Protein AF-F2TVG7-F1 (afdb_monomer)

InterPro domains:
  IPR002035 von Willebrand factor, type A [PF13519] (185-300)
  IPR002035 von Willebrand factor, type A [PS50234] (184-377)
  IPR002035 von Willebrand factor, type A [SM00327] (182-372)
  IPR036465 von Willebrand factor A-like domain superfamily [G3DSA:3.40.50.410] (183-374)
  IPR036465 von Willebrand factor A-like domain superfamily [SSF53300] (182-360)
  IPR051173 Voltage-dependent calcium channel subunit alpha-2/delta [PTHR10166] (85-436)

Radius of gyration: 28.87 Å; Cα contacts (8 Å, |Δi|>4): 983; chains: 1; bounding box: 93×68×91 Å

Foldseek 3Di:
DVVVVVVVVVVVVVVVVVVVVLQVQLLVQLVVLVVLQQVLQVLLLVVLVVLVLCLLQVVFDDDPCLPEQAQDDPQWDFAPLLQGDPDPVDTFTFFLQFKYKAFQDPDDDPVLVSLSRSCRVCSVSSQVSCVHRDHDPPHLWDKWWWAFPRQMIIIPRYTHDPDRNPDRPCLALQFLLQQFFEEEEEEQAEQAQVCQPPVLNVLSLVLVLSVLSNAFQLYWYWYWYDALAIAIQADPVRDGQETDGSDPVVSVSSNVSSVVGHRYHHAEVLRRLVRVLSHLLRHPPRGLLAAAAYEARELADHDDDDDDVRSVVSNVVSQVVSCVRSVHGYQYEYENTEPPRHCPVRLVSNQVRLHFYFYHYPPDDSVLSCQLVSVVSSLLQADPCRGFAKGQWDQDPSGSGTKIKTKHWHWAPQFQSIHTGTMIIIIGHVVNSVVRHPDSVSVVVVRSVRRSDHRPDDHDLLSSLVSQQDDSADDVGGDPDHSVNRGDPVSPNVPPDGGDQQFDDDPPDTHRRDPDPPPPDDPDDDDDDDDDDDDDPPPPPPDPPPDPDDDDDDDDDDDDDDDDDDDDDDD

Mean predicted aligned error: 12.6 Å

Solvent-accessible surface area (backbone atoms only — not comparable to full-atom values): 32189 Å² total; per-residue (Å²): 108,74,70,58,56,53,50,52,52,52,49,53,52,50,51,52,52,49,50,54,52,51,50,56,48,25,53,53,52,37,54,51,53,52,51,52,52,49,54,52,43,50,52,51,45,52,51,50,51,53,40,51,51,36,45,62,50,62,72,61,81,72,75,92,80,63,68,61,61,37,67,70,60,96,78,41,39,79,31,64,87,60,73,29,62,85,39,102,89,68,44,54,43,33,20,42,82,45,54,26,36,36,24,47,62,79,78,77,51,72,67,51,52,49,50,57,46,49,57,56,65,47,44,62,54,56,25,56,75,51,70,38,66,50,89,55,90,89,51,66,72,57,50,38,35,42,26,33,68,90,18,39,29,40,36,29,54,17,60,55,39,92,65,49,50,88,44,48,43,64,71,32,44,50,36,32,43,30,32,48,45,34,29,30,39,35,41,35,39,53,29,16,47,72,32,68,44,91,56,28,41,58,54,51,49,54,42,52,49,54,52,56,60,42,45,38,64,49,18,17,37,40,41,33,44,20,14,71,54,45,47,70,73,52,59,95,86,44,64,75,60,28,39,42,61,33,36,73,70,51,43,53,49,51,53,64,58,55,72,75,66,70,55,38,63,42,26,17,59,50,45,36,49,56,51,51,51,48,21,66,65,52,22,74,86,51,54,45,84,42,52,39,34,34,42,39,38,35,49,47,65,74,71,39,78,58,62,72,66,65,36,53,54,50,52,52,55,48,36,55,53,33,27,75,68,72,76,48,59,58,31,25,33,20,36,30,37,36,90,89,32,41,51,70,63,45,39,49,48,4,53,80,32,81,38,39,47,35,72,40,65,81,96,57,66,54,71,44,48,45,37,46,63,55,50,51,34,28,42,46,45,50,51,102,73,46,62,60,25,47,44,69,75,42,77,41,93,89,63,58,41,51,24,30,33,41,11,30,43,40,61,38,76,54,31,48,53,33,41,68,57,26,28,36,37,37,29,34,44,46,67,69,41,59,79,32,43,89,47,71,64,63,47,50,54,55,38,40,68,58,30,67,64,65,68,95,59,78,78,52,61,50,33,48,33,54,42,32,37,60,81,53,59,49,98,93,52,73,63,96,66,54,49,75,75,44,44,47,95,86,36,71,56,82,87,57,69,54,62,56,88,72,62,35,74,58,102,87,46,79,41,74,44,68,85,66,80,70,92,66,92,67,98,65,87,84,81,90,76,98,73,86,86,71,94,66,85,86,64,76,89,61,81,86,78,79,84,82,86,78,90,83,83,90,84,90,84,91,81,90,81,91,84,91,84,88,88,84,90,87,132

Structure (mmCIF, N/CA/C/O backbone):
data_AF-F2TVG7-F1
#
_entry.id   AF-F2TVG7-F1
#
loop_
_atom_site.group_PDB
_atom_site.id
_atom_site.type_symbol
_atom_site.label_atom_id
_atom_site.label_alt_id
_atom_site.label_comp_id
_atom_site.label_asym_id
_atom_site.label_entity_id
_atom_site.label_seq_id
_atom_site.pdbx_PDB_ins_code
_atom_site.Cartn_x
_atom_site.Cartn_y
_atom_site.Cartn_z
_atom_site.occupancy
_atom_site.B_iso_or_equiv
_atom_site.auth_seq_id
_atom_site.auth_comp_id
_atom_site.auth_asym_id
_atom_site.auth_atom_id
_atom_site.pdbx_PDB_model_num
ATOM 1 N N . MET A 1 1 ? -62.524 -16.869 -16.592 1.00 49.00 1 MET A N 1
ATOM 2 C CA . MET A 1 1 ? -61.334 -16.288 -17.260 1.00 49.00 1 MET A CA 1
ATOM 3 C C . MET A 1 1 ? -60.992 -14.892 -16.734 1.00 49.00 1 MET A C 1
ATOM 5 O O . MET A 1 1 ? -60.010 -14.813 -16.015 1.00 49.00 1 MET A O 1
ATOM 9 N N . ARG A 1 2 ? -61.778 -13.822 -16.972 1.00 46.03 2 ARG A N 1
ATOM 10 C CA . ARG A 1 2 ? -61.409 -12.443 -16.540 1.00 46.03 2 ARG A CA 1
ATOM 11 C C . ARG A 1 2 ? -61.017 -12.286 -15.054 1.00 46.03 2 ARG A C 1
ATOM 13 O O . ARG A 1 2 ? -60.021 -11.633 -14.778 1.00 46.03 2 ARG A O 1
ATOM 20 N N . ALA A 1 3 ? -61.727 -12.926 -14.121 1.00 43.94 3 ALA A N 1
ATOM 21 C CA . ALA A 1 3 ? -61.392 -12.861 -12.689 1.00 43.94 3 ALA A CA 1
ATOM 22 C C . ALA A 1 3 ? -60.045 -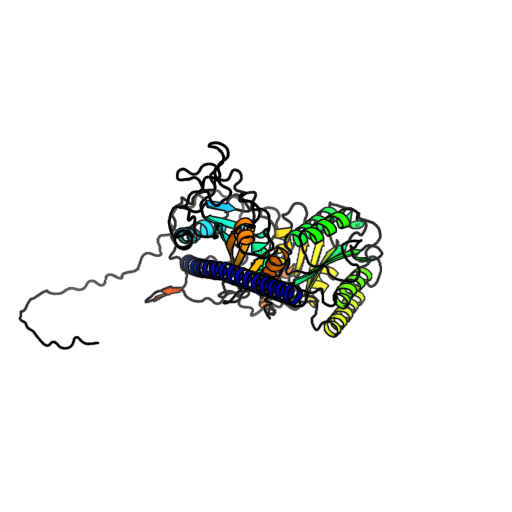13.527 -12.324 1.00 43.94 3 ALA A C 1
ATOM 24 O O . ALA A 1 3 ? -59.357 -13.063 -11.423 1.00 43.94 3 ALA A O 1
ATOM 25 N N . VAL A 1 4 ? -59.642 -14.579 -13.049 1.00 48.47 4 VAL A N 1
ATOM 26 C CA . VAL A 1 4 ? -58.379 -15.302 -12.802 1.00 48.47 4 VAL A CA 1
ATOM 27 C C . VAL A 1 4 ? -57.182 -14.475 -13.278 1.00 48.47 4 VAL A C 1
ATOM 29 O O . VAL A 1 4 ? -56.172 -14.406 -12.589 1.00 48.47 4 VAL A O 1
ATOM 32 N N . ALA A 1 5 ? -57.321 -13.779 -14.412 1.00 42.09 5 ALA A N 1
ATOM 33 C CA . ALA A 1 5 ? -56.292 -12.870 -14.916 1.00 42.09 5 ALA A CA 1
ATOM 34 C C . ALA A 1 5 ? -56.067 -11.665 -13.981 1.00 42.09 5 ALA A C 1
ATOM 36 O O . ALA A 1 5 ? -54.925 -11.292 -13.735 1.00 42.09 5 ALA A O 1
ATOM 37 N N . ALA A 1 6 ? -57.138 -11.095 -13.416 1.00 43.88 6 ALA A N 1
ATOM 38 C CA . ALA A 1 6 ? -57.032 -9.996 -12.454 1.00 43.88 6 ALA A CA 1
ATOM 39 C C . ALA A 1 6 ? -56.354 -10.426 -11.138 1.00 43.88 6 ALA A C 1
ATOM 41 O O . ALA A 1 6 ? -55.508 -9.698 -10.626 1.00 43.88 6 ALA A O 1
ATOM 42 N N . ALA A 1 7 ? -56.671 -11.622 -10.626 1.00 46.16 7 ALA A N 1
ATOM 43 C CA . ALA A 1 7 ? -56.015 -12.175 -9.441 1.00 46.16 7 ALA A CA 1
ATOM 44 C C . ALA A 1 7 ? -54.522 -12.470 -9.684 1.00 46.16 7 ALA A C 1
ATOM 46 O O . ALA A 1 7 ? -53.693 -12.135 -8.845 1.00 46.16 7 ALA A O 1
ATOM 47 N N . GLY A 1 8 ? -54.171 -13.034 -10.847 1.00 40.59 8 GLY A N 1
ATOM 48 C CA . GLY A 1 8 ? -52.775 -13.279 -11.224 1.00 40.59 8 GLY A CA 1
ATOM 49 C C . GLY A 1 8 ? -51.953 -11.993 -11.344 1.00 40.59 8 GLY A C 1
ATOM 50 O O . GLY A 1 8 ? -50.838 -11.935 -10.834 1.00 40.59 8 GLY A O 1
ATOM 51 N N . LEU A 1 9 ? -52.521 -10.941 -11.947 1.00 45.31 9 LEU A N 1
ATOM 52 C CA . LEU A 1 9 ? -51.851 -9.644 -12.061 1.00 45.31 9 LEU A CA 1
ATOM 53 C C . LEU A 1 9 ? -51.649 -8.987 -10.685 1.00 45.31 9 LEU A C 1
ATOM 55 O O . LEU A 1 9 ? -50.560 -8.497 -10.408 1.00 45.31 9 LEU A O 1
ATOM 59 N N . ALA A 1 10 ? -52.663 -9.043 -9.812 1.00 46.22 10 ALA A N 1
ATOM 60 C CA . ALA A 1 10 ? -52.599 -8.494 -8.457 1.00 46.22 10 ALA A CA 1
ATOM 61 C C . ALA A 1 10 ? -51.570 -9.215 -7.568 1.00 46.22 10 ALA A C 1
ATOM 63 O O . ALA A 1 10 ? -50.816 -8.544 -6.861 1.00 46.22 10 ALA A O 1
ATOM 64 N N . LEU A 1 11 ? -51.492 -10.555 -7.633 1.00 49.47 11 LEU A N 1
ATOM 65 C CA . LEU A 1 11 ? -50.424 -11.306 -6.963 1.00 49.47 11 LEU A CA 1
ATOM 66 C C . LEU A 1 11 ? -49.054 -10.885 -7.497 1.00 49.47 11 LEU A C 1
ATOM 68 O O . LEU A 1 11 ? -48.189 -10.549 -6.702 1.00 49.47 11 LEU A O 1
ATOM 72 N N . CYS A 1 12 ? -48.876 -10.829 -8.820 1.00 44.47 12 CYS A N 1
ATOM 73 C CA . CYS A 1 12 ? -47.592 -10.468 -9.419 1.00 44.47 12 CYS A CA 1
ATOM 74 C C . CYS A 1 12 ? -47.127 -9.066 -8.984 1.00 44.47 12 CYS A C 1
ATOM 76 O O . CYS A 1 12 ? -45.973 -8.898 -8.598 1.00 44.47 12 CYS A O 1
ATOM 78 N N . THR A 1 13 ? -48.024 -8.071 -8.961 1.00 54.31 13 THR A N 1
ATOM 79 C CA . THR A 1 13 ? -47.694 -6.726 -8.461 1.00 54.31 13 THR A CA 1
ATOM 80 C C . THR A 1 13 ? -47.402 -6.703 -6.963 1.00 54.31 13 THR A C 1
ATOM 82 O O . THR A 1 13 ? -46.493 -5.998 -6.544 1.00 54.31 13 THR A O 1
ATOM 85 N N . ALA A 1 14 ? -48.130 -7.478 -6.151 1.00 48.56 14 ALA A N 1
ATOM 86 C CA . ALA A 1 14 ? -47.883 -7.548 -4.712 1.00 48.56 14 ALA A CA 1
ATOM 87 C C . ALA A 1 14 ? -46.539 -8.224 -4.399 1.00 48.56 14 ALA A C 1
ATOM 89 O O . ALA A 1 14 ? -45.825 -7.761 -3.516 1.00 48.56 14 ALA A O 1
ATOM 90 N N . THR A 1 15 ? -46.163 -9.268 -5.145 1.00 53.84 15 THR A N 1
ATOM 91 C CA . THR A 1 15 ? -44.861 -9.933 -5.012 1.00 53.84 15 THR A CA 1
ATOM 92 C C . THR A 1 15 ? -43.716 -8.999 -5.404 1.00 53.84 15 THR A C 1
ATOM 94 O O . THR A 1 15 ? -42.762 -8.890 -4.646 1.00 53.84 15 THR A O 1
ATOM 97 N N . VAL A 1 16 ? -43.835 -8.263 -6.518 1.00 51.59 16 VAL A N 1
ATOM 98 C CA . VAL A 1 16 ? -42.817 -7.280 -6.940 1.00 51.59 16 VAL A CA 1
ATOM 99 C C . VAL A 1 16 ? -42.686 -6.131 -5.933 1.00 51.59 16 VAL A C 1
ATOM 101 O O . VAL A 1 16 ? -41.573 -5.774 -5.569 1.00 51.59 16 VAL A O 1
ATOM 104 N N . VAL A 1 17 ? -43.797 -5.581 -5.428 1.00 51.69 17 VAL A N 1
ATOM 105 C CA . VAL A 1 17 ? -43.756 -4.522 -4.400 1.00 51.69 17 VAL A CA 1
ATOM 106 C C . VAL A 1 17 ? -43.158 -5.033 -3.086 1.00 51.69 17 VAL A C 1
ATOM 108 O O . VAL A 1 17 ? -42.411 -4.300 -2.447 1.00 51.69 17 VAL A O 1
ATOM 111 N N . LEU A 1 18 ? -43.444 -6.278 -2.689 1.00 43.94 18 LEU A N 1
ATOM 112 C CA . LEU A 1 18 ? -42.850 -6.875 -1.492 1.00 43.94 18 LEU A CA 1
ATOM 113 C C . LEU A 1 18 ? -41.344 -7.117 -1.670 1.00 43.94 18 LEU A C 1
ATOM 115 O O . LEU A 1 18 ? -40.590 -6.814 -0.757 1.00 43.94 18 LEU A O 1
ATOM 119 N N . MET A 1 19 ? -40.909 -7.600 -2.839 1.00 52.84 19 MET A N 1
ATOM 120 C CA . MET A 1 19 ? -39.488 -7.764 -3.171 1.00 52.84 19 MET A CA 1
ATOM 121 C C . MET A 1 19 ? -38.748 -6.424 -3.097 1.00 52.84 19 MET A C 1
ATOM 123 O O . MET A 1 19 ? -37.802 -6.313 -2.330 1.00 52.84 19 MET A O 1
ATOM 127 N N . VAL A 1 20 ? -39.243 -5.383 -3.778 1.00 55.62 20 VAL A N 1
ATOM 128 C CA . VAL A 1 20 ? -38.647 -4.032 -3.736 1.00 55.62 20 VAL A CA 1
ATOM 129 C C . VAL A 1 20 ? -38.645 -3.443 -2.316 1.00 55.62 20 VAL A C 1
ATOM 131 O O . VAL A 1 20 ? -37.707 -2.751 -1.939 1.00 55.62 20 VAL A O 1
ATOM 134 N N . ALA A 1 21 ? -39.668 -3.713 -1.499 1.00 49.50 21 ALA A N 1
ATOM 135 C CA . ALA A 1 21 ? -39.710 -3.231 -0.117 1.00 49.50 21 ALA A CA 1
ATOM 136 C C . ALA A 1 21 ? -38.733 -3.969 0.819 1.00 49.50 21 ALA A C 1
ATOM 138 O O . ALA A 1 21 ? -38.195 -3.347 1.732 1.00 49.50 21 ALA A O 1
ATOM 139 N N . VAL A 1 22 ? -38.507 -5.271 0.605 1.00 57.84 22 VAL A N 1
ATOM 140 C CA . VAL A 1 22 ? -37.502 -6.060 1.339 1.00 57.84 22 VAL A CA 1
ATOM 141 C C . VAL A 1 22 ? -36.092 -5.613 0.957 1.00 57.84 22 VAL A C 1
ATOM 143 O O . VAL A 1 22 ? -35.283 -5.366 1.843 1.00 57.84 22 VAL A O 1
ATOM 146 N N . ASP A 1 23 ? -35.844 -5.427 -0.337 1.00 58.12 23 ASP A N 1
ATOM 147 C CA . ASP A 1 23 ? -34.580 -4.963 -0.917 1.00 58.12 23 ASP A CA 1
ATOM 148 C C . ASP A 1 23 ? -34.167 -3.583 -0.356 1.00 58.12 23 ASP A C 1
ATOM 150 O O . ASP A 1 23 ? -33.141 -3.440 0.313 1.00 58.12 23 ASP A O 1
ATOM 154 N N . VAL A 1 24 ? -35.067 -2.591 -0.441 1.00 59.88 24 VAL A N 1
ATOM 155 C CA . VAL A 1 24 ? -34.862 -1.251 0.148 1.00 59.88 24 VAL A CA 1
ATOM 156 C C . VAL A 1 24 ? -34.652 -1.303 1.669 1.00 59.88 24 VAL A C 1
ATOM 158 O O . VAL A 1 24 ? -33.886 -0.501 2.213 1.00 59.88 24 VAL A O 1
ATOM 161 N N . HIS A 1 25 ? -35.306 -2.225 2.386 1.00 60.25 25 HIS A N 1
ATOM 162 C CA . HIS A 1 25 ? -35.122 -2.360 3.834 1.00 60.25 25 HIS A CA 1
ATOM 163 C C . HIS A 1 25 ? -33.770 -2.997 4.201 1.00 60.25 25 HIS A C 1
ATOM 165 O O . HIS A 1 25 ? -33.118 -2.508 5.128 1.00 60.25 25 HIS A O 1
ATOM 171 N N . GLY A 1 26 ? -33.325 -4.016 3.457 1.00 60.53 26 GLY A N 1
ATOM 172 C CA . GLY A 1 26 ? -32.008 -4.642 3.610 1.00 60.53 26 GLY A CA 1
ATOM 173 C C . GLY A 1 26 ? -30.886 -3.636 3.368 1.00 60.53 26 GLY A C 1
ATOM 174 O O . GLY A 1 26 ? -30.106 -3.356 4.277 1.00 60.53 26 GLY A O 1
ATOM 175 N N . GLN A 1 27 ? -30.902 -2.963 2.211 1.00 64.62 27 GLN A N 1
ATOM 176 C CA . GLN A 1 27 ? -29.931 -1.913 1.878 1.00 64.62 27 GLN A CA 1
ATOM 177 C C . GLN A 1 27 ? -29.888 -0.790 2.929 1.00 64.62 27 GLN A C 1
ATOM 179 O O . GLN A 1 27 ? -28.810 -0.386 3.363 1.00 64.62 27 GLN A O 1
ATOM 184 N N . THR A 1 28 ? -31.045 -0.312 3.409 1.00 72.38 28 THR A N 1
ATOM 185 C CA . THR A 1 28 ? -31.091 0.712 4.473 1.00 72.38 28 THR A CA 1
ATOM 186 C C . THR A 1 28 ? -30.450 0.213 5.773 1.00 72.38 28 THR A C 1
ATOM 188 O O . THR A 1 28 ? -29.759 0.967 6.457 1.00 72.38 28 THR A O 1
ATOM 191 N N . THR A 1 29 ? -30.662 -1.056 6.128 1.00 80.00 29 THR A N 1
ATOM 192 C CA . THR A 1 29 ? -30.110 -1.648 7.355 1.00 80.00 29 THR A CA 1
ATOM 193 C C . THR A 1 29 ? -28.598 -1.863 7.235 1.00 80.00 29 THR A C 1
ATOM 195 O O . THR A 1 29 ? -27.873 -1.521 8.168 1.00 80.00 29 THR A O 1
ATOM 198 N N . LEU A 1 30 ? -28.109 -2.309 6.071 1.00 82.19 30 LEU A N 1
ATOM 199 C CA . LEU A 1 30 ? -26.679 -2.456 5.779 1.00 82.19 30 LEU A CA 1
ATOM 200 C C . LEU A 1 30 ? -25.957 -1.105 5.850 1.00 82.19 30 LEU A C 1
ATOM 202 O O . LEU A 1 30 ? -24.956 -0.974 6.550 1.00 82.19 30 LEU A O 1
ATOM 206 N N . LEU A 1 31 ? -26.491 -0.073 5.193 1.00 83.19 31 LEU A N 1
ATOM 207 C CA . LEU A 1 31 ? -25.888 1.263 5.191 1.00 83.19 31 LEU A CA 1
ATOM 208 C C . LEU A 1 31 ? -25.812 1.873 6.599 1.00 83.19 31 LEU A C 1
ATOM 210 O O . LEU A 1 31 ? -24.790 2.464 6.946 1.00 83.19 31 LEU A O 1
ATOM 214 N N . ASN A 1 32 ? -26.849 1.687 7.424 1.00 86.06 32 ASN A N 1
ATOM 215 C CA . ASN A 1 32 ? -26.839 2.112 8.828 1.00 86.06 32 ASN A CA 1
ATOM 216 C C . ASN A 1 32 ? -25.802 1.338 9.662 1.00 86.06 32 ASN A C 1
ATOM 218 O O . ASN A 1 32 ? -25.144 1.928 10.517 1.00 86.06 32 ASN A O 1
ATOM 222 N N . LEU A 1 33 ? -25.645 0.033 9.416 1.00 86.56 33 LEU A N 1
ATOM 223 C CA . LEU A 1 33 ? -24.666 -0.815 10.098 1.00 86.56 33 LEU A CA 1
ATOM 224 C C . LEU A 1 33 ? -23.223 -0.394 9.774 1.00 86.56 33 LEU A C 1
ATOM 226 O O . LEU A 1 33 ? -22.418 -0.224 10.692 1.00 86.56 33 LEU A O 1
ATOM 230 N N . LEU A 1 34 ? -22.913 -0.172 8.493 1.00 89.25 34 LEU A N 1
ATOM 231 C CA . LEU A 1 34 ? -21.608 0.334 8.054 1.00 89.25 34 LEU A CA 1
ATOM 232 C C . LEU A 1 34 ? -21.344 1.731 8.644 1.00 89.25 34 LEU A C 1
ATOM 234 O O . LEU A 1 34 ? -20.298 1.961 9.247 1.00 89.25 34 LEU A O 1
ATOM 238 N N . GLN A 1 35 ? -22.327 2.636 8.585 1.00 90.31 35 GLN A N 1
ATOM 239 C CA . GLN A 1 35 ? -22.196 3.986 9.144 1.00 90.31 35 GLN A CA 1
ATOM 240 C C . GLN A 1 35 ? -21.984 3.994 10.671 1.00 90.31 35 GLN A C 1
ATOM 242 O O . GLN A 1 35 ? -21.268 4.852 11.189 1.00 90.31 35 GLN A O 1
ATOM 247 N N . ALA A 1 36 ? -22.567 3.043 11.408 1.00 89.44 36 ALA A N 1
ATOM 248 C CA . ALA A 1 36 ? -22.319 2.898 12.842 1.00 89.44 36 ALA A CA 1
ATOM 249 C C . ALA A 1 36 ? -20.860 2.497 13.134 1.00 89.44 36 ALA A C 1
ATOM 251 O O . ALA A 1 36 ? -20.236 3.080 14.020 1.00 89.44 36 ALA A O 1
ATOM 252 N N . ARG A 1 37 ? -20.281 1.570 12.356 1.00 91.25 37 ARG A N 1
ATOM 253 C CA . ARG A 1 37 ? -18.857 1.210 12.487 1.00 91.25 37 ARG A CA 1
ATOM 254 C C . ARG A 1 37 ? -17.927 2.354 12.093 1.00 91.25 37 ARG A C 1
ATOM 256 O O . ARG A 1 37 ? -16.950 2.594 12.794 1.00 91.25 37 ARG A O 1
ATOM 263 N N . GLU A 1 38 ? -18.251 3.105 11.041 1.00 93.50 38 GLU A N 1
ATOM 264 C CA . GLU A 1 38 ? -17.506 4.313 10.654 1.00 93.50 38 GLU A CA 1
ATOM 265 C C . GLU A 1 38 ? -17.428 5.315 11.825 1.00 93.50 38 GLU A C 1
ATOM 267 O O . GLU A 1 38 ? -16.353 5.823 12.135 1.00 93.50 38 GLU A O 1
ATOM 272 N N . GLN A 1 39 ? -18.532 5.534 12.553 1.00 93.00 39 GLN A N 1
ATOM 273 C CA . GLN A 1 39 ? -18.554 6.405 13.739 1.00 93.00 39 GLN A CA 1
ATOM 274 C C . GLN A 1 39 ? -17.729 5.869 14.922 1.00 93.00 39 GLN A C 1
ATOM 276 O O . GLN A 1 39 ? -17.184 6.662 15.691 1.00 93.00 39 GLN A O 1
ATOM 281 N N . GLU A 1 40 ? -17.638 4.552 15.100 1.00 94.62 40 GLU A N 1
ATOM 282 C CA . GLU A 1 40 ? -16.800 3.928 16.134 1.00 94.62 40 GLU A CA 1
ATOM 283 C C . GLU A 1 40 ? -15.303 4.030 15.782 1.00 94.62 40 GLU A C 1
ATOM 285 O O . GLU A 1 40 ? -14.484 4.353 16.646 1.00 94.62 40 GLU A O 1
ATOM 290 N N . VAL A 1 41 ? -14.943 3.864 14.502 1.00 95.38 41 VAL A N 1
ATOM 291 C CA . VAL A 1 41 ? -13.574 4.088 13.999 1.00 95.38 41 VAL A CA 1
ATOM 292 C C . VAL A 1 41 ? -13.151 5.548 14.184 1.00 95.38 41 VAL A C 1
ATOM 294 O O . VAL A 1 41 ? -12.030 5.805 14.622 1.00 95.38 41 VAL A O 1
ATOM 297 N N . GLU A 1 42 ? -14.039 6.513 13.928 1.00 94.75 42 GLU A N 1
ATOM 298 C CA . GLU A 1 42 ? -13.768 7.939 14.172 1.00 94.75 42 GLU A CA 1
ATOM 299 C C . GLU A 1 42 ? -13.540 8.258 15.664 1.00 94.75 42 GLU A C 1
ATOM 301 O O . GLU A 1 42 ? -12.651 9.042 16.014 1.00 94.75 42 GLU A O 1
ATOM 306 N N . GLN A 1 43 ? -14.289 7.613 16.568 1.00 94.75 43 GLN A N 1
ATOM 307 C CA . GLN A 1 43 ? -14.081 7.742 18.018 1.00 94.75 43 GLN A CA 1
ATOM 308 C C . GLN A 1 43 ? -12.710 7.202 18.448 1.00 94.75 43 GLN A C 1
ATOM 310 O O . GLN A 1 43 ? -11.989 7.874 19.190 1.00 94.75 43 GLN A O 1
ATOM 315 N N . LEU A 1 44 ? -12.314 6.027 17.949 1.00 95.50 44 LEU A N 1
ATOM 316 C CA . LEU A 1 44 ? -10.990 5.453 18.204 1.00 95.50 44 LEU A CA 1
ATOM 317 C C . LEU A 1 44 ? -9.857 6.287 17.595 1.00 95.50 44 LEU A C 1
ATOM 319 O O . LEU A 1 44 ? -8.843 6.489 18.258 1.00 95.50 44 LEU A O 1
ATOM 323 N N . ALA A 1 45 ? -10.022 6.811 16.379 1.00 94.88 45 ALA A N 1
ATOM 324 C CA . ALA A 1 45 ? -9.035 7.681 15.739 1.00 94.88 45 ALA A CA 1
ATOM 325 C C . ALA A 1 45 ? -8.819 8.979 16.538 1.00 94.88 45 ALA A C 1
ATOM 327 O O . ALA A 1 45 ? -7.679 9.398 16.753 1.00 94.88 45 ALA A O 1
ATOM 328 N N . THR A 1 46 ? -9.905 9.569 17.047 1.00 94.06 46 THR A N 1
ATOM 329 C CA . THR A 1 46 ? -9.861 10.745 17.931 1.00 94.06 46 THR A CA 1
ATOM 330 C C . THR A 1 46 ? -9.140 10.428 19.245 1.00 94.06 46 THR A C 1
ATOM 332 O O . THR A 1 46 ? -8.271 11.190 19.671 1.00 94.06 46 THR A O 1
ATOM 335 N N . ALA A 1 47 ? -9.448 9.285 19.869 1.00 94.62 47 ALA A N 1
ATOM 336 C CA . ALA A 1 47 ? -8.781 8.840 21.092 1.00 94.62 47 ALA A CA 1
ATOM 337 C C . ALA A 1 47 ? -7.281 8.573 20.868 1.00 94.62 47 ALA A C 1
ATOM 339 O O . ALA A 1 47 ? -6.456 9.032 21.656 1.00 94.62 47 ALA A O 1
ATOM 340 N N . LEU A 1 48 ? -6.911 7.895 19.774 1.00 94.12 48 LEU A N 1
ATOM 341 C CA . LEU A 1 48 ? -5.515 7.629 19.418 1.00 94.12 48 LEU A CA 1
ATOM 342 C C . LEU A 1 48 ? -4.721 8.928 19.255 1.00 94.12 48 LEU A C 1
ATOM 344 O O . LEU A 1 48 ? -3.616 9.036 19.783 1.00 94.12 48 LEU A O 1
ATOM 348 N N . ARG A 1 49 ? -5.295 9.919 18.560 1.00 91.69 49 ARG A N 1
ATOM 349 C CA . ARG A 1 49 ? -4.653 11.221 18.358 1.00 91.69 49 ARG A CA 1
ATOM 350 C C . ARG A 1 49 ? -4.379 11.932 19.683 1.00 91.69 49 ARG A C 1
ATOM 352 O O . ARG A 1 49 ? -3.250 12.359 19.900 1.00 91.69 49 ARG A O 1
ATOM 359 N N . GLY A 1 50 ? -5.372 12.001 20.572 1.00 89.69 50 GLY A N 1
ATOM 360 C CA . GLY A 1 50 ? -5.213 12.625 21.890 1.00 89.69 50 GLY A CA 1
ATOM 361 C C . GLY A 1 50 ? -4.123 11.957 22.734 1.00 89.69 50 GLY A C 1
ATOM 362 O O . GLY A 1 50 ? -3.266 12.639 23.287 1.00 89.69 50 GLY A O 1
ATOM 363 N N . LEU A 1 51 ? -4.087 10.620 22.757 1.00 90.06 51 LEU A N 1
ATOM 364 C CA . LEU A 1 51 ? -3.065 9.867 23.493 1.00 90.06 51 LEU A CA 1
ATOM 365 C C . LEU A 1 51 ? -1.652 10.044 22.918 1.00 90.06 51 LEU A C 1
ATOM 367 O O . LEU A 1 51 ? -0.681 10.056 23.675 1.00 90.06 51 LEU A O 1
ATOM 371 N N . TYR A 1 52 ? -1.528 10.197 21.597 1.00 88.44 52 TYR A N 1
ATOM 372 C CA . TYR A 1 52 ? -0.256 10.513 20.950 1.00 88.44 52 TYR A CA 1
ATOM 373 C C . TYR A 1 52 ? 0.215 11.941 21.270 1.00 88.44 52 TYR A C 1
ATOM 375 O O . TYR A 1 52 ? 1.406 12.163 21.485 1.00 88.44 52 TYR A O 1
ATOM 383 N N . ASP A 1 53 ? -0.705 12.906 21.352 1.00 85.56 53 ASP A N 1
ATOM 384 C CA . ASP A 1 53 ? -0.401 14.278 21.774 1.00 85.56 53 ASP A CA 1
ATOM 385 C C . ASP A 1 53 ? 0.064 14.355 23.233 1.00 85.56 53 ASP A C 1
ATOM 387 O O . ASP A 1 53 ? 1.084 14.985 23.519 1.00 85.56 53 ASP A O 1
ATOM 391 N N . ASP A 1 54 ? -0.611 13.643 24.136 1.00 83.25 54 ASP A N 1
ATOM 392 C CA . ASP A 1 54 ? -0.194 13.487 25.533 1.00 83.25 54 ASP A CA 1
ATOM 393 C C . ASP A 1 54 ? 1.205 12.854 25.654 1.00 83.25 54 ASP A C 1
ATOM 395 O O . ASP A 1 54 ? 2.072 13.336 26.394 1.00 83.25 54 ASP A O 1
ATOM 399 N N . ALA A 1 55 ? 1.463 11.791 24.887 1.00 80.75 55 ALA A N 1
ATOM 400 C CA . ALA A 1 55 ? 2.764 11.129 24.859 1.00 80.75 55 ALA A CA 1
ATOM 401 C C . ALA A 1 55 ? 3.877 12.053 24.335 1.00 80.75 55 ALA A C 1
ATOM 403 O O . ALA A 1 55 ? 4.939 12.133 24.955 1.00 80.75 55 ALA A O 1
ATOM 404 N N . TYR A 1 56 ? 3.623 12.786 23.247 1.00 78.12 56 TYR A N 1
ATOM 405 C CA . TYR A 1 56 ? 4.548 13.773 22.676 1.00 78.12 56 TYR A CA 1
ATOM 406 C C . TYR A 1 56 ? 4.876 14.901 23.668 1.00 78.12 56 TYR A C 1
ATOM 408 O O . TYR A 1 56 ? 6.027 15.322 23.786 1.00 78.12 56 TYR A O 1
ATOM 416 N N . CYS A 1 57 ? 3.882 15.357 24.432 1.00 77.25 57 CYS A N 1
ATOM 417 C CA . CYS A 1 57 ? 4.055 16.393 25.448 1.00 77.25 57 CYS A CA 1
ATOM 418 C C . CYS A 1 57 ? 4.604 15.884 26.794 1.00 77.25 57 CYS A C 1
ATOM 420 O O . CYS A 1 57 ? 4.798 16.675 27.718 1.00 77.25 57 CYS A O 1
ATOM 422 N N . GLY A 1 58 ? 4.910 14.587 26.914 1.00 68.69 58 GLY A N 1
ATOM 423 C CA . GLY A 1 58 ? 5.510 13.998 28.113 1.00 68.69 58 GLY A CA 1
ATOM 424 C C . GLY A 1 58 ? 4.564 13.891 29.314 1.00 68.69 58 GLY A C 1
ATOM 425 O O . GLY A 1 58 ? 5.038 13.745 30.442 1.00 68.69 58 GLY A O 1
ATOM 426 N N . SER A 1 59 ? 3.242 13.966 29.105 1.00 59.19 59 SER A N 1
ATOM 427 C CA . SER A 1 59 ? 2.242 13.761 30.166 1.00 59.19 59 SER A CA 1
ATOM 428 C C . SER A 1 59 ? 1.997 12.269 30.450 1.00 59.19 59 SER A C 1
ATOM 430 O O . SER A 1 59 ? 1.612 11.901 31.564 1.00 59.19 59 SER A O 1
ATOM 432 N N . ALA A 1 60 ? 2.281 11.394 29.479 1.00 58.38 60 ALA A N 1
ATOM 433 C CA . ALA A 1 60 ? 2.202 9.945 29.633 1.00 58.38 60 ALA A CA 1
ATOM 434 C C . ALA A 1 60 ? 3.390 9.381 30.439 1.00 58.38 60 ALA A C 1
ATOM 436 O O . ALA A 1 60 ? 4.549 9.506 30.046 1.00 58.38 60 ALA A O 1
ATOM 437 N N . SER A 1 61 ? 3.095 8.678 31.536 1.00 55.19 61 SER A N 1
ATOM 438 C CA . SER A 1 61 ? 4.071 7.859 32.268 1.00 55.19 61 SER A CA 1
ATOM 439 C C . SER A 1 61 ? 3.561 6.426 32.394 1.00 55.19 61 SER A C 1
ATOM 441 O O . SER A 1 61 ? 2.398 6.206 32.731 1.00 55.19 61 SER A O 1
ATOM 443 N N . CYS A 1 62 ? 4.430 5.447 32.137 1.00 59.38 62 CYS A N 1
ATOM 444 C CA . CYS A 1 62 ? 4.099 4.030 32.251 1.00 59.38 62 CYS A CA 1
ATOM 445 C C . CYS A 1 62 ? 5.067 3.302 33.178 1.00 59.38 62 CYS A C 1
ATOM 447 O O . CYS A 1 62 ? 6.280 3.503 33.126 1.00 59.38 62 CYS A O 1
ATOM 449 N N . ALA A 1 63 ? 4.516 2.407 33.995 1.00 52.47 63 ALA A N 1
ATOM 450 C CA . ALA A 1 63 ? 5.295 1.361 34.642 1.00 52.47 63 ALA A CA 1
ATOM 451 C C . ALA A 1 63 ? 5.760 0.319 33.606 1.00 52.47 63 ALA A C 1
ATOM 453 O O . ALA A 1 63 ? 5.183 0.210 32.524 1.00 52.47 63 ALA A O 1
ATOM 454 N N . SER A 1 64 ? 6.772 -0.473 33.969 1.00 53.06 64 SER A N 1
ATOM 455 C CA . SER A 1 64 ? 7.420 -1.500 33.132 1.00 53.06 64 SER A CA 1
ATOM 456 C C . SER A 1 64 ? 6.491 -2.565 32.542 1.00 53.06 64 SER A C 1
ATOM 458 O O . SER A 1 64 ? 6.872 -3.255 31.598 1.00 53.06 64 SER A O 1
ATOM 460 N N . ASP A 1 65 ? 5.297 -2.716 33.107 1.00 52.94 65 ASP A N 1
ATOM 461 C CA . ASP A 1 65 ? 4.433 -3.870 32.894 1.00 52.94 65 ASP A CA 1
ATOM 462 C C . ASP A 1 65 ? 3.476 -3.599 31.730 1.00 52.94 65 ASP A C 1
ATOM 464 O O . ASP A 1 65 ? 2.276 -3.336 31.892 1.00 52.94 65 ASP A O 1
ATOM 468 N N . VAL A 1 66 ? 4.054 -3.633 30.532 1.00 57.06 66 VAL A N 1
ATOM 469 C CA . VAL A 1 66 ? 3.322 -3.684 29.271 1.00 57.06 66 VAL A CA 1
ATOM 470 C C . VAL A 1 66 ? 2.759 -5.099 29.126 1.00 57.06 66 VAL A C 1
ATOM 472 O O . VAL A 1 66 ? 3.529 -6.054 29.058 1.00 57.06 66 VAL A O 1
ATOM 475 N N . ALA A 1 67 ? 1.429 -5.241 29.120 1.00 54.44 67 ALA A N 1
ATOM 476 C CA . ALA A 1 67 ? 0.767 -6.544 29.017 1.00 54.44 67 ALA A CA 1
ATOM 477 C C . ALA A 1 67 ? 1.237 -7.266 27.746 1.00 54.44 67 ALA A C 1
ATOM 479 O O . ALA A 1 67 ? 0.984 -6.795 26.637 1.00 54.44 67 ALA A O 1
ATOM 480 N N . ALA A 1 68 ? 1.982 -8.356 27.923 1.00 60.56 68 ALA A N 1
ATOM 481 C CA . ALA A 1 68 ? 2.622 -9.068 26.832 1.00 60.56 68 ALA A CA 1
ATOM 482 C C . ALA A 1 68 ? 1.603 -9.854 25.999 1.00 60.56 68 ALA A C 1
ATOM 484 O O . ALA A 1 68 ? 0.484 -10.129 26.427 1.00 60.56 68 ALA A O 1
ATOM 485 N N . CYS A 1 69 ? 2.021 -10.257 24.803 1.00 70.00 69 CYS A N 1
ATOM 486 C CA . CYS A 1 69 ? 1.388 -11.380 24.132 1.00 70.00 69 CYS A CA 1
ATOM 487 C C . CYS A 1 69 ? 1.523 -12.626 25.026 1.00 70.00 69 CYS A C 1
ATOM 489 O O . CYS A 1 69 ? 2.636 -13.060 25.329 1.00 70.00 69 CYS A O 1
ATOM 491 N N . GLU A 1 70 ? 0.391 -13.182 25.453 1.00 69.94 70 GLU A N 1
ATOM 492 C CA . GLU A 1 70 ? 0.319 -14.362 26.313 1.00 69.94 70 GLU A CA 1
ATOM 493 C C . GLU A 1 70 ? -0.508 -15.467 25.644 1.00 69.94 70 GLU A C 1
ATOM 495 O O . GLU A 1 70 ? -1.533 -15.218 25.003 1.00 69.94 70 GLU A O 1
ATOM 500 N N . SER A 1 71 ? -0.067 -16.714 25.819 1.00 69.56 71 SER A N 1
ATOM 501 C CA . SER A 1 71 ? -0.742 -17.906 25.292 1.00 69.56 71 SER A CA 1
ATOM 502 C C . SER A 1 71 ? -1.934 -18.361 26.139 1.00 69.56 71 SER A C 1
ATOM 504 O O . SER A 1 71 ? -2.773 -19.120 25.654 1.00 69.56 71 SER A O 1
ATOM 506 N N . GLU A 1 72 ? -2.056 -17.862 27.372 1.00 69.94 72 GLU A N 1
ATOM 507 C CA . GLU A 1 72 ? -3.214 -18.034 28.249 1.00 69.94 72 GLU A CA 1
ATOM 508 C C . GLU A 1 72 ? -3.531 -16.708 28.949 1.00 69.94 72 GLU A C 1
ATOM 510 O O . GLU A 1 72 ? -2.658 -16.125 29.579 1.00 69.94 72 GLU A O 1
ATOM 515 N N . LEU A 1 73 ? -4.787 -16.252 28.891 1.00 76.12 73 LEU A N 1
ATOM 516 C CA . LEU A 1 73 ? -5.238 -15.029 29.566 1.00 76.12 73 LEU A CA 1
ATOM 517 C C . LEU A 1 73 ? -6.055 -15.376 30.820 1.00 76.12 73 LEU A C 1
ATOM 519 O O . LEU A 1 73 ? -7.112 -16.014 30.726 1.00 76.12 73 LEU A O 1
ATOM 523 N N . LEU A 1 74 ? -5.581 -14.924 31.988 1.00 70.75 74 LEU A N 1
ATOM 524 C CA . LEU A 1 74 ? -6.111 -15.262 33.325 1.00 70.75 74 LEU A CA 1
ATOM 525 C C . LEU A 1 74 ? -7.608 -14.948 33.510 1.00 70.75 74 LEU A C 1
ATOM 527 O O . LEU A 1 74 ? -8.321 -15.664 34.215 1.00 70.75 74 LEU A O 1
ATOM 531 N N . THR A 1 75 ? -8.072 -13.875 32.878 1.00 76.19 75 THR A N 1
ATOM 532 C CA . THR A 1 75 ? -9.420 -13.286 32.963 1.00 76.19 75 THR A CA 1
ATOM 533 C C . THR A 1 75 ? -10.356 -13.731 31.836 1.00 76.19 75 THR A C 1
ATOM 535 O O . THR A 1 75 ? -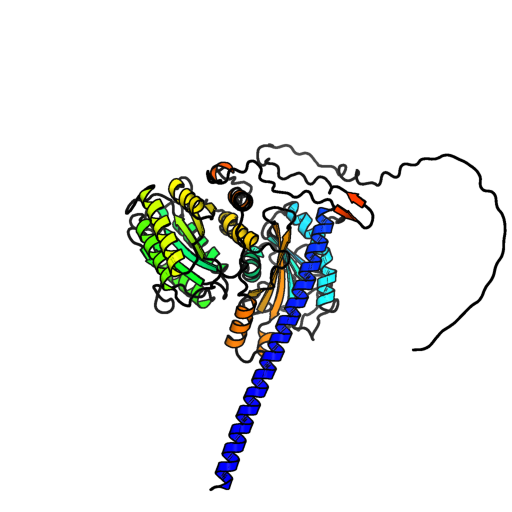11.531 -13.368 31.836 1.00 76.19 75 THR A O 1
ATOM 538 N N . SER A 1 76 ? -9.875 -14.546 30.890 1.00 78.38 76 SER A N 1
ATOM 539 C CA . SER A 1 76 ? -10.603 -14.841 29.651 1.00 78.38 76 SER A CA 1
ATOM 540 C C . SER A 1 76 ? -11.918 -15.605 29.847 1.00 78.38 76 SER A C 1
ATOM 542 O O . SER A 1 76 ? -11.987 -16.644 30.516 1.00 78.38 76 SER A O 1
ATOM 544 N N . THR A 1 77 ? -12.975 -15.143 29.187 1.00 83.44 77 THR A N 1
ATOM 545 C CA . THR A 1 77 ? -14.312 -15.748 29.169 1.00 83.44 77 THR A CA 1
ATOM 546 C C . THR A 1 77 ? -14.629 -16.325 27.791 1.00 83.44 77 THR A C 1
ATOM 548 O O . THR A 1 77 ? -13.894 -16.128 26.831 1.00 83.44 77 THR A O 1
ATOM 551 N N . CYS A 1 78 ? -15.689 -17.125 27.688 1.00 79.19 78 CYS A N 1
ATOM 552 C CA . CYS A 1 78 ? -16.151 -17.632 26.398 1.00 79.19 78 CYS A CA 1
ATOM 553 C C . CYS A 1 78 ? -16.751 -16.493 25.560 1.00 79.19 78 CYS A C 1
ATOM 555 O O . CYS A 1 78 ? -17.629 -15.800 26.069 1.00 79.19 78 CYS A O 1
ATOM 557 N N . ALA A 1 79 ? -16.330 -16.365 24.299 1.00 80.50 79 ALA A N 1
ATOM 558 C CA . ALA A 1 79 ? -16.947 -15.465 23.329 1.00 80.50 79 ALA A CA 1
ATOM 559 C C . ALA A 1 79 ? -17.874 -16.251 22.383 1.00 80.50 79 ALA A C 1
ATOM 561 O O . ALA A 1 79 ? -17.425 -17.074 21.579 1.00 80.50 79 ALA A O 1
ATOM 562 N N . SER A 1 80 ? -19.180 -16.042 22.518 1.00 76.38 80 SER A N 1
ATOM 563 C CA . SER A 1 80 ? -20.222 -16.651 21.696 1.00 76.38 80 SER A CA 1
ATOM 564 C C . SER A 1 80 ? -20.355 -16.021 20.304 1.00 76.38 80 SER A C 1
ATOM 566 O O . SER A 1 80 ? -20.618 -16.758 19.354 1.00 76.38 80 SER A O 1
ATOM 568 N N . THR A 1 81 ? -20.115 -14.712 20.153 1.00 77.56 81 THR A N 1
ATOM 569 C CA . THR A 1 81 ? -20.285 -13.981 18.880 1.00 77.56 81 THR A CA 1
ATOM 570 C C . THR A 1 81 ? -19.063 -14.084 17.960 1.00 77.56 81 THR A C 1
ATOM 572 O O . THR A 1 81 ? -19.185 -13.904 16.754 1.00 77.56 81 THR A O 1
ATOM 575 N N . PHE A 1 82 ? -17.891 -14.455 18.487 1.00 78.69 82 PHE A N 1
ATOM 576 C CA . PHE A 1 82 ? -16.635 -14.611 17.731 1.00 78.69 82 PHE A CA 1
ATOM 577 C C . PHE A 1 82 ? -16.418 -16.054 17.216 1.00 78.69 82 PHE A C 1
ATOM 579 O O . PHE A 1 82 ? -15.337 -16.634 17.371 1.00 78.69 82 PHE A O 1
ATOM 586 N N . GLY A 1 83 ? -17.464 -16.673 16.658 1.00 67.38 83 GLY A N 1
ATOM 587 C CA . GLY A 1 83 ? -17.450 -18.063 16.159 1.00 67.38 83 GLY A CA 1
ATOM 588 C C . GLY A 1 83 ? -17.770 -19.147 17.206 1.00 67.38 83 GLY A C 1
ATOM 589 O O . GLY A 1 83 ? -17.944 -20.321 16.861 1.00 67.38 83 GLY A O 1
ATOM 590 N N . GLY A 1 84 ? -17.931 -18.752 18.470 1.00 60.44 84 GLY A N 1
ATOM 591 C CA . GLY A 1 84 ? -18.528 -19.565 19.524 1.00 60.44 84 GLY A CA 1
ATOM 592 C C . GLY A 1 84 ? -17.618 -20.584 20.217 1.00 60.44 84 GLY A C 1
ATOM 593 O O . GLY A 1 84 ? -16.513 -20.920 19.795 1.00 60.44 84 GLY A O 1
ATOM 594 N N . CYS A 1 85 ? -18.140 -21.121 21.320 1.00 60.81 85 CYS A N 1
ATOM 595 C CA . CYS A 1 85 ? -17.434 -22.032 22.214 1.00 60.81 85 CYS A CA 1
ATOM 596 C C . CYS A 1 85 ? -17.939 -23.476 22.088 1.00 60.81 85 CYS A C 1
ATOM 598 O O . CYS A 1 85 ? -18.851 -23.885 22.811 1.00 60.81 85 CYS A O 1
ATOM 600 N N . ARG A 1 86 ? -17.343 -24.268 21.189 1.00 55.28 86 ARG A N 1
ATOM 601 C CA . ARG A 1 86 ? -17.772 -25.655 20.928 1.00 55.28 86 ARG A CA 1
ATOM 602 C C . ARG A 1 86 ? -17.264 -26.691 21.948 1.00 55.28 86 ARG A C 1
ATOM 604 O O . ARG A 1 86 ? -17.933 -27.703 22.143 1.00 55.28 86 ARG A O 1
ATOM 611 N N . SER A 1 87 ? -16.136 -26.460 22.630 1.00 54.75 87 SER A N 1
ATOM 612 C CA . SER A 1 87 ? -15.542 -27.408 23.594 1.00 54.75 87 SER A CA 1
ATOM 613 C C . SER A 1 87 ? -14.534 -26.745 24.542 1.00 54.75 87 SER A C 1
ATOM 615 O O . SER A 1 87 ? -13.753 -25.894 24.133 1.00 54.75 87 SER A O 1
ATOM 617 N N . LYS A 1 88 ? -14.435 -27.207 25.801 1.00 49.81 88 LYS A N 1
ATOM 618 C CA . LYS A 1 88 ? -13.453 -26.702 26.793 1.00 49.81 88 LYS A CA 1
ATOM 619 C C . LYS A 1 88 ? -11.985 -26.703 26.321 1.00 49.81 88 LYS A C 1
ATOM 621 O O . LYS A 1 88 ? -11.174 -26.047 26.966 1.00 49.81 88 LYS A O 1
ATOM 626 N N . THR A 1 89 ? -11.654 -27.430 25.253 1.00 50.62 89 THR A N 1
ATOM 627 C CA . THR A 1 89 ? -10.314 -27.527 24.648 1.00 50.62 89 THR A CA 1
ATOM 628 C C . THR A 1 89 ? -10.192 -26.868 23.266 1.00 50.62 89 THR A C 1
ATOM 630 O O . THR A 1 89 ? -9.121 -26.931 22.681 1.00 50.62 89 THR A O 1
ATOM 633 N N . GLU A 1 90 ? -11.261 -26.266 22.731 1.00 51.97 90 GLU A N 1
ATOM 634 C CA . GLU A 1 90 ? -11.315 -25.678 21.372 1.00 51.97 90 GLU A CA 1
ATOM 635 C C . GLU A 1 90 ? -11.906 -24.250 21.360 1.00 51.97 90 GLU A C 1
ATOM 637 O O . GLU A 1 90 ? -12.117 -23.662 20.304 1.00 51.97 90 GLU A O 1
ATOM 642 N N . ASN A 1 91 ? -12.227 -23.687 22.527 1.00 56.50 91 ASN A N 1
ATOM 643 C CA . ASN A 1 91 ? -12.919 -22.402 22.628 1.00 56.50 91 ASN A CA 1
ATOM 644 C C . ASN A 1 91 ? -11.979 -21.211 22.427 1.00 56.50 91 ASN A C 1
ATOM 646 O O . ASN A 1 91 ? -11.018 -21.056 23.185 1.00 56.50 91 ASN A O 1
ATOM 650 N N . ARG A 1 92 ? -12.367 -20.276 21.551 1.00 69.75 92 ARG A N 1
ATOM 651 C CA . ARG A 1 92 ? -11.886 -18.892 21.613 1.00 69.75 92 ARG A CA 1
ATOM 652 C C . ARG A 1 92 ? -12.342 -18.274 22.937 1.00 69.75 92 ARG A C 1
ATOM 654 O O . ARG A 1 92 ? -13.529 -18.016 23.143 1.00 69.75 92 ARG A O 1
ATOM 661 N N . ARG A 1 93 ? -11.398 -18.091 23.860 1.00 79.50 93 ARG A N 1
ATOM 662 C CA . ARG A 1 93 ? -11.622 -17.384 25.124 1.00 79.50 93 ARG A CA 1
ATOM 663 C C . ARG A 1 93 ? -11.012 -15.997 25.025 1.00 79.50 93 ARG A C 1
ATOM 665 O O . ARG A 1 93 ? -9.841 -15.913 24.684 1.00 79.50 93 ARG A O 1
ATOM 672 N N . LEU A 1 94 ? -11.776 -14.955 25.330 1.00 87.25 94 LEU A N 1
ATOM 673 C CA . LEU A 1 94 ? -11.362 -13.558 25.175 1.00 87.25 94 LEU A CA 1
ATOM 674 C C . LEU A 1 94 ? -11.432 -12.821 26.511 1.00 87.25 94 LEU A C 1
ATOM 676 O O . LEU A 1 94 ? -12.298 -13.110 27.337 1.00 87.25 94 LEU A O 1
ATOM 680 N N . ASP A 1 95 ? -10.517 -11.885 26.735 1.00 88.69 95 ASP A N 1
ATOM 681 C CA . ASP A 1 95 ? -10.574 -10.958 27.861 1.00 88.69 95 ASP A CA 1
ATOM 682 C C . ASP A 1 95 ? -11.216 -9.635 27.426 1.00 88.69 95 ASP A C 1
ATOM 684 O O . ASP A 1 95 ? -10.618 -8.836 26.714 1.00 88.69 95 ASP A O 1
ATOM 688 N N . PHE A 1 96 ? -12.441 -9.381 27.881 1.00 89.19 96 PHE A N 1
ATOM 689 C CA . PHE A 1 96 ? -13.153 -8.126 27.620 1.00 89.19 96 PHE A CA 1
ATOM 690 C C . PHE A 1 96 ? -12.754 -6.993 28.585 1.00 89.19 96 PHE A C 1
ATOM 692 O O . PHE A 1 96 ? -13.292 -5.890 28.490 1.00 89.19 96 PHE A O 1
ATOM 699 N N . SER A 1 97 ? -11.822 -7.237 29.514 1.00 87.88 97 SER A N 1
ATOM 700 C CA . SER A 1 97 ? -11.306 -6.238 30.461 1.00 87.88 97 SER A CA 1
ATOM 701 C C . SER A 1 97 ? -9.953 -5.627 30.076 1.00 87.88 97 SER A C 1
ATOM 703 O O . SER A 1 97 ? -9.549 -4.650 30.705 1.00 87.88 97 SER A O 1
ATOM 705 N N . SER A 1 98 ? -9.269 -6.158 29.055 1.00 87.06 98 SER A N 1
ATOM 706 C CA . SER A 1 98 ? -7.974 -5.652 28.581 1.00 87.06 98 SER A CA 1
ATOM 707 C C . SER A 1 98 ? -7.737 -5.944 27.093 1.00 87.06 98 SER A C 1
ATOM 709 O O . SER A 1 98 ? -8.371 -6.832 26.520 1.00 87.06 98 SER A O 1
ATOM 711 N N . SER A 1 99 ? -6.827 -5.202 26.455 1.00 89.25 99 SER A N 1
ATOM 712 C CA . SER A 1 99 ? -6.286 -5.544 25.129 1.00 89.25 99 SER A CA 1
ATOM 713 C C . SER A 1 99 ? -4.921 -6.239 25.216 1.00 89.25 99 SER A C 1
ATOM 715 O O . SER A 1 99 ? -4.154 -6.032 26.160 1.00 89.25 99 SER A O 1
ATOM 717 N N . VAL A 1 100 ? -4.583 -7.026 24.191 1.00 86.88 100 VAL A N 1
ATOM 718 C CA . VAL A 1 100 ? -3.259 -7.663 24.035 1.00 86.88 100 VAL A CA 1
ATOM 719 C C . VAL A 1 100 ? -2.457 -6.989 22.925 1.00 86.88 100 VAL A C 1
ATOM 721 O O . VAL A 1 100 ? -3.036 -6.421 21.998 1.00 86.88 100 VAL A O 1
ATOM 724 N N . MET A 1 101 ? -1.125 -7.074 22.994 1.00 85.12 101 MET A N 1
ATOM 725 C CA . MET A 1 101 ? -0.228 -6.541 21.962 1.00 85.12 101 MET A CA 1
ATOM 726 C C . MET A 1 101 ? 0.495 -7.627 21.157 1.00 85.12 101 MET A C 1
ATOM 728 O O . MET A 1 101 ? 0.692 -8.740 21.640 1.00 85.12 101 MET A O 1
ATOM 732 N N . ARG A 1 102 ? 0.930 -7.279 19.944 1.00 83.62 102 ARG A N 1
ATOM 733 C CA . ARG A 1 102 ? 1.800 -8.056 19.041 1.00 83.62 102 ARG A CA 1
ATOM 734 C C . ARG A 1 102 ? 2.793 -7.098 18.378 1.00 83.62 102 ARG A C 1
ATOM 736 O O . ARG A 1 102 ? 2.517 -5.899 18.313 1.00 83.62 102 ARG A O 1
ATOM 743 N N . THR A 1 103 ? 3.914 -7.595 17.865 1.00 76.44 103 THR A N 1
ATOM 744 C CA . THR A 1 103 ? 4.881 -6.756 17.134 1.00 76.44 103 THR A CA 1
ATOM 745 C C . THR A 1 103 ? 5.448 -7.482 15.923 1.00 76.44 103 THR A C 1
ATOM 747 O O . THR A 1 103 ? 5.696 -8.683 15.969 1.00 76.44 103 THR A O 1
ATOM 750 N N . ALA A 1 104 ? 5.696 -6.740 14.843 1.00 71.62 104 ALA A N 1
ATOM 751 C CA . ALA A 1 104 ? 6.317 -7.273 13.628 1.00 71.62 104 ALA A CA 1
ATOM 752 C C . ALA A 1 104 ? 7.785 -7.718 13.822 1.00 71.62 104 ALA A C 1
ATOM 754 O O . ALA A 1 104 ? 8.326 -8.462 13.006 1.00 71.62 104 ALA A O 1
ATOM 755 N N . SER A 1 105 ? 8.447 -7.242 14.879 1.00 63.56 105 SER A N 1
ATOM 756 C CA . SER A 1 105 ? 9.858 -7.496 15.176 1.00 63.56 105 SER A CA 1
ATOM 757 C C . SER A 1 105 ? 10.096 -7.722 16.674 1.00 63.56 105 SER A C 1
ATOM 759 O O . SER A 1 105 ? 9.333 -7.259 17.528 1.00 63.56 105 SER A O 1
ATOM 761 N N . THR A 1 106 ? 11.175 -8.446 16.993 1.00 59.81 106 THR A N 1
ATOM 762 C CA . THR A 1 106 ? 11.718 -8.591 18.354 1.00 59.81 106 THR A CA 1
ATOM 763 C C . THR A 1 106 ? 13.250 -8.606 18.321 1.00 59.81 106 THR A C 1
ATOM 765 O O . THR A 1 106 ? 13.798 -9.211 17.396 1.00 59.81 106 THR A O 1
ATOM 768 N N . PRO A 1 107 ? 13.956 -8.062 19.333 1.00 56.88 107 PRO A N 1
ATOM 769 C CA . PRO A 1 107 ? 13.430 -7.442 20.556 1.00 56.88 107 PRO A CA 1
ATOM 770 C C . PRO A 1 107 ? 12.684 -6.128 20.285 1.00 56.88 107 PRO A C 1
ATOM 772 O O . PRO A 1 107 ? 12.806 -5.563 19.204 1.00 56.88 107 PRO A O 1
ATOM 775 N N . PHE A 1 108 ? 11.892 -5.665 21.255 1.00 64.00 108 PHE A N 1
ATOM 776 C CA . PHE A 1 108 ? 11.243 -4.357 21.158 1.00 64.00 108 PHE A CA 1
ATOM 777 C C . PHE A 1 108 ? 12.302 -3.252 21.138 1.00 64.00 108 PHE A C 1
ATOM 779 O O . PHE A 1 108 ? 13.128 -3.192 22.053 1.00 64.00 108 PHE A O 1
ATOM 786 N N . ASP A 1 109 ? 12.235 -2.378 20.138 1.00 67.81 109 ASP A N 1
ATOM 787 C CA . ASP A 1 109 ? 12.929 -1.093 20.178 1.00 67.81 109 ASP A CA 1
ATOM 788 C C . ASP A 1 109 ? 12.248 -0.150 21.189 1.00 67.81 109 ASP A C 1
ATOM 790 O O . ASP A 1 109 ? 11.100 -0.375 21.594 1.00 67.81 109 ASP A O 1
ATOM 794 N N . ASP A 1 110 ? 12.935 0.908 21.608 1.00 72.25 110 ASP A N 1
ATOM 795 C CA . ASP A 1 110 ? 12.409 1.858 22.591 1.00 72.25 110 ASP A CA 1
ATOM 796 C C . ASP A 1 110 ? 11.172 2.614 22.068 1.00 72.25 110 ASP A C 1
ATOM 798 O O . ASP A 1 110 ? 10.235 2.842 22.838 1.00 72.25 110 ASP A O 1
ATOM 802 N N . ASP A 1 111 ? 11.085 2.861 20.756 1.00 72.31 111 ASP A N 1
ATOM 803 C CA . ASP A 1 111 ? 9.880 3.384 20.092 1.00 72.31 111 ASP A CA 1
ATOM 804 C C . ASP A 1 111 ? 8.670 2.456 20.286 1.00 72.31 111 ASP A C 1
ATOM 806 O O . ASP A 1 111 ? 7.610 2.880 20.749 1.00 72.31 111 ASP A O 1
ATOM 810 N N . VAL A 1 112 ? 8.844 1.156 20.023 1.00 78.31 112 VAL A N 1
ATOM 811 C CA . VAL A 1 112 ? 7.794 0.133 20.180 1.00 78.31 112 VAL A CA 1
ATOM 812 C C . VAL A 1 112 ? 7.346 0.028 21.641 1.00 78.31 112 VAL A C 1
ATOM 814 O O . VAL A 1 112 ? 6.160 -0.147 21.928 1.00 78.31 112 VAL A O 1
ATOM 817 N N . ARG A 1 113 ? 8.277 0.173 22.593 1.00 78.06 113 ARG A N 1
ATOM 818 C CA . ARG A 1 113 ? 7.967 0.195 24.033 1.00 78.06 113 ARG A CA 1
ATOM 819 C C . ARG A 1 113 ? 7.157 1.434 24.418 1.00 78.06 113 ARG A C 1
ATOM 821 O O . ARG A 1 113 ? 6.226 1.319 25.219 1.00 78.06 113 ARG A O 1
ATOM 828 N N . GLN A 1 114 ? 7.483 2.593 23.849 1.00 79.25 114 GLN A N 1
ATOM 829 C CA . GLN A 1 114 ? 6.756 3.837 24.086 1.00 79.25 114 GLN A CA 1
ATOM 830 C C . GLN A 1 114 ? 5.344 3.777 23.482 1.00 79.25 114 GLN A C 1
ATOM 832 O O . GLN A 1 114 ? 4.376 4.113 24.165 1.00 79.25 114 GLN A O 1
ATOM 837 N N . GLU A 1 115 ? 5.194 3.261 22.260 1.00 84.94 115 GLU A N 1
ATOM 838 C CA . GLU A 1 115 ? 3.893 2.996 21.629 1.00 84.94 115 GLU A CA 1
ATOM 839 C C . GLU A 1 115 ? 3.031 2.038 22.447 1.00 84.94 115 GLU A C 1
ATOM 841 O O . GLU A 1 115 ? 1.863 2.324 22.731 1.00 84.94 115 GLU A O 1
ATOM 846 N N . ALA A 1 116 ? 3.609 0.935 22.918 1.00 83.31 116 ALA A N 1
ATOM 847 C CA . ALA A 1 116 ? 2.897 -0.016 23.755 1.00 83.31 116 ALA A CA 1
ATOM 848 C C . ALA A 1 116 ? 2.433 0.590 25.092 1.00 83.31 116 ALA A C 1
ATOM 850 O O . ALA A 1 116 ? 1.379 0.202 25.609 1.00 83.31 116 ALA A O 1
ATOM 851 N N . CYS A 1 117 ? 3.185 1.561 25.621 1.00 82.94 117 CYS A N 1
ATOM 852 C CA . CYS A 1 117 ? 2.831 2.355 26.792 1.00 82.94 117 CYS A CA 1
ATOM 853 C C . CYS A 1 117 ? 1.607 3.253 26.540 1.00 82.94 117 CYS A C 1
ATOM 855 O O . CYS A 1 117 ? 0.566 3.044 27.170 1.00 82.94 117 CYS A O 1
ATOM 857 N N . TRP A 1 118 ? 1.690 4.239 25.637 1.00 84.69 118 TRP A N 1
ATOM 858 C CA . TRP A 1 118 ? 0.632 5.254 25.526 1.00 84.69 118 TRP A CA 1
ATOM 859 C C . TRP A 1 118 ? -0.660 4.705 24.905 1.00 84.69 118 TRP A C 1
ATOM 861 O O . TRP A 1 118 ? -1.752 5.091 25.329 1.00 84.69 118 TRP A O 1
ATOM 871 N N . THR A 1 119 ? -0.569 3.711 24.010 1.00 89.38 119 THR A N 1
ATOM 872 C CA . THR A 1 119 ? -1.753 3.031 23.444 1.00 89.38 119 THR A CA 1
ATOM 873 C C . THR A 1 119 ? -2.565 2.243 24.474 1.00 89.38 119 THR A C 1
ATOM 875 O O . THR A 1 119 ? -3.723 1.934 24.207 1.00 89.38 119 THR A O 1
ATOM 878 N N . ARG A 1 120 ? -2.025 1.929 25.663 1.00 86.88 120 ARG A N 1
ATOM 879 C CA . ARG A 1 120 ? -2.757 1.193 26.716 1.00 86.88 120 ARG A CA 1
ATOM 880 C C . ARG A 1 120 ? -4.045 1.898 27.149 1.00 86.88 120 ARG A C 1
ATOM 882 O O . ARG A 1 120 ? -5.005 1.243 27.536 1.00 86.88 120 ARG A O 1
ATOM 889 N N . GLN A 1 121 ? -4.083 3.228 27.079 1.00 87.88 121 GLN A N 1
ATOM 890 C CA . GLN A 1 121 ? -5.265 4.001 27.467 1.00 87.88 121 GLN A CA 1
ATOM 891 C C . GLN A 1 121 ? -6.442 3.853 26.482 1.00 87.88 121 GLN A C 1
ATOM 893 O O . GLN A 1 121 ? -7.568 4.197 26.847 1.00 87.88 121 GLN A O 1
ATOM 898 N N . LEU A 1 122 ? -6.220 3.282 25.285 1.00 92.06 122 LEU A N 1
ATOM 899 C CA . LEU A 1 122 ? -7.288 2.932 24.340 1.00 92.06 122 LEU A CA 1
ATOM 900 C C . LEU A 1 122 ? -8.261 1.891 24.901 1.00 92.06 122 LEU A C 1
ATOM 902 O O . LEU A 1 122 ? -9.408 1.880 24.466 1.00 92.06 122 LEU A O 1
ATOM 906 N N . ASP A 1 123 ? -7.858 1.075 25.886 1.00 91.62 123 ASP A N 1
ATOM 907 C CA . ASP A 1 123 ? -8.734 0.084 26.533 1.00 91.62 123 ASP A CA 1
ATOM 908 C C . ASP A 1 123 ? -10.038 0.718 27.036 1.00 91.62 123 ASP A C 1
ATOM 910 O O . ASP A 1 123 ? -11.106 0.133 26.878 1.00 91.62 123 ASP A O 1
ATOM 914 N N . ASN A 1 124 ? -9.984 1.955 27.544 1.0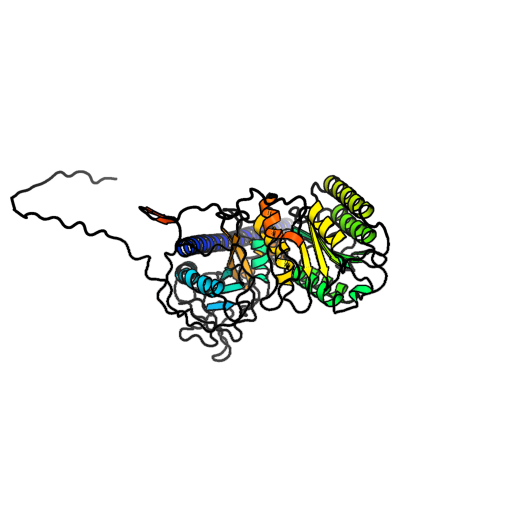0 92.44 124 ASN A N 1
ATOM 915 C CA . ASN A 1 124 ? -11.176 2.697 27.963 1.00 92.44 124 ASN A CA 1
ATOM 916 C C . ASN A 1 124 ? -12.150 2.941 26.795 1.00 92.44 124 ASN A C 1
ATOM 918 O O . ASN A 1 124 ? -13.361 2.785 26.957 1.00 92.44 124 ASN A O 1
ATOM 922 N N . THR A 1 125 ? -11.631 3.303 25.619 1.00 94.88 125 THR A N 1
ATOM 923 C CA . THR A 1 125 ? -12.434 3.553 24.415 1.00 94.88 125 THR A CA 1
ATOM 924 C C . THR A 1 125 ? -12.929 2.242 23.807 1.00 94.88 125 THR A C 1
ATOM 926 O O . THR A 1 125 ? -14.110 2.146 23.479 1.00 94.88 125 THR A O 1
ATOM 929 N N . PHE A 1 126 ? -12.082 1.207 23.744 1.00 94.75 126 PHE A N 1
ATOM 930 C CA . PHE A 1 126 ? -12.462 -0.124 23.265 1.00 94.75 126 PHE A CA 1
ATOM 931 C C . PHE A 1 126 ? -13.609 -0.735 24.092 1.00 94.75 126 PHE A C 1
ATOM 933 O O . PHE A 1 126 ? -14.599 -1.218 23.537 1.00 94.75 126 PHE A O 1
ATOM 940 N N . ILE A 1 127 ? -13.509 -0.653 25.426 1.00 93.38 127 ILE A N 1
ATOM 941 C CA . ILE A 1 127 ? -14.544 -1.092 26.376 1.00 93.38 127 ILE A CA 1
ATOM 942 C C . ILE A 1 127 ? -15.820 -0.251 26.221 1.00 93.38 127 ILE A C 1
ATOM 944 O O . ILE A 1 127 ? -16.922 -0.798 26.283 1.00 93.38 127 ILE A O 1
ATOM 948 N N . SER A 1 128 ? -15.693 1.063 26.000 1.00 92.94 128 SER A N 1
ATOM 949 C CA . SER A 1 128 ? -16.840 1.956 25.790 1.00 92.94 128 SER A CA 1
ATOM 950 C C . SER A 1 128 ? -17.605 1.624 24.506 1.00 92.94 128 SER A C 1
ATOM 952 O O . SER A 1 128 ? -18.831 1.572 24.538 1.00 92.94 128 SER A O 1
ATOM 954 N N . ILE A 1 129 ? -16.900 1.363 23.401 1.00 92.12 129 ILE A N 1
ATOM 955 C CA . ILE A 1 129 ? -17.494 0.971 22.112 1.00 92.12 129 ILE A CA 1
ATOM 956 C C . ILE A 1 129 ? -18.119 -0.427 22.197 1.00 92.12 129 ILE A C 1
ATOM 958 O O . ILE A 1 129 ? -19.232 -0.634 21.723 1.00 92.12 129 ILE A O 1
ATOM 962 N N . ASN A 1 130 ? -17.465 -1.367 22.887 1.00 90.81 130 ASN A N 1
ATOM 963 C CA . ASN A 1 130 ? -18.046 -2.679 23.184 1.00 90.81 130 ASN A CA 1
ATOM 964 C C . ASN A 1 130 ? -19.270 -2.589 24.122 1.00 90.81 130 ASN A C 1
ATOM 966 O O . ASN A 1 130 ? -20.071 -3.515 24.181 1.00 90.81 130 ASN A O 1
ATOM 970 N N . GLY A 1 131 ? -19.456 -1.486 24.853 1.00 88.56 131 GLY A N 1
ATOM 971 C CA . GLY A 1 131 ? -20.567 -1.301 25.792 1.00 88.56 131 GLY A CA 1
ATOM 972 C C . GLY A 1 131 ? -20.355 -1.943 27.170 1.00 88.56 131 GLY A C 1
ATOM 973 O O . GLY A 1 131 ? -21.307 -2.060 27.942 1.00 88.56 131 GLY A O 1
ATOM 974 N N . GLY A 1 132 ? -19.126 -2.346 27.510 1.00 87.06 132 GLY A N 1
ATOM 975 C CA . GLY A 1 132 ? -18.783 -2.909 28.818 1.00 87.06 132 GLY A CA 1
ATOM 976 C C . GLY A 1 132 ? -17.605 -3.884 28.797 1.00 87.06 132 GLY A C 1
ATOM 977 O O . GLY A 1 132 ? -16.983 -4.121 27.767 1.00 87.06 132 GLY A O 1
ATOM 978 N N . THR A 1 133 ? -17.302 -4.470 29.959 1.00 84.88 133 THR A N 1
ATOM 979 C CA . THR A 1 133 ? -16.212 -5.450 30.161 1.00 84.88 133 THR A CA 1
ATOM 980 C C . THR A 1 133 ? -16.674 -6.909 30.049 1.00 84.88 133 THR A C 1
ATOM 982 O O . THR A 1 133 ? -16.104 -7.819 30.652 1.00 84.88 133 THR A O 1
ATOM 985 N N . SER A 1 134 ? -17.732 -7.141 29.277 1.00 83.06 134 SER A N 1
ATOM 986 C CA . SER A 1 134 ? -18.275 -8.455 28.933 1.00 83.06 134 SER A CA 1
ATOM 987 C C . SER A 1 134 ? -18.563 -8.508 27.438 1.00 83.06 134 SER A C 1
ATOM 989 O O . SER A 1 134 ? -18.700 -7.464 26.805 1.00 83.06 134 SER A O 1
ATOM 991 N N . GLU A 1 135 ? -18.706 -9.710 26.882 1.00 83.44 135 GLU A N 1
ATOM 992 C CA . GLU A 1 135 ? -19.191 -9.863 25.510 1.00 83.44 135 GLU A CA 1
ATOM 993 C C . GLU A 1 135 ? -20.526 -9.133 25.323 1.00 83.44 135 GLU A C 1
ATOM 995 O O . GLU A 1 135 ? -21.461 -9.324 26.106 1.00 83.44 135 GLU A O 1
ATOM 1000 N N . ASN A 1 136 ? -20.601 -8.310 24.281 1.00 81.56 136 ASN A N 1
ATOM 1001 C CA . ASN A 1 136 ? -21.838 -7.701 23.832 1.00 81.56 136 ASN A CA 1
ATOM 1002 C C . ASN A 1 136 ? -22.445 -8.574 22.728 1.00 81.56 136 ASN A C 1
ATOM 1004 O O . ASN A 1 136 ? -21.825 -8.814 21.692 1.00 81.56 136 ASN A O 1
ATOM 1008 N N . THR A 1 137 ? -23.644 -9.096 22.981 1.00 74.25 137 THR A N 1
ATOM 1009 C CA . THR A 1 137 ? -24.365 -9.977 22.051 1.00 74.25 137 THR A CA 1
ATOM 1010 C C . THR A 1 137 ? -25.139 -9.220 20.981 1.00 74.25 137 THR A C 1
ATOM 1012 O O . THR A 1 137 ? -25.551 -9.823 19.994 1.00 74.25 137 THR A O 1
ATOM 1015 N N . ASP A 1 138 ? -25.328 -7.914 21.172 1.00 67.62 138 ASP A N 1
ATOM 1016 C CA . ASP A 1 138 ? -26.261 -7.092 20.401 1.00 67.62 138 ASP A CA 1
ATOM 1017 C C . ASP A 1 138 ? -25.514 -6.134 19.445 1.00 67.62 138 ASP A C 1
ATOM 1019 O O . ASP A 1 138 ? -26.135 -5.349 18.727 1.00 67.62 138 ASP A O 1
ATOM 1023 N N . THR A 1 139 ? -24.176 -6.204 19.402 1.00 71.38 139 THR A N 1
ATOM 1024 C CA . THR A 1 139 ? -23.319 -5.430 18.491 1.00 71.38 139 THR A CA 1
ATOM 1025 C C . THR A 1 139 ? -22.583 -6.316 17.490 1.00 71.38 139 THR A C 1
ATOM 1027 O O . THR A 1 139 ? -21.893 -7.271 17.849 1.00 71.38 139 THR A O 1
ATOM 1030 N N . ALA A 1 140 ? -22.638 -5.924 16.218 1.00 79.75 140 ALA A N 1
ATOM 1031 C CA . ALA A 1 140 ? -21.840 -6.535 15.157 1.00 79.75 140 ALA A CA 1
ATOM 1032 C C . ALA A 1 140 ? -20.351 -6.118 15.189 1.00 79.75 140 ALA A C 1
ATOM 1034 O O . ALA A 1 140 ? -19.554 -6.707 14.470 1.00 79.75 140 ALA A O 1
ATOM 1035 N N . THR A 1 141 ? -19.962 -5.154 16.035 1.00 83.38 141 THR A N 1
ATOM 1036 C CA . THR A 1 141 ? -18.563 -4.826 16.365 1.00 83.38 141 THR A CA 1
ATOM 1037 C C . THR A 1 141 ? -17.841 -6.071 16.883 1.00 83.38 141 THR A C 1
ATOM 1039 O O . THR A 1 141 ? -18.353 -6.749 17.777 1.00 83.38 141 THR A O 1
ATOM 1042 N N . LYS A 1 142 ? -16.675 -6.392 16.316 1.00 89.56 142 LYS A N 1
ATOM 1043 C CA . LYS A 1 142 ? -15.874 -7.561 16.708 1.00 89.56 142 LYS A CA 1
ATOM 1044 C C . LYS A 1 142 ? -14.517 -7.122 17.235 1.00 89.56 142 LYS A C 1
ATOM 1046 O O . LYS A 1 142 ? -14.443 -6.589 18.342 1.00 89.56 142 LYS A O 1
ATOM 1051 N N . TRP A 1 143 ? -13.453 -7.354 16.477 1.00 93.56 143 TRP A N 1
ATOM 1052 C CA . TRP A 1 143 ? -12.134 -6.870 16.844 1.00 93.56 143 TRP A CA 1
ATOM 1053 C C . TRP A 1 143 ? -12.080 -5.351 16.721 1.00 93.56 143 TRP A C 1
ATOM 1055 O O . TRP A 1 143 ? -12.657 -4.766 15.806 1.00 93.56 143 TRP A O 1
ATOM 1065 N N . GLN A 1 144 ? -11.378 -4.725 17.655 1.00 95.69 144 GLN A N 1
ATOM 1066 C CA . GLN A 1 144 ? -11.036 -3.310 17.633 1.00 95.69 144 GLN A CA 1
ATOM 1067 C C . GLN A 1 144 ? -9.532 -3.212 17.859 1.00 95.69 144 GLN A C 1
ATOM 1069 O O . GLN A 1 144 ? -9.011 -3.853 18.776 1.00 95.69 144 GLN A O 1
ATOM 1074 N N . TYR A 1 145 ? -8.811 -2.456 17.037 1.00 95.81 145 TYR A N 1
ATOM 1075 C CA . TYR A 1 145 ? -7.353 -2.447 17.122 1.00 95.81 145 TYR A CA 1
ATOM 1076 C C . TYR A 1 145 ? -6.682 -1.180 16.603 1.00 95.81 145 TYR A C 1
ATOM 1078 O O . TYR A 1 145 ? -7.255 -0.400 15.844 1.00 95.81 145 TYR A O 1
ATOM 1086 N N . VAL A 1 146 ? -5.418 -1.025 16.998 1.00 95.81 146 VAL A N 1
ATOM 1087 C CA . VAL A 1 146 ? -4.448 -0.104 16.398 1.00 95.81 146 VAL A CA 1
ATOM 1088 C C . VAL A 1 146 ? -3.249 -0.892 15.874 1.00 95.81 146 VAL A C 1
ATOM 1090 O O . VAL A 1 146 ? -2.755 -1.787 16.558 1.00 95.81 146 VAL A O 1
ATOM 1093 N N . GLY A 1 147 ? -2.753 -0.536 14.690 1.00 94.31 147 GLY A N 1
ATOM 1094 C CA . GLY A 1 147 ? -1.398 -0.855 14.237 1.00 94.31 147 GLY A CA 1
ATOM 1095 C C . GLY A 1 147 ? -0.621 0.433 13.971 1.00 94.31 147 GLY A C 1
ATOM 1096 O O . GLY A 1 147 ? -1.137 1.302 13.278 1.00 94.31 147 GLY A O 1
ATOM 1097 N N . THR A 1 148 ? 0.590 0.593 14.497 1.00 91.06 148 THR A N 1
ATOM 1098 C CA . THR A 1 148 ? 1.410 1.806 14.292 1.00 91.06 148 THR A CA 1
ATOM 1099 C C . THR A 1 148 ? 2.306 1.689 13.056 1.00 91.06 148 THR A C 1
ATOM 1101 O O . THR A 1 148 ? 2.315 0.665 12.366 1.00 91.06 148 THR A O 1
ATOM 1104 N N . SER A 1 149 ? 3.055 2.744 12.732 1.00 85.62 149 SER A N 1
ATOM 1105 C CA . SER A 1 149 ? 4.079 2.734 11.674 1.00 85.62 149 SER A CA 1
ATOM 1106 C C . SER A 1 149 ? 5.302 1.867 12.026 1.00 85.62 149 SER A C 1
ATOM 1108 O O . SER A 1 149 ? 5.879 1.231 11.138 1.00 85.62 149 SER A O 1
ATOM 1110 N N . SER A 1 150 ? 5.632 1.711 13.315 1.00 80.19 150 SER A N 1
ATOM 1111 C CA . SER A 1 150 ? 6.711 0.814 13.774 1.00 80.19 150 SER A CA 1
ATOM 1112 C C . SER A 1 150 ? 6.423 -0.679 13.527 1.00 80.19 150 SER A C 1
ATOM 1114 O O . SER A 1 150 ? 7.346 -1.492 13.451 1.00 80.19 150 SER A O 1
ATOM 1116 N N . GLY A 1 151 ? 5.146 -1.049 13.370 1.00 82.94 151 GLY A N 1
ATOM 1117 C CA . GLY A 1 151 ? 4.690 -2.441 13.347 1.00 82.94 151 GLY A CA 1
ATOM 1118 C C . GLY A 1 151 ? 4.255 -2.979 14.718 1.00 82.94 151 GLY A C 1
ATOM 1119 O O . GLY A 1 151 ? 4.041 -4.187 14.849 1.00 82.94 151 GLY A O 1
ATOM 1120 N N . PHE A 1 152 ? 4.100 -2.119 15.732 1.00 87.62 152 PHE A N 1
ATOM 1121 C CA . PHE A 1 152 ? 3.340 -2.444 16.941 1.00 87.62 152 PHE A CA 1
ATOM 1122 C C . PHE A 1 152 ? 1.852 -2.615 16.610 1.00 87.62 152 PHE A C 1
ATOM 1124 O O . PHE A 1 152 ? 1.289 -1.870 15.809 1.00 87.62 152 PHE A O 1
ATOM 1131 N N . TYR A 1 153 ? 1.200 -3.584 17.249 1.00 90.69 153 TYR A N 1
ATOM 1132 C CA . TYR A 1 153 ? -0.225 -3.867 17.102 1.00 90.69 153 TYR A CA 1
ATOM 1133 C C . TYR A 1 153 ? -0.866 -4.124 18.466 1.00 90.69 153 TYR A C 1
ATOM 1135 O O . TYR A 1 153 ? -0.302 -4.845 19.286 1.00 90.69 153 TYR A O 1
ATOM 1143 N N . ARG A 1 154 ? -2.063 -3.584 18.706 1.00 91.38 154 ARG A N 1
ATOM 1144 C CA . ARG A 1 154 ? -2.862 -3.813 19.921 1.00 91.38 154 ARG A CA 1
ATOM 1145 C C . ARG A 1 154 ? -4.301 -4.125 19.533 1.00 91.38 154 ARG A C 1
ATOM 1147 O O . ARG A 1 154 ? -4.899 -3.341 18.804 1.00 91.38 154 ARG A O 1
ATOM 1154 N N . ILE A 1 155 ? -4.844 -5.230 20.047 1.00 92.31 155 ILE A N 1
ATOM 1155 C CA . ILE A 1 155 ? -6.176 -5.760 19.716 1.00 92.31 155 ILE A CA 1
ATOM 1156 C C . ILE A 1 155 ? -7.029 -6.003 20.965 1.00 92.31 155 ILE A C 1
ATOM 1158 O O . ILE A 1 155 ? -6.569 -6.565 21.964 1.00 92.31 155 ILE A O 1
ATOM 1162 N N . TYR A 1 156 ? -8.288 -5.583 20.875 1.00 92.81 156 TYR A N 1
ATOM 1163 C CA . TYR A 1 156 ? -9.357 -5.792 21.841 1.00 92.81 156 TYR A CA 1
ATOM 1164 C C . TYR A 1 156 ? -10.532 -6.560 21.192 1.00 92.81 156 TYR A C 1
ATOM 1166 O O . TYR A 1 156 ? -10.824 -6.326 20.015 1.00 92.81 156 TYR A O 1
ATOM 1174 N N . PRO A 1 157 ? -11.255 -7.420 21.937 1.00 91.56 157 PRO A N 1
ATOM 1175 C CA . PRO A 1 157 ? -10.917 -7.909 23.279 1.00 91.56 157 PRO A CA 1
ATOM 1176 C C . PRO A 1 157 ? -9.628 -8.743 23.262 1.00 91.56 157 PRO A C 1
ATOM 1178 O O . PRO A 1 157 ? -9.216 -9.251 22.218 1.00 91.56 157 PRO A O 1
ATOM 1181 N N . GLY A 1 158 ? -8.969 -8.873 24.412 1.00 89.25 158 GLY A N 1
ATOM 1182 C CA . GLY A 1 158 ? -7.713 -9.604 24.533 1.00 89.25 158 GLY A CA 1
ATOM 1183 C C . GLY A 1 158 ? -7.856 -11.053 24.063 1.00 89.25 158 GLY A C 1
ATOM 1184 O O . GLY A 1 158 ? -8.665 -11.810 24.601 1.00 89.25 158 GLY A O 1
ATOM 1185 N N . VAL A 1 159 ? -7.069 -11.450 23.063 1.00 84.62 159 VAL A N 1
ATOM 1186 C CA . VAL A 1 159 ? -7.082 -12.794 22.469 1.00 84.62 159 VAL A CA 1
ATOM 1187 C C . VAL A 1 159 ? -5.786 -13.542 22.827 1.00 84.62 159 VAL A C 1
ATOM 1189 O O . VAL A 1 159 ? -4.708 -12.994 22.611 1.00 84.62 159 VAL A O 1
ATOM 1192 N N . PRO A 1 160 ? -5.837 -14.776 23.367 1.00 80.12 160 PRO A N 1
ATOM 1193 C CA . PRO A 1 160 ? -4.636 -15.568 23.626 1.00 80.12 160 PRO A CA 1
ATOM 1194 C C . PRO A 1 160 ? -3.910 -15.909 22.320 1.00 80.12 160 PRO A C 1
ATOM 1196 O O . PRO A 1 160 ? -4.549 -16.302 21.342 1.00 80.12 160 PRO A O 1
ATOM 1199 N N . GLN A 1 161 ? -2.583 -15.787 22.298 1.00 73.25 161 GLN A N 1
ATOM 1200 C CA . GLN A 1 161 ? -1.767 -15.967 21.093 1.00 73.25 161 GLN A CA 1
ATOM 1201 C C . GLN A 1 161 ? -0.610 -16.939 21.345 1.00 73.25 161 GLN A C 1
ATOM 1203 O O . GLN A 1 161 ? 0.092 -16.845 22.348 1.00 73.25 161 GLN A O 1
ATOM 1208 N N . GLN A 1 162 ? -0.398 -17.881 20.420 1.00 69.56 162 GLN A N 1
ATOM 1209 C CA . GLN A 1 162 ? 0.750 -18.800 20.478 1.00 69.56 162 GLN A CA 1
ATOM 1210 C C . GLN A 1 162 ? 2.013 -18.206 19.843 1.00 69.56 162 GLN A C 1
ATOM 1212 O O . GLN A 1 162 ? 3.114 -18.558 20.257 1.00 69.56 162 GLN A O 1
ATOM 1217 N N . ASP A 1 163 ? 1.854 -17.305 18.867 1.00 75.25 163 ASP A N 1
ATOM 1218 C CA . ASP A 1 163 ? 2.954 -16.599 18.211 1.00 75.25 163 ASP A CA 1
ATOM 1219 C C . ASP A 1 163 ? 2.714 -15.080 18.231 1.00 75.25 163 ASP A C 1
ATOM 1221 O O . ASP A 1 163 ? 1.770 -14.540 17.635 1.00 75.25 163 ASP A O 1
ATOM 1225 N N . CYS A 1 164 ? 3.597 -14.404 18.956 1.00 70.12 164 CYS A N 1
ATOM 1226 C CA . CYS A 1 164 ? 3.572 -12.971 19.212 1.00 70.12 164 CYS A CA 1
ATOM 1227 C C . CYS A 1 164 ? 4.146 -12.132 18.064 1.00 70.12 164 CYS A C 1
ATOM 1229 O O . CYS A 1 164 ? 3.848 -10.939 17.987 1.00 70.12 164 CYS A O 1
ATOM 1231 N N . ASN A 1 165 ? 4.924 -12.766 17.183 1.00 69.94 165 ASN A N 1
ATOM 1232 C CA . ASN A 1 165 ? 5.780 -12.122 16.192 1.00 69.94 165 ASN A CA 1
ATOM 1233 C C . ASN A 1 165 ? 5.305 -12.379 14.750 1.00 69.94 165 ASN A C 1
ATOM 1235 O O . ASN A 1 165 ? 5.640 -11.624 13.844 1.00 69.94 165 ASN A O 1
ATOM 1239 N N . ALA A 1 166 ? 4.492 -13.414 14.518 1.00 71.69 166 ALA A N 1
ATOM 1240 C CA . ALA A 1 166 ? 3.962 -13.782 13.198 1.00 71.69 166 ALA A CA 1
ATOM 1241 C C . ALA A 1 166 ? 2.911 -12.808 12.603 1.00 71.69 166 ALA A C 1
ATOM 1243 O O . ALA A 1 166 ? 2.168 -13.173 11.688 1.00 71.69 166 ALA A O 1
ATOM 1244 N N . TYR A 1 167 ? 2.791 -11.579 13.115 1.00 81.69 167 TYR A N 1
ATOM 1245 C CA . TYR A 1 167 ? 1.808 -10.604 12.641 1.00 81.69 167 TYR A CA 1
ATOM 1246 C C . TYR A 1 167 ? 2.396 -9.198 12.563 1.00 81.69 167 TYR A C 1
ATOM 1248 O O . TYR A 1 167 ? 2.520 -8.500 13.566 1.00 81.69 167 TYR A O 1
ATOM 1256 N N . ASP A 1 168 ? 2.672 -8.767 11.335 1.00 85.12 168 ASP A N 1
ATOM 1257 C CA . ASP A 1 168 ? 2.852 -7.359 11.006 1.00 85.12 168 ASP A CA 1
ATOM 1258 C C . ASP A 1 168 ? 1.478 -6.760 10.630 1.00 85.12 168 ASP A C 1
ATOM 1260 O O . ASP A 1 168 ? 0.832 -7.284 9.710 1.00 85.12 168 ASP A O 1
ATOM 1264 N N . PRO A 1 169 ? 0.990 -5.703 11.312 1.00 88.75 169 PRO A N 1
ATOM 1265 C CA . PRO A 1 169 ? -0.249 -5.029 10.927 1.00 88.75 169 PRO A CA 1
ATOM 1266 C C . PRO A 1 169 ? -0.120 -4.308 9.580 1.00 88.75 169 PRO A C 1
ATOM 1268 O O . PRO A 1 169 ? -1.106 -4.184 8.861 1.00 88.75 169 PRO A O 1
ATOM 1271 N N . ARG A 1 170 ? 1.087 -3.869 9.204 1.00 86.50 170 ARG A N 1
ATOM 1272 C CA . ARG A 1 170 ? 1.335 -3.065 7.999 1.00 86.50 170 ARG A CA 1
ATOM 1273 C C . ARG A 1 170 ? 1.075 -3.879 6.734 1.00 86.50 170 ARG A C 1
ATOM 1275 O O . ARG A 1 170 ? 0.563 -3.341 5.760 1.00 86.50 170 ARG A O 1
ATOM 1282 N N . LEU A 1 171 ? 1.367 -5.183 6.769 1.00 83.81 171 LEU A N 1
ATOM 1283 C CA . LEU A 1 171 ? 1.101 -6.143 5.687 1.00 83.81 171 LEU A CA 1
ATOM 1284 C C . LEU A 1 171 ? -0.392 -6.444 5.456 1.00 83.81 171 LEU A C 1
ATOM 1286 O O . LEU A 1 171 ? -0.708 -7.258 4.596 1.00 83.81 171 LEU A O 1
ATOM 1290 N N . ARG A 1 172 ? -1.324 -5.863 6.221 1.00 87.56 172 ARG A N 1
ATOM 1291 C CA . ARG A 1 172 ? -2.745 -6.233 6.144 1.00 87.56 172 ARG A CA 1
ATOM 1292 C C . ARG A 1 172 ? -3.538 -5.306 5.218 1.00 87.56 172 ARG A C 1
ATOM 1294 O O . ARG A 1 172 ? -3.299 -4.096 5.262 1.00 87.56 172 ARG A O 1
ATOM 1301 N N . PRO A 1 173 ? -4.530 -5.826 4.461 1.00 88.81 173 PRO A N 1
ATOM 1302 C CA . PRO A 1 173 ? -5.352 -5.016 3.558 1.00 88.81 173 PRO A CA 1
ATOM 1303 C C . PRO A 1 173 ? -5.941 -3.783 4.245 1.00 88.81 173 PRO A C 1
ATOM 1305 O O . PRO A 1 173 ? -5.818 -2.674 3.737 1.00 88.81 173 PRO A O 1
ATOM 1308 N N . TRP A 1 174 ? -6.491 -3.943 5.457 1.00 92.12 174 TRP A N 1
ATOM 1309 C CA . TRP A 1 174 ? -7.085 -2.841 6.224 1.00 92.12 174 TRP A CA 1
ATOM 1310 C C . TRP A 1 174 ? -6.107 -1.703 6.537 1.00 92.12 174 TRP A C 1
ATOM 1312 O O . TRP A 1 174 ? -6.518 -0.545 6.619 1.00 92.12 174 TRP A O 1
ATOM 1322 N N . TYR A 1 175 ? -4.822 -2.011 6.712 1.00 92.75 175 TYR A N 1
ATOM 1323 C CA . TYR A 1 175 ? -3.792 -1.012 6.965 1.00 92.75 175 TYR A CA 1
ATOM 1324 C C . TYR A 1 175 ? -3.461 -0.273 5.670 1.00 92.75 175 TYR A C 1
ATOM 1326 O O . TYR A 1 175 ? -3.472 0.956 5.634 1.00 92.75 175 TYR A O 1
ATOM 1334 N N . VAL A 1 176 ? -3.222 -1.020 4.587 1.00 88.94 176 VAL A N 1
ATOM 1335 C CA . VAL A 1 176 ? -2.803 -0.442 3.304 1.00 88.94 176 VAL A CA 1
ATOM 1336 C C . VAL A 1 176 ? -3.928 0.318 2.608 1.00 88.94 176 VAL A C 1
ATOM 1338 O O . VAL A 1 176 ? -3.661 1.366 2.021 1.00 88.94 176 VAL A O 1
ATOM 1341 N N . ALA A 1 177 ? -5.186 -0.108 2.730 1.00 89.00 177 ALA A N 1
ATOM 1342 C CA . ALA A 1 177 ? -6.336 0.673 2.275 1.00 89.00 177 ALA A CA 1
ATOM 1343 C C . ALA A 1 177 ? -6.350 2.064 2.926 1.00 89.00 177 ALA A C 1
ATOM 1345 O O . ALA A 1 177 ? -6.505 3.087 2.255 1.00 89.00 177 ALA A O 1
ATOM 1346 N N . ALA A 1 178 ? -6.158 2.106 4.249 1.00 90.94 178 ALA A N 1
ATOM 1347 C CA . ALA A 1 178 ? -6.242 3.335 5.025 1.00 90.94 178 ALA A CA 1
ATOM 1348 C C . ALA A 1 178 ? -5.088 4.295 4.717 1.00 90.94 178 ALA A C 1
ATOM 1350 O O . ALA A 1 178 ? -5.324 5.507 4.619 1.00 90.94 178 ALA A O 1
ATOM 1351 N N . THR A 1 179 ? -3.870 3.769 4.544 1.00 89.19 179 THR A N 1
ATOM 1352 C CA . THR A 1 179 ? -2.675 4.576 4.265 1.00 89.19 179 THR A CA 1
ATOM 1353 C C . THR A 1 179 ? -2.480 4.906 2.796 1.00 89.19 179 THR A C 1
ATOM 1355 O O . THR A 1 179 ? -2.002 5.994 2.526 1.00 89.19 179 THR A O 1
ATOM 1358 N N . SER A 1 180 ? -2.870 4.051 1.843 1.00 86.56 180 SER A N 1
ATOM 1359 C CA . SER A 1 180 ? -2.610 4.295 0.411 1.00 86.56 180 SER A CA 1
ATOM 1360 C C . SER A 1 180 ? -3.820 4.739 -0.408 1.00 86.56 180 SER A C 1
ATOM 1362 O O . SER A 1 180 ? -3.682 5.563 -1.312 1.00 86.56 180 SER A O 1
ATOM 1364 N N . GLY A 1 181 ? -5.022 4.277 -0.050 1.00 86.06 181 GLY A N 1
ATOM 1365 C CA . GLY A 1 181 ? -6.234 4.514 -0.830 1.00 86.06 181 GLY A CA 1
ATOM 1366 C C . GLY A 1 181 ? -6.200 3.886 -2.233 1.00 86.06 181 GLY A C 1
ATOM 1367 O O . GLY A 1 181 ? -5.273 3.137 -2.555 1.00 86.06 181 GLY A O 1
ATOM 1368 N N . PRO A 1 182 ? -7.211 4.195 -3.067 1.00 89.31 182 PRO A N 1
ATOM 1369 C CA . PRO A 1 182 ? -7.333 3.625 -4.405 1.00 89.31 182 PRO A CA 1
ATOM 1370 C C . PRO A 1 182 ? -6.216 4.114 -5.338 1.00 89.31 182 PRO A C 1
ATOM 1372 O O . PRO A 1 182 ? -5.862 5.303 -5.330 1.00 89.31 182 PRO A O 1
ATOM 1375 N N . LYS A 1 183 ? -5.673 3.208 -6.154 1.00 92.12 183 LYS A N 1
ATOM 1376 C CA . LYS A 1 183 ? -4.597 3.494 -7.121 1.00 92.12 183 LYS A CA 1
ATOM 1377 C C . LYS A 1 183 ? -4.585 2.523 -8.310 1.00 92.12 183 LYS A C 1
ATOM 1379 O O . LYS A 1 183 ? -4.990 1.366 -8.207 1.00 92.12 183 LYS A O 1
ATOM 1384 N N . ASP A 1 184 ? -4.070 3.012 -9.435 1.00 95.06 184 ASP A N 1
ATOM 1385 C CA . ASP A 1 184 ? -3.786 2.257 -10.656 1.00 95.06 184 ASP A CA 1
ATOM 1386 C C . ASP A 1 184 ? -2.285 1.927 -10.709 1.00 95.06 184 ASP A C 1
ATOM 1388 O O . ASP A 1 184 ? -1.459 2.838 -10.795 1.00 95.06 184 ASP A O 1
ATOM 1392 N N . ILE A 1 185 ? -1.918 0.646 -10.676 1.00 96.50 185 ILE A N 1
ATOM 1393 C CA . ILE A 1 185 ? -0.527 0.178 -10.612 1.00 96.50 185 ILE A CA 1
ATOM 1394 C C . ILE A 1 185 ? -0.156 -0.618 -11.862 1.00 96.50 185 ILE A C 1
ATOM 1396 O O . ILE A 1 185 ? -0.837 -1.576 -12.224 1.00 96.50 185 ILE A O 1
ATOM 1400 N N . VAL A 1 186 ? 0.982 -0.303 -12.480 1.00 98.31 186 VAL A N 1
ATOM 1401 C CA . VAL A 1 186 ? 1.645 -1.227 -13.413 1.00 98.31 186 VAL A CA 1
ATOM 1402 C C . VAL A 1 186 ? 2.977 -1.670 -12.825 1.00 98.31 186 VAL A C 1
ATOM 1404 O O . VAL A 1 186 ? 3.898 -0.870 -12.691 1.00 98.31 186 VAL A O 1
ATOM 1407 N N . ILE A 1 187 ? 3.089 -2.951 -12.481 1.00 98.50 187 ILE A N 1
ATOM 1408 C CA . ILE A 1 187 ? 4.353 -3.550 -12.044 1.00 98.50 187 ILE A CA 1
ATOM 1409 C C . ILE A 1 187 ? 5.126 -3.957 -13.300 1.00 98.50 187 ILE A C 1
ATOM 1411 O O . ILE A 1 187 ? 4.621 -4.737 -14.103 1.00 98.50 187 ILE A O 1
ATOM 1415 N N . VAL A 1 188 ? 6.330 -3.428 -13.493 1.00 98.44 188 VAL A N 1
ATOM 1416 C CA . VAL A 1 188 ? 7.185 -3.689 -14.655 1.00 98.44 188 VAL A CA 1
ATOM 1417 C C . VAL A 1 188 ? 8.417 -4.456 -14.182 1.00 98.44 188 VAL A C 1
ATOM 1419 O O . VAL A 1 188 ? 9.284 -3.899 -13.513 1.00 98.44 188 VAL A O 1
ATOM 1422 N N . LEU A 1 189 ? 8.458 -5.744 -14.512 1.00 97.50 189 LEU A N 1
ATOM 1423 C CA . LEU A 1 189 ? 9.425 -6.725 -14.033 1.00 97.50 189 LEU A CA 1
ATOM 1424 C C . LEU A 1 189 ? 10.459 -7.069 -15.103 1.00 97.50 189 LEU A C 1
ATOM 1426 O O . LEU A 1 189 ? 10.128 -7.637 -16.149 1.00 97.50 189 LEU A O 1
ATOM 1430 N N . ASP A 1 190 ? 11.718 -6.788 -14.794 1.00 96.62 190 ASP A N 1
ATOM 1431 C CA . ASP A 1 190 ? 12.864 -7.282 -15.541 1.00 96.62 190 ASP A CA 1
ATOM 1432 C C . ASP A 1 190 ? 13.023 -8.791 -15.322 1.00 96.62 190 ASP A C 1
ATOM 1434 O O . ASP A 1 190 ? 13.134 -9.272 -14.191 1.00 96.62 190 ASP A O 1
ATOM 1438 N N . ARG A 1 191 ? 13.031 -9.542 -16.422 1.00 95.75 191 ARG A N 1
ATOM 1439 C CA . ARG A 1 191 ? 13.361 -10.970 -16.452 1.00 95.75 191 ARG A CA 1
ATOM 1440 C C . ARG A 1 191 ? 14.538 -11.257 -17.384 1.00 95.75 191 ARG A C 1
ATOM 1442 O O . ARG A 1 191 ? 14.626 -12.363 -17.906 1.00 95.75 191 ARG A O 1
ATOM 1449 N N . SER A 1 192 ? 15.419 -10.287 -17.613 1.00 95.31 192 SER A N 1
ATOM 1450 C CA . SER A 1 192 ? 16.645 -10.465 -18.393 1.00 95.31 192 SER A CA 1
ATOM 1451 C C . SER A 1 192 ? 17.605 -11.473 -17.748 1.00 95.31 192 SER A C 1
ATOM 1453 O O . SER A 1 192 ? 17.511 -11.798 -16.561 1.00 95.31 192 SER A O 1
ATOM 1455 N N . GLY A 1 193 ? 18.557 -12.002 -18.524 1.00 93.56 193 GLY A N 1
ATOM 1456 C CA . GLY A 1 193 ? 19.451 -13.071 -18.062 1.00 93.56 193 GLY A CA 1
ATOM 1457 C C . GLY A 1 193 ? 20.330 -12.732 -16.842 1.00 93.56 193 GLY A C 1
ATOM 1458 O O . GLY A 1 193 ? 20.804 -13.650 -16.172 1.00 93.56 193 GLY A O 1
ATOM 1459 N N . SER A 1 194 ? 20.546 -11.453 -16.517 1.00 91.88 194 SER A N 1
ATOM 1460 C CA . SER A 1 194 ? 21.290 -11.006 -15.326 1.00 91.88 194 SER A CA 1
ATOM 1461 C C . SER A 1 194 ? 20.529 -11.266 -14.016 1.00 91.88 194 SER A C 1
ATOM 1463 O O . SER A 1 194 ? 21.143 -11.669 -13.017 1.00 91.88 194 SER A O 1
ATOM 1465 N N . MET A 1 195 ? 19.193 -11.207 -14.063 1.00 93.88 195 MET A N 1
ATOM 1466 C CA . MET A 1 195 ? 18.292 -11.505 -12.942 1.00 93.88 195 MET A CA 1
ATOM 1467 C C . MET A 1 195 ? 18.369 -12.972 -12.474 1.00 93.88 195 MET A C 1
ATOM 1469 O O . MET A 1 195 ? 17.969 -13.282 -11.354 1.00 93.88 195 MET A O 1
ATOM 1473 N N . ALA A 1 196 ? 18.954 -13.875 -13.275 1.00 92.38 196 ALA A N 1
ATOM 1474 C CA . ALA A 1 196 ? 19.241 -15.266 -12.894 1.00 92.38 196 ALA A CA 1
ATOM 1475 C C . ALA A 1 196 ? 20.307 -15.413 -11.790 1.00 92.38 196 ALA A C 1
ATOM 1477 O O . ALA A 1 196 ? 20.575 -16.523 -11.325 1.00 92.38 196 ALA A O 1
ATOM 1478 N N . THR A 1 197 ? 20.995 -14.327 -11.427 1.00 87.69 197 THR A N 1
ATOM 1479 C CA . THR A 1 197 ? 22.115 -14.349 -10.482 1.00 87.69 197 THR A CA 1
ATOM 1480 C C . THR A 1 197 ? 21.712 -13.808 -9.113 1.00 87.69 197 THR A C 1
ATOM 1482 O O . THR A 1 197 ? 20.863 -12.929 -9.001 1.00 87.69 197 THR A O 1
ATOM 1485 N N . ASN A 1 198 ? 22.343 -14.327 -8.053 1.00 85.06 198 ASN A N 1
ATOM 1486 C CA . ASN A 1 198 ? 22.205 -13.836 -6.672 1.00 85.06 198 ASN A CA 1
ATOM 1487 C C . ASN A 1 198 ? 20.752 -13.710 -6.165 1.00 85.06 198 ASN A C 1
ATOM 1489 O O . ASN A 1 198 ? 20.460 -12.830 -5.359 1.00 85.06 198 ASN A O 1
ATOM 1493 N N . ASN A 1 199 ? 19.858 -14.586 -6.633 1.00 87.94 199 ASN A N 1
ATOM 1494 C CA . ASN A 1 199 ? 18.427 -14.604 -6.315 1.00 87.94 199 ASN A CA 1
ATOM 1495 C C . ASN A 1 199 ? 17.686 -13.287 -6.647 1.00 87.94 199 ASN A C 1
ATOM 1497 O O . ASN A 1 199 ? 16.692 -12.952 -5.999 1.00 87.94 199 ASN A O 1
ATOM 1501 N N . ARG A 1 200 ? 18.176 -12.502 -7.621 1.00 90.31 200 ARG A N 1
ATOM 1502 C CA . ARG A 1 200 ? 17.575 -11.215 -8.026 1.00 90.31 200 ARG A CA 1
ATOM 1503 C C . ARG A 1 200 ? 16.150 -11.390 -8.549 1.00 90.31 200 ARG A C 1
ATOM 1505 O O . ARG A 1 200 ? 15.266 -10.644 -8.142 1.00 90.31 200 ARG A O 1
ATOM 1512 N N . TRP A 1 201 ? 15.926 -12.392 -9.399 1.00 92.50 201 TRP A N 1
ATOM 1513 C CA . TRP A 1 201 ? 14.606 -12.741 -9.927 1.00 92.50 201 TRP A CA 1
ATOM 1514 C C . TRP A 1 201 ? 13.621 -13.146 -8.831 1.00 92.50 201 TRP A C 1
ATOM 1516 O O . TRP A 1 201 ? 12.521 -12.612 -8.775 1.00 92.50 201 TRP A O 1
ATOM 1526 N N . GLU A 1 202 ? 14.027 -14.038 -7.930 1.00 91.12 202 GLU A N 1
ATOM 1527 C CA . GLU A 1 202 ? 13.228 -14.465 -6.783 1.00 91.12 202 GLU A CA 1
ATOM 1528 C C . GLU A 1 202 ? 12.874 -13.268 -5.893 1.00 91.12 202 GLU A C 1
ATOM 1530 O O . GLU A 1 202 ? 11.710 -13.060 -5.575 1.00 91.12 202 GLU A O 1
ATOM 1535 N N . THR A 1 203 ? 13.852 -12.407 -5.598 1.00 90.56 203 THR A N 1
ATOM 1536 C CA . THR A 1 203 ? 13.651 -11.192 -4.792 1.00 90.56 203 THR A CA 1
ATOM 1537 C C . THR A 1 203 ? 12.697 -10.197 -5.478 1.00 90.56 203 THR A C 1
ATOM 1539 O O . THR A 1 203 ? 11.902 -9.546 -4.802 1.00 90.56 203 THR A O 1
ATOM 1542 N N . ALA A 1 204 ? 12.730 -10.083 -6.811 1.00 92.00 204 ALA A N 1
ATOM 1543 C CA . ALA A 1 204 ? 11.818 -9.234 -7.584 1.00 92.00 204 ALA A CA 1
ATOM 1544 C C . ALA A 1 204 ? 10.403 -9.826 -7.717 1.00 92.00 204 ALA A C 1
ATOM 1546 O O . ALA A 1 204 ? 9.421 -9.083 -7.668 1.00 92.00 204 ALA A O 1
ATOM 1547 N N . MET A 1 205 ? 10.275 -11.154 -7.824 1.00 92.44 205 MET A N 1
ATOM 1548 C CA . MET A 1 205 ? 8.980 -11.834 -7.730 1.00 92.44 205 MET A CA 1
ATOM 1549 C C . MET A 1 205 ? 8.365 -11.632 -6.346 1.00 92.44 205 MET A C 1
ATOM 1551 O O . MET A 1 205 ? 7.235 -11.161 -6.267 1.00 92.44 205 MET A O 1
ATOM 1555 N N . ASP A 1 206 ? 9.112 -11.890 -5.270 1.00 90.56 206 ASP A N 1
ATOM 1556 C CA . ASP A 1 206 ? 8.655 -11.684 -3.891 1.00 90.56 206 ASP A CA 1
ATOM 1557 C C . ASP A 1 206 ? 8.251 -10.212 -3.643 1.00 90.56 206 ASP A C 1
ATOM 1559 O O . ASP A 1 206 ? 7.285 -9.938 -2.926 1.00 90.56 206 ASP A O 1
ATOM 1563 N N . ALA A 1 207 ? 8.939 -9.245 -4.269 1.00 90.12 207 ALA A N 1
ATOM 1564 C CA . ALA A 1 207 ? 8.574 -7.826 -4.223 1.00 90.12 207 ALA A CA 1
ATOM 1565 C C . ALA A 1 207 ? 7.229 -7.557 -4.920 1.00 90.12 207 ALA A C 1
ATOM 1567 O O . ALA A 1 207 ? 6.360 -6.888 -4.359 1.00 90.12 207 ALA A O 1
ATOM 1568 N N . ALA A 1 208 ? 7.028 -8.102 -6.123 1.00 93.00 208 ALA A N 1
ATOM 1569 C CA . ALA A 1 208 ? 5.764 -7.988 -6.846 1.00 93.00 208 ALA A CA 1
ATOM 1570 C C . ALA A 1 208 ? 4.612 -8.695 -6.120 1.00 93.00 208 ALA A C 1
ATOM 1572 O O . ALA A 1 208 ? 3.519 -8.136 -6.041 1.00 93.00 208 ALA A O 1
ATOM 1573 N N . GLU A 1 209 ? 4.843 -9.878 -5.544 1.00 91.19 209 GLU A N 1
ATOM 1574 C CA . GLU A 1 209 ? 3.855 -10.567 -4.709 1.00 91.19 209 GLU A CA 1
ATOM 1575 C C . GLU A 1 209 ? 3.516 -9.746 -3.460 1.00 91.19 209 GLU A C 1
ATOM 1577 O O . GLU A 1 209 ? 2.336 -9.568 -3.166 1.00 91.19 209 GLU A O 1
ATOM 1582 N N . THR A 1 210 ? 4.513 -9.151 -2.794 1.00 87.81 210 THR A N 1
ATOM 1583 C CA . THR A 1 210 ? 4.296 -8.242 -1.655 1.00 87.81 210 THR A CA 1
ATOM 1584 C C . THR A 1 210 ? 3.421 -7.050 -2.050 1.00 87.81 210 THR A C 1
ATOM 1586 O O . THR A 1 210 ? 2.522 -6.683 -1.300 1.00 87.81 210 THR A O 1
ATOM 1589 N N . VAL A 1 211 ? 3.630 -6.449 -3.229 1.00 91.00 211 VAL A N 1
ATOM 1590 C CA . VAL A 1 211 ? 2.748 -5.377 -3.727 1.00 91.00 211 VAL A CA 1
ATOM 1591 C C . VAL A 1 211 ? 1.337 -5.909 -3.957 1.00 91.00 211 VAL A C 1
ATOM 1593 O O . VAL A 1 211 ? 0.392 -5.322 -3.438 1.00 91.00 211 VAL A O 1
ATOM 1596 N N . LEU A 1 212 ? 1.185 -7.024 -4.679 1.00 92.19 212 LEU A N 1
ATOM 1597 C CA . LEU A 1 212 ? -0.115 -7.627 -4.989 1.00 92.19 212 LEU A CA 1
ATOM 1598 C C . LEU A 1 212 ? -0.926 -7.985 -3.733 1.00 92.19 212 LEU A C 1
ATOM 1600 O O . LEU A 1 212 ? -2.129 -7.751 -3.715 1.00 92.19 212 LEU A O 1
ATOM 1604 N N . GLU A 1 213 ? -0.283 -8.502 -2.683 1.00 86.50 213 GLU A N 1
ATOM 1605 C CA . GLU A 1 213 ? -0.909 -8.813 -1.385 1.00 86.50 213 GLU A CA 1
ATOM 1606 C C . GLU A 1 213 ? -1.340 -7.565 -0.592 1.00 86.50 213 GLU A C 1
ATOM 1608 O O . GLU A 1 213 ? -2.076 -7.675 0.387 1.00 86.50 213 GLU A O 1
ATOM 1613 N N . THR A 1 214 ? -0.893 -6.375 -1.005 1.00 86.12 214 THR A N 1
ATOM 1614 C CA . THR A 1 214 ? -1.253 -5.092 -0.381 1.00 86.12 214 THR A CA 1
ATOM 1615 C C . THR A 1 214 ? -2.261 -4.268 -1.180 1.00 86.12 214 THR A C 1
ATOM 1617 O O . THR A 1 214 ? -2.683 -3.206 -0.717 1.00 86.12 214 THR A O 1
ATOM 1620 N N . LEU A 1 215 ? -2.649 -4.740 -2.367 1.00 89.31 215 LEU A N 1
ATOM 1621 C CA . LEU A 1 215 ? -3.745 -4.158 -3.133 1.00 89.31 215 LEU A CA 1
ATOM 1622 C C . LEU A 1 215 ? -5.097 -4.607 -2.568 1.00 89.31 215 LEU A C 1
ATOM 1624 O O . LEU A 1 215 ? -5.203 -5.637 -1.910 1.00 89.31 215 LEU A O 1
ATOM 1628 N N . THR A 1 216 ? -6.123 -3.811 -2.841 1.00 86.50 216 THR A N 1
ATOM 1629 C CA . THR A 1 216 ? -7.497 -3.993 -2.349 1.00 86.50 216 THR A CA 1
ATOM 1630 C C . THR A 1 216 ? -8.493 -3.892 -3.500 1.00 86.50 216 THR A C 1
ATOM 1632 O O . THR A 1 216 ? -8.133 -3.458 -4.595 1.00 86.50 216 THR A O 1
ATOM 1635 N N . ILE A 1 217 ? -9.774 -4.201 -3.279 1.00 85.00 217 ILE A N 1
ATOM 1636 C CA . ILE A 1 217 ? -10.803 -4.097 -4.336 1.00 85.00 217 ILE A CA 1
ATOM 1637 C C . ILE A 1 217 ? -10.984 -2.697 -4.948 1.00 85.00 217 ILE A C 1
ATOM 1639 O O . ILE A 1 217 ? -11.577 -2.590 -6.021 1.00 85.00 217 ILE A O 1
ATOM 1643 N N . ALA A 1 218 ? -10.490 -1.630 -4.314 1.00 87.38 218 ALA A N 1
ATOM 1644 C CA . ALA A 1 218 ? -10.497 -0.282 -4.891 1.00 87.38 218 ALA A CA 1
ATOM 1645 C C . ALA A 1 218 ? -9.332 -0.034 -5.880 1.00 87.38 218 ALA A C 1
ATOM 1647 O O . ALA A 1 218 ? -9.326 0.966 -6.600 1.00 87.38 218 ALA A O 1
ATOM 1648 N N . ASP A 1 219 ? -8.349 -0.936 -5.921 1.00 92.06 219 ASP A N 1
ATOM 1649 C CA . ASP A 1 219 ? -7.143 -0.822 -6.734 1.00 92.06 219 ASP A CA 1
ATOM 1650 C C . ASP A 1 219 ? -7.266 -1.560 -8.073 1.00 92.06 219 ASP A C 1
ATOM 1652 O O . ASP A 1 219 ? -7.967 -2.567 -8.217 1.00 92.06 219 ASP A O 1
ATOM 1656 N N . PHE A 1 220 ? -6.517 -1.078 -9.063 1.00 95.31 220 PHE A N 1
ATOM 1657 C CA . PHE A 1 220 ? -6.401 -1.694 -10.381 1.00 95.31 220 PHE A CA 1
ATOM 1658 C C . PHE A 1 220 ? -4.934 -1.967 -10.696 1.00 95.31 220 PHE A C 1
ATOM 1660 O O . PHE A 1 220 ? -4.075 -1.128 -10.442 1.00 95.31 220 PHE A O 1
ATOM 1667 N N . VAL A 1 221 ? -4.636 -3.135 -11.263 1.00 97.62 221 VAL A N 1
ATOM 1668 C CA . VAL A 1 221 ? -3.264 -3.589 -11.505 1.00 97.62 221 VAL A CA 1
ATOM 1669 C C . VAL A 1 221 ? -3.073 -4.181 -12.898 1.00 97.62 221 VAL A C 1
ATOM 1671 O O . VAL A 1 221 ? -3.970 -4.802 -13.465 1.00 97.62 221 VAL A O 1
ATOM 1674 N N . ALA A 1 222 ? -1.875 -4.024 -13.447 1.00 98.00 222 ALA A N 1
ATOM 1675 C CA . ALA A 1 222 ? -1.330 -4.900 -14.475 1.00 98.00 222 ALA A CA 1
ATOM 1676 C C . ALA A 1 222 ? 0.129 -5.234 -14.151 1.00 98.00 222 ALA A C 1
ATOM 1678 O O . ALA A 1 222 ? 0.812 -4.488 -13.451 1.00 98.00 222 ALA A O 1
ATOM 1679 N N . ILE A 1 223 ? 0.614 -6.351 -14.688 1.00 98.50 223 ILE A N 1
ATOM 1680 C CA . ILE A 1 223 ? 2.024 -6.735 -14.606 1.00 98.50 223 ILE A CA 1
ATOM 1681 C C . ILE A 1 223 ? 2.556 -6.819 -16.032 1.00 98.50 223 ILE A C 1
ATOM 1683 O O . ILE A 1 223 ? 1.935 -7.449 -16.887 1.00 98.50 223 ILE A O 1
ATOM 1687 N N . VAL A 1 224 ? 3.692 -6.186 -16.291 1.00 98.44 224 VAL A N 1
ATOM 1688 C CA . VAL A 1 224 ? 4.449 -6.266 -17.540 1.00 98.44 224 VAL A CA 1
ATOM 1689 C C . VAL A 1 224 ? 5.764 -6.954 -17.220 1.00 98.44 224 VAL A C 1
ATOM 1691 O O . VAL A 1 224 ? 6.479 -6.524 -16.325 1.00 98.44 224 VAL A O 1
ATOM 1694 N N . VAL A 1 225 ? 6.086 -8.017 -17.944 1.00 97.62 225 VAL A N 1
ATOM 1695 C CA . VAL A 1 225 ? 7.382 -8.701 -17.858 1.00 97.62 225 VAL A CA 1
ATOM 1696 C C . VAL A 1 225 ? 8.174 -8.406 -19.123 1.00 97.62 225 VAL A C 1
ATOM 1698 O O . VAL A 1 225 ? 7.597 -8.412 -20.217 1.00 97.62 225 VAL A O 1
ATOM 1701 N N . PHE A 1 226 ? 9.473 -8.134 -18.991 1.00 97.50 226 PHE A N 1
ATOM 1702 C CA . PHE A 1 226 ? 10.315 -7.779 -20.131 1.00 97.50 226 PHE A CA 1
ATOM 1703 C C . PHE A 1 226 ? 11.702 -8.426 -20.112 1.00 97.50 226 PHE A C 1
ATOM 1705 O O . PHE A 1 226 ? 12.310 -8.638 -19.067 1.00 97.50 226 PHE A O 1
ATOM 1712 N N . ASP A 1 227 ? 12.188 -8.714 -21.314 1.00 95.19 227 ASP A N 1
ATOM 1713 C CA . ASP A 1 227 ? 13.526 -9.216 -21.610 1.00 95.19 227 ASP A CA 1
ATOM 1714 C C . ASP A 1 227 ? 14.077 -8.485 -22.854 1.00 95.19 227 ASP A C 1
ATOM 1716 O O . ASP A 1 227 ? 14.254 -7.266 -22.852 1.00 95.19 227 ASP A O 1
ATOM 1720 N N . THR A 1 228 ? 14.281 -9.203 -23.959 1.00 94.25 228 THR A N 1
ATOM 1721 C CA . THR A 1 228 ? 14.492 -8.641 -25.302 1.00 94.25 228 THR A CA 1
ATOM 1722 C C . THR A 1 228 ? 13.226 -7.942 -25.812 1.00 94.25 228 THR A C 1
ATOM 1724 O O . THR A 1 228 ? 13.300 -7.023 -26.629 1.00 94.25 228 THR A O 1
ATOM 1727 N N . SER A 1 229 ? 12.063 -8.370 -25.315 1.00 94.38 229 SER A N 1
ATOM 1728 C CA . SER A 1 229 ? 10.739 -7.815 -25.598 1.00 94.38 229 SER A CA 1
ATOM 1729 C C . SER A 1 229 ? 9.897 -7.754 -24.326 1.00 94.38 229 SER A C 1
ATOM 1731 O O . SER A 1 229 ? 10.153 -8.509 -23.393 1.00 94.38 229 SER A O 1
ATOM 1733 N N . ALA A 1 230 ? 8.880 -6.894 -24.289 1.00 97.12 230 ALA A N 1
ATOM 1734 C CA . ALA A 1 230 ? 7.925 -6.829 -23.186 1.00 97.12 230 ALA A CA 1
ATOM 1735 C C . ALA A 1 230 ? 6.550 -7.411 -23.538 1.00 97.12 230 ALA A C 1
ATOM 1737 O O . ALA A 1 230 ? 6.091 -7.345 -24.681 1.00 97.12 230 ALA A O 1
ATOM 1738 N N . SER A 1 231 ? 5.856 -7.933 -22.527 1.00 96.44 231 SER A N 1
ATOM 1739 C CA . SER A 1 231 ? 4.461 -8.368 -22.632 1.00 96.44 231 SER A CA 1
ATOM 1740 C C . SER A 1 231 ? 3.718 -8.198 -21.307 1.00 96.44 231 SER A C 1
ATOM 1742 O O . SER A 1 231 ? 4.311 -8.309 -20.235 1.00 96.44 231 SER A O 1
ATOM 1744 N N . GLN A 1 232 ? 2.410 -7.936 -21.368 1.00 97.31 232 GLN A N 1
ATOM 1745 C CA . GLN A 1 232 ? 1.560 -7.974 -20.179 1.00 97.31 232 GLN A CA 1
ATOM 1746 C C . GLN A 1 232 ? 1.315 -9.430 -19.757 1.00 97.31 232 GLN A C 1
ATOM 1748 O O . GLN A 1 232 ? 0.958 -10.270 -20.583 1.00 97.31 232 GLN A O 1
ATOM 1753 N N . VAL A 1 233 ? 1.423 -9.705 -18.458 1.00 97.00 233 VAL A N 1
ATOM 1754 C CA . VAL A 1 233 ? 0.952 -10.945 -17.837 1.00 97.00 233 VAL A CA 1
ATOM 1755 C C . VAL A 1 233 ? -0.579 -10.939 -17.857 1.00 97.00 233 VAL A C 1
ATOM 1757 O O . VAL A 1 233 ? -1.234 -10.245 -17.080 1.00 97.00 233 VAL A O 1
ATOM 1760 N N . CYS A 1 234 ? -1.154 -11.689 -18.791 1.00 95.06 234 CYS A N 1
ATOM 1761 C CA . CYS A 1 234 ? -2.594 -11.818 -18.996 1.00 95.06 234 CYS A CA 1
ATOM 1762 C C . CYS A 1 234 ? -2.954 -13.256 -19.413 1.00 95.06 234 CYS A C 1
ATOM 1764 O O . CYS A 1 234 ? -2.078 -14.100 -19.610 1.00 95.06 234 CYS A O 1
ATOM 1766 N N . GLY A 1 235 ? -4.246 -13.568 -19.523 1.00 91.06 235 GLY A N 1
ATOM 1767 C CA . GLY A 1 235 ? -4.707 -14.923 -19.822 1.00 91.06 235 GLY A CA 1
ATOM 1768 C C . GLY A 1 235 ? -6.178 -14.977 -20.222 1.00 91.06 235 GLY A C 1
ATOM 1769 O O . GLY A 1 235 ? -6.710 -14.047 -20.817 1.00 91.06 235 GLY A O 1
ATOM 1770 N N . THR A 1 236 ? -6.857 -16.080 -19.899 1.00 87.75 236 THR A N 1
ATOM 1771 C CA . THR A 1 236 ? -8.303 -16.222 -20.157 1.00 87.75 236 THR A CA 1
ATOM 1772 C C . THR A 1 236 ? -9.165 -15.400 -19.202 1.00 87.75 236 THR A C 1
ATOM 1774 O O . THR A 1 236 ? -10.233 -14.946 -19.597 1.00 87.75 236 THR A O 1
ATOM 1777 N N . THR A 1 237 ? -8.715 -15.241 -17.954 1.00 88.81 237 THR A N 1
ATOM 1778 C CA . THR A 1 237 ? -9.434 -14.514 -16.892 1.00 88.81 237 THR A CA 1
ATOM 1779 C C . THR A 1 237 ? -8.981 -13.056 -16.816 1.00 88.81 237 THR A C 1
ATOM 1781 O O . THR A 1 237 ? -9.807 -12.154 -16.734 1.00 88.81 237 THR A O 1
ATOM 1784 N N . ILE A 1 238 ? -7.666 -12.823 -16.896 1.00 94.31 238 ILE A N 1
ATOM 1785 C CA . ILE A 1 238 ? -7.068 -11.485 -16.856 1.00 94.31 238 ILE A CA 1
ATOM 1786 C C . ILE A 1 238 ? -7.005 -10.918 -18.283 1.00 94.31 238 ILE A C 1
ATOM 1788 O O . ILE A 1 238 ? -6.302 -11.504 -19.112 1.00 94.31 238 ILE A O 1
ATOM 1792 N N . PRO A 1 239 ? -7.694 -9.804 -18.595 1.00 91.50 239 PRO A N 1
ATOM 1793 C CA . PRO A 1 239 ? -7.681 -9.218 -19.931 1.00 91.50 239 PRO A CA 1
ATOM 1794 C C . PRO A 1 239 ? -6.304 -8.641 -20.288 1.00 91.50 239 PRO A C 1
ATOM 1796 O O . PRO A 1 239 ? -5.662 -7.980 -19.476 1.00 91.50 239 PRO A O 1
ATOM 1799 N N . CYS A 1 240 ? -5.870 -8.854 -21.530 1.00 93.81 240 CYS A N 1
ATOM 1800 C CA . CYS A 1 240 ? -4.693 -8.191 -22.092 1.00 93.81 240 CYS A CA 1
ATOM 1801 C C . CYS A 1 240 ? -5.052 -6.780 -22.595 1.00 93.81 240 CYS A C 1
ATOM 1803 O O . CYS A 1 240 ? -6.136 -6.577 -23.142 1.00 93.81 240 CYS A O 1
ATOM 1805 N N . GLY A 1 241 ? -4.122 -5.832 -22.484 1.00 94.62 241 GLY A N 1
ATOM 1806 C CA . GLY A 1 241 ? -4.265 -4.449 -22.951 1.00 94.62 241 GLY A CA 1
ATOM 1807 C C . GLY A 1 241 ? -4.973 -3.500 -21.977 1.00 94.62 241 GLY A C 1
ATOM 1808 O O . GLY A 1 241 ? -5.133 -2.331 -22.303 1.00 94.62 241 GLY A O 1
ATOM 1809 N N . SER A 1 242 ? -5.384 -3.963 -20.793 1.00 95.12 242 SER A N 1
ATOM 1810 C CA . SER A 1 242 ? -5.999 -3.129 -19.750 1.00 95.12 242 SER A CA 1
ATOM 1811 C C . SER A 1 242 ? -5.520 -3.537 -18.360 1.00 95.12 242 SER A C 1
ATOM 1813 O O . SER A 1 242 ? -5.041 -4.656 -18.172 1.00 95.12 242 SER A O 1
ATOM 1815 N N . LEU A 1 243 ? -5.721 -2.663 -17.374 1.00 96.94 243 LEU A N 1
ATOM 1816 C CA . LEU A 1 243 ? -5.658 -3.050 -15.967 1.00 96.94 243 LEU A CA 1
ATOM 1817 C C . LEU A 1 243 ? -6.778 -4.057 -15.644 1.00 96.94 243 LEU A C 1
ATOM 1819 O O . LEU A 1 243 ? -7.766 -4.191 -16.380 1.00 96.94 243 LEU A O 1
ATOM 1823 N N . VAL A 1 244 ? -6.636 -4.741 -14.514 1.00 96.00 244 VAL A N 1
ATOM 1824 C CA . VAL A 1 244 ? -7.666 -5.573 -13.888 1.00 96.00 244 VAL A CA 1
ATOM 1825 C C . VAL A 1 244 ? -7.860 -5.124 -12.438 1.00 96.00 244 VAL A C 1
ATOM 1827 O O . VAL A 1 244 ? -6.904 -4.709 -11.791 1.00 96.00 244 VAL A O 1
ATOM 1830 N N . GLN A 1 245 ? -9.087 -5.180 -11.922 1.00 93.56 245 GLN A N 1
ATOM 1831 C CA . GLN A 1 245 ? -9.366 -4.863 -10.518 1.00 93.56 245 GLN A CA 1
ATOM 1832 C C . GLN A 1 245 ? -8.682 -5.889 -9.603 1.00 93.56 245 GLN A C 1
ATOM 1834 O O . GLN A 1 245 ? -8.755 -7.093 -9.874 1.00 93.56 245 GLN A O 1
ATOM 1839 N N . ALA A 1 246 ? -8.042 -5.434 -8.528 1.00 92.56 246 ALA A N 1
ATOM 1840 C CA . ALA A 1 246 ? -7.240 -6.262 -7.628 1.00 92.56 246 ALA A CA 1
ATOM 1841 C C . ALA A 1 246 ? -8.092 -7.067 -6.621 1.00 92.56 246 ALA A C 1
ATOM 1843 O O . ALA A 1 246 ? -7.880 -7.026 -5.415 1.00 92.56 246 ALA A O 1
ATOM 1844 N N . THR A 1 247 ? -9.069 -7.827 -7.122 1.00 88.81 247 THR A N 1
ATOM 1845 C CA . THR A 1 247 ? -9.787 -8.828 -6.320 1.00 88.81 247 THR A CA 1
ATOM 1846 C C . THR A 1 247 ? -8.861 -9.997 -5.969 1.00 88.81 247 THR A C 1
ATOM 1848 O O . THR A 1 247 ? -7.931 -10.304 -6.722 1.00 88.81 247 THR A O 1
ATOM 1851 N N . ALA A 1 248 ? -9.144 -10.705 -4.871 1.00 85.50 248 ALA A N 1
ATOM 1852 C CA . ALA A 1 248 ? -8.357 -11.865 -4.439 1.00 85.50 248 ALA A CA 1
ATOM 1853 C C . ALA A 1 248 ? -8.187 -12.932 -5.546 1.00 85.50 248 ALA A C 1
ATOM 1855 O O . ALA A 1 248 ? -7.089 -13.459 -5.735 1.00 85.50 248 ALA A O 1
ATOM 1856 N N . ASP A 1 249 ? -9.234 -13.191 -6.339 1.00 89.56 249 ASP A N 1
ATOM 1857 C CA . ASP A 1 249 ? -9.196 -14.130 -7.471 1.00 89.56 249 ASP A CA 1
ATOM 1858 C C . ASP A 1 249 ? -8.294 -13.643 -8.618 1.00 89.56 249 ASP A C 1
ATOM 1860 O O . ASP A 1 249 ? -7.533 -14.426 -9.203 1.00 89.56 249 ASP A O 1
ATOM 1864 N N . ASN A 1 250 ? -8.342 -12.346 -8.939 1.00 93.88 250 ASN A N 1
ATOM 1865 C CA . ASN A 1 250 ? -7.496 -11.759 -9.977 1.00 93.88 250 ASN A CA 1
ATOM 1866 C C . ASN A 1 250 ? -6.027 -11.733 -9.536 1.00 93.88 250 ASN A C 1
ATOM 1868 O O . ASN A 1 250 ? -5.152 -12.109 -10.316 1.00 93.88 250 ASN A O 1
ATOM 1872 N N . VAL A 1 251 ? -5.756 -11.380 -8.276 1.00 93.38 251 VAL A N 1
ATOM 1873 C CA . VAL A 1 251 ? -4.419 -11.431 -7.663 1.00 93.38 251 VAL A CA 1
ATOM 1874 C C . VAL A 1 251 ? -3.868 -12.862 -7.646 1.00 93.38 251 VAL A C 1
ATOM 1876 O O . VAL A 1 251 ? -2.752 -13.093 -8.114 1.00 93.38 251 VAL A O 1
ATOM 1879 N N . GLY A 1 252 ? -4.652 -13.849 -7.201 1.00 93.69 252 GLY A N 1
ATOM 1880 C CA . GLY A 1 252 ? -4.255 -15.262 -7.221 1.00 93.69 252 GLY A CA 1
ATOM 1881 C C . GLY A 1 252 ? -3.986 -15.791 -8.636 1.00 93.69 252 GLY A C 1
ATOM 1882 O O . GLY A 1 252 ? -3.037 -16.551 -8.859 1.00 93.69 252 GLY A O 1
ATOM 1883 N N . THR A 1 253 ? -4.762 -15.332 -9.622 1.00 95.88 253 THR A N 1
ATOM 1884 C CA . THR A 1 253 ? -4.526 -15.645 -11.038 1.00 95.88 253 THR A CA 1
ATOM 1885 C C . THR A 1 253 ? -3.233 -15.003 -11.549 1.00 95.88 253 THR A C 1
ATOM 1887 O O . THR A 1 253 ? -2.443 -15.681 -12.205 1.00 95.88 253 THR A O 1
ATOM 1890 N N . LEU A 1 254 ? -2.973 -13.730 -11.227 1.00 96.69 254 LEU A N 1
ATOM 1891 C CA . LEU A 1 254 ? -1.746 -13.023 -11.612 1.00 96.69 254 LEU A CA 1
ATOM 1892 C C . LEU A 1 254 ? -0.490 -13.701 -11.050 1.00 96.69 254 LEU A C 1
ATOM 1894 O O . LEU A 1 254 ? 0.437 -13.945 -11.817 1.00 96.69 254 LEU A O 1
ATOM 1898 N N . ARG A 1 255 ? -0.485 -14.094 -9.767 1.00 95.44 255 ARG A N 1
ATOM 1899 C CA . ARG A 1 255 ? 0.612 -14.872 -9.150 1.00 95.44 255 ARG A CA 1
ATOM 1900 C C . ARG A 1 255 ? 0.845 -16.199 -9.873 1.00 95.44 255 ARG A C 1
ATOM 1902 O O . ARG A 1 255 ? 1.965 -16.517 -10.268 1.00 95.44 255 ARG A O 1
ATOM 1909 N N . THR A 1 256 ? -0.234 -16.939 -10.139 1.00 95.25 256 THR A N 1
ATOM 1910 C CA . THR A 1 256 ? -0.177 -18.221 -10.866 1.00 95.25 256 THR A CA 1
ATOM 1911 C C . THR A 1 256 ? 0.382 -18.067 -12.283 1.00 95.25 256 THR A C 1
ATOM 1913 O O . THR A 1 256 ? 1.101 -18.946 -12.756 1.00 95.25 256 THR A O 1
ATOM 1916 N N . LEU A 1 257 ? 0.070 -16.965 -12.976 1.00 95.19 257 LEU A N 1
ATOM 1917 C CA . LEU A 1 257 ? 0.635 -16.653 -14.290 1.00 95.19 257 LEU A CA 1
ATOM 1918 C C . LEU A 1 257 ? 2.112 -16.242 -14.185 1.00 95.19 257 LEU A C 1
ATOM 1920 O O . LEU A 1 257 ? 2.925 -16.737 -14.969 1.00 95.19 257 LEU A O 1
ATOM 1924 N N . LEU A 1 258 ? 2.464 -15.398 -13.208 1.00 93.62 258 LEU A N 1
ATOM 1925 C CA . LEU A 1 258 ? 3.818 -14.880 -13.000 1.00 93.62 258 LEU A CA 1
ATOM 1926 C C . LEU A 1 258 ? 4.836 -15.997 -12.711 1.00 93.62 258 LEU A C 1
ATOM 1928 O O . LEU A 1 258 ? 5.926 -15.987 -13.277 1.00 93.62 258 LEU A O 1
ATOM 1932 N N . ALA A 1 259 ? 4.442 -17.021 -11.949 1.00 93.25 259 ALA A N 1
ATOM 1933 C CA . ALA A 1 259 ? 5.278 -18.179 -11.616 1.00 93.25 259 ALA A CA 1
ATOM 1934 C C . ALA A 1 259 ? 5.756 -19.023 -12.825 1.00 93.25 259 ALA A C 1
ATOM 1936 O O . ALA A 1 259 ? 6.579 -19.923 -12.663 1.00 93.25 259 ALA A O 1
ATOM 1937 N N . ASN A 1 260 ? 5.252 -18.769 -14.042 1.00 92.81 260 ASN A N 1
ATOM 1938 C CA . ASN A 1 260 ? 5.717 -19.441 -15.265 1.00 92.81 260 ASN A CA 1
ATOM 1939 C C . ASN A 1 260 ? 6.912 -18.732 -15.928 1.00 92.81 260 ASN A C 1
ATOM 1941 O O . ASN A 1 260 ? 7.544 -19.302 -16.822 1.00 92.81 260 ASN A O 1
ATOM 1945 N N . PHE A 1 261 ? 7.224 -17.498 -15.525 1.00 94.06 261 PHE A N 1
ATOM 1946 C CA . PHE A 1 261 ? 8.345 -16.738 -16.070 1.00 94.06 261 PHE A CA 1
ATOM 1947 C C . PHE A 1 261 ? 9.655 -17.098 -15.362 1.00 94.06 261 PHE A C 1
ATOM 1949 O O . PHE A 1 261 ? 9.692 -17.428 -14.181 1.00 94.06 261 PHE A O 1
ATOM 1956 N N . ASN A 1 262 ? 10.741 -17.072 -16.129 1.00 93.88 262 ASN A N 1
ATOM 1957 C CA . ASN A 1 262 ? 12.100 -17.357 -15.673 1.00 93.88 262 ASN A CA 1
ATOM 1958 C C . ASN A 1 262 ? 13.056 -16.351 -16.335 1.00 93.88 262 ASN A C 1
ATOM 1960 O O . ASN A 1 262 ? 12.732 -15.885 -17.433 1.00 93.88 262 ASN A O 1
ATOM 1964 N N . PRO A 1 263 ? 14.221 -16.037 -15.752 1.00 95.25 263 PRO A N 1
ATOM 1965 C CA . PRO A 1 263 ? 15.186 -15.132 -16.369 1.00 95.25 263 PRO A CA 1
ATOM 1966 C C . PRO A 1 263 ? 15.719 -15.651 -17.713 1.00 95.25 263 PRO A C 1
ATOM 1968 O O . PRO A 1 263 ? 16.161 -16.797 -17.798 1.00 95.25 263 PRO A O 1
ATOM 1971 N N . ASP A 1 264 ? 15.671 -14.827 -18.760 1.00 92.25 264 ASP A N 1
ATOM 1972 C CA . ASP A 1 264 ? 16.178 -15.123 -20.107 1.00 92.25 264 ASP A CA 1
ATOM 1973 C C . ASP A 1 264 ? 16.371 -13.829 -20.927 1.00 92.25 264 ASP A C 1
ATOM 1975 O O . ASP A 1 264 ? 15.796 -12.793 -20.616 1.00 92.25 264 ASP A O 1
ATOM 1979 N N . GLY A 1 265 ? 17.135 -13.884 -22.018 1.00 91.81 265 GLY A N 1
ATOM 1980 C CA . GLY A 1 265 ? 17.247 -12.787 -22.986 1.00 91.81 265 GLY A CA 1
ATOM 1981 C C . GLY A 1 265 ? 18.053 -11.561 -22.528 1.00 91.81 265 GLY A C 1
ATOM 1982 O O . GLY A 1 265 ? 18.778 -11.590 -21.531 1.00 91.81 265 GLY A O 1
ATOM 1983 N N . SER A 1 266 ? 17.971 -10.494 -23.333 1.00 92.69 266 SER A N 1
ATOM 1984 C CA . SER A 1 266 ? 18.570 -9.179 -23.060 1.00 92.69 266 SER A CA 1
ATOM 1985 C C . SER A 1 266 ? 17.648 -8.302 -22.201 1.00 92.69 266 SER A C 1
ATOM 1987 O O . SER A 1 266 ? 16.658 -8.785 -21.664 1.00 92.69 266 SER A O 1
ATOM 1989 N N . THR A 1 267 ? 17.954 -7.009 -22.110 1.00 94.44 267 THR A N 1
ATOM 1990 C CA . THR A 1 267 ? 17.293 -6.041 -21.226 1.00 94.44 267 THR A CA 1
ATOM 1991 C C . THR A 1 267 ? 16.833 -4.830 -22.043 1.00 94.44 267 THR A C 1
ATOM 1993 O O . THR A 1 267 ? 17.659 -4.013 -22.457 1.00 94.44 267 THR A O 1
ATOM 1996 N N . ASN A 1 268 ? 15.529 -4.739 -22.325 1.00 96.06 268 ASN A N 1
ATOM 1997 C CA . ASN A 1 268 ? 14.927 -3.732 -23.207 1.00 96.06 268 ASN A CA 1
ATOM 1998 C C . ASN A 1 268 ? 13.890 -2.863 -22.472 1.00 96.06 268 ASN A C 1
ATOM 2000 O O . ASN A 1 268 ? 12.696 -3.176 -22.449 1.00 96.06 268 ASN A O 1
ATOM 2004 N N . PHE A 1 269 ? 14.351 -1.754 -21.885 1.00 96.81 269 PHE A N 1
ATOM 2005 C CA . PHE A 1 269 ? 13.486 -0.839 -21.129 1.00 96.81 269 PHE A CA 1
ATOM 2006 C C . PHE A 1 269 ? 12.487 -0.100 -22.034 1.00 96.81 269 PHE A C 1
ATOM 2008 O O . PHE A 1 269 ? 11.341 0.098 -21.638 1.00 96.81 269 PHE A O 1
ATOM 2015 N N . GLU A 1 270 ? 12.880 0.259 -23.261 1.00 97.06 270 GLU A N 1
ATOM 2016 C CA . GLU A 1 270 ? 12.001 0.914 -24.239 1.00 97.06 270 GLU A CA 1
ATOM 2017 C C . GLU A 1 270 ? 10.725 0.085 -24.461 1.00 97.06 270 GLU A C 1
ATOM 2019 O O . GLU A 1 270 ? 9.613 0.580 -24.272 1.00 97.06 270 GLU A O 1
ATOM 2024 N N . SER A 1 271 ? 10.875 -1.210 -24.766 1.00 97.31 271 SER A N 1
ATOM 2025 C CA . SER A 1 271 ? 9.735 -2.112 -24.962 1.00 97.31 271 SER A CA 1
ATOM 2026 C C . SER A 1 271 ? 8.878 -2.248 -23.696 1.00 97.31 271 SER A C 1
ATOM 2028 O O . SER A 1 271 ? 7.649 -2.288 -23.793 1.00 97.31 271 SER A O 1
ATOM 2030 N N . ALA A 1 272 ? 9.502 -2.276 -22.513 1.00 97.44 272 ALA A N 1
ATOM 2031 C CA . ALA A 1 272 ? 8.808 -2.378 -21.230 1.00 97.44 272 ALA A CA 1
ATOM 2032 C C . ALA A 1 272 ? 7.873 -1.187 -20.982 1.00 97.44 272 ALA A C 1
ATOM 2034 O O . ALA A 1 272 ? 6.684 -1.373 -20.704 1.00 97.44 272 ALA A O 1
ATOM 2035 N N . PHE A 1 273 ? 8.385 0.033 -21.156 1.00 98.25 273 PHE A N 1
ATOM 2036 C CA . PHE A 1 273 ? 7.606 1.253 -20.966 1.00 98.25 273 PHE A CA 1
ATOM 2037 C C . PHE A 1 273 ? 6.560 1.458 -22.073 1.00 98.25 273 PHE A C 1
ATOM 2039 O O . PHE A 1 273 ? 5.429 1.824 -21.750 1.00 98.25 273 PHE A O 1
ATOM 2046 N N . GLN A 1 274 ? 6.851 1.104 -23.335 1.00 97.81 274 GLN A N 1
ATOM 2047 C CA . GLN A 1 274 ? 5.845 1.079 -24.414 1.00 97.81 274 GLN A CA 1
ATOM 2048 C C . GLN A 1 274 ? 4.611 0.247 -24.024 1.00 97.81 274 GLN A C 1
ATOM 2050 O O . GLN A 1 274 ? 3.477 0.701 -24.185 1.00 97.81 274 GLN A O 1
ATOM 2055 N N . VAL A 1 275 ? 4.807 -0.957 -23.471 1.00 98.31 275 VAL A N 1
ATOM 2056 C CA . VAL A 1 275 ? 3.693 -1.812 -23.025 1.00 98.31 275 VAL A CA 1
ATOM 2057 C C . VAL A 1 275 ? 3.012 -1.243 -21.774 1.00 98.31 275 VAL A C 1
ATOM 2059 O O . VAL A 1 275 ? 1.782 -1.211 -21.729 1.00 98.31 275 VAL A O 1
ATOM 2062 N N . ALA A 1 276 ? 3.768 -0.744 -20.791 1.00 98.19 276 ALA A N 1
ATOM 2063 C CA . ALA A 1 276 ? 3.209 -0.182 -19.558 1.00 98.19 276 ALA A CA 1
ATOM 2064 C C . ALA A 1 276 ? 2.290 1.028 -19.821 1.00 98.19 276 ALA A C 1
ATOM 2066 O O . ALA A 1 276 ? 1.127 1.028 -19.405 1.00 98.19 276 ALA A O 1
ATOM 2067 N N . PHE A 1 277 ? 2.758 2.019 -20.586 1.00 98.25 277 PHE A N 1
ATOM 2068 C CA . PHE A 1 277 ? 1.936 3.168 -20.972 1.00 98.25 277 PHE A CA 1
ATOM 2069 C C . PHE A 1 277 ? 0.801 2.777 -21.920 1.00 98.25 277 PHE A C 1
ATOM 2071 O O . PHE A 1 277 ? -0.292 3.334 -21.826 1.00 98.25 277 PHE A O 1
ATOM 2078 N N . SER A 1 278 ? 1.006 1.794 -22.804 1.00 97.19 278 SER A N 1
ATOM 2079 C CA . SER A 1 278 ? -0.069 1.252 -23.642 1.00 97.19 278 SER A CA 1
ATOM 2080 C C . SER A 1 278 ? -1.226 0.697 -22.802 1.00 97.19 278 SER A C 1
ATOM 2082 O O . SER A 1 278 ? -2.378 0.972 -23.129 1.00 97.19 278 SER A O 1
ATOM 2084 N N . VAL A 1 279 ? -0.943 -0.039 -21.721 1.00 97.25 279 VAL A N 1
ATOM 2085 C CA . VAL A 1 279 ? -1.968 -0.570 -20.803 1.00 97.25 279 VAL A CA 1
ATOM 2086 C C . VAL A 1 279 ? -2.706 0.557 -20.078 1.00 97.25 279 VAL A C 1
ATOM 2088 O O . VAL A 1 279 ? -3.937 0.564 -20.065 1.00 97.25 279 VAL A O 1
ATOM 2091 N N . LEU A 1 280 ? -1.982 1.541 -19.534 1.00 96.50 280 LEU A N 1
ATOM 2092 C CA . LEU A 1 280 ? -2.589 2.689 -18.849 1.00 96.50 280 LEU A CA 1
ATOM 2093 C C . LEU A 1 280 ? -3.502 3.507 -19.778 1.00 96.50 280 LEU A C 1
ATOM 2095 O O . LEU A 1 280 ? -4.623 3.842 -19.401 1.00 96.50 280 LEU A O 1
ATOM 2099 N N . LYS A 1 281 ? -3.069 3.766 -21.020 1.00 95.25 281 LYS A N 1
ATOM 2100 C CA . LYS A 1 281 ? -3.847 4.517 -22.024 1.00 95.25 281 LYS A CA 1
ATOM 2101 C C . LYS A 1 281 ? -5.071 3.755 -22.553 1.00 95.25 281 LYS A C 1
ATOM 2103 O O . LYS A 1 281 ? -6.008 4.387 -23.032 1.00 95.25 281 LYS A O 1
ATOM 2108 N N . GLN A 1 282 ? -5.078 2.419 -22.499 1.00 91.88 282 GLN A N 1
ATOM 2109 C CA . GLN A 1 282 ? -6.142 1.576 -23.076 1.00 91.88 282 GLN A CA 1
ATOM 2110 C C . GLN A 1 282 ? -7.114 0.984 -22.043 1.00 91.88 282 GLN A C 1
ATOM 2112 O O . GLN A 1 282 ? -8.077 0.320 -22.427 1.00 91.88 282 GLN A O 1
ATOM 2117 N N . THR A 1 283 ? -6.918 1.243 -20.746 1.00 87.88 283 THR A N 1
ATOM 2118 C CA . THR A 1 283 ? -7.700 0.590 -19.682 1.00 87.88 283 THR A CA 1
ATOM 2119 C C . THR A 1 283 ? -9.199 0.941 -19.670 1.00 87.88 283 THR A C 1
ATOM 2121 O O . THR A 1 283 ? -10.024 0.157 -19.191 1.00 87.88 283 THR A O 1
ATOM 2124 N N . GLY A 1 284 ? -9.580 2.086 -20.248 1.00 88.38 284 GLY A N 1
ATOM 2125 C CA . GLY A 1 284 ? -10.972 2.536 -20.319 1.00 88.38 284 GLY A CA 1
ATOM 2126 C C . GLY A 1 284 ? -11.561 2.767 -18.927 1.00 88.38 284 GLY A C 1
ATOM 2127 O O . GLY A 1 284 ? -10.966 3.461 -18.114 1.00 88.38 284 GLY A O 1
ATOM 2128 N N . GLU A 1 285 ? -12.715 2.162 -18.641 1.00 86.12 285 GLU A N 1
ATOM 2129 C CA . GLU A 1 285 ? -13.389 2.257 -17.334 1.00 86.12 285 GLU A CA 1
ATOM 2130 C C . GLU A 1 285 ? -12.714 1.415 -16.228 1.00 86.12 285 GLU A C 1
ATOM 2132 O O . GLU A 1 285 ? -13.092 1.521 -15.064 1.00 86.12 285 GLU A O 1
ATOM 2137 N N . ARG A 1 286 ? -11.701 0.588 -16.547 1.00 89.81 286 ARG A N 1
ATOM 2138 C CA . ARG A 1 286 ? -10.949 -0.202 -15.552 1.00 89.81 286 ARG A CA 1
ATOM 2139 C C . ARG A 1 286 ? -9.859 0.640 -14.893 1.00 89.81 286 ARG A C 1
ATOM 2141 O O . ARG A 1 286 ? -8.677 0.487 -15.201 1.00 89.81 286 ARG A O 1
ATOM 2148 N N . THR A 1 287 ? -10.267 1.556 -14.027 1.00 90.31 287 THR A N 1
ATOM 2149 C CA . THR A 1 287 ? -9.385 2.461 -13.283 1.00 90.31 287 THR A CA 1
ATOM 2150 C C . THR A 1 287 ? -10.057 2.886 -11.979 1.00 90.31 287 THR A C 1
ATOM 2152 O O . THR A 1 287 ? -11.265 3.118 -11.925 1.00 90.31 287 THR A O 1
ATOM 2155 N N . SER A 1 288 ? -9.250 3.053 -10.936 1.00 87.88 288 SER A N 1
ATOM 2156 C CA . SER A 1 288 ? -9.628 3.697 -9.674 1.00 87.88 288 SER A CA 1
ATOM 2157 C C . SER A 1 288 ? -9.995 5.179 -9.847 1.00 87.88 288 SER A C 1
ATOM 2159 O O . SER A 1 288 ? -10.576 5.782 -8.951 1.00 87.88 288 SER A O 1
ATOM 2161 N N . ASN A 1 289 ? -9.626 5.790 -10.981 1.00 87.81 289 ASN A N 1
ATOM 2162 C CA . ASN A 1 289 ? -9.640 7.230 -11.267 1.00 87.81 289 ASN A CA 1
ATOM 2163 C C . ASN A 1 289 ? -8.808 8.102 -10.301 1.00 87.81 289 ASN A C 1
ATOM 2165 O O . ASN A 1 289 ? -8.689 9.304 -10.528 1.00 87.81 289 ASN A O 1
ATOM 2169 N N . CYS A 1 290 ? -8.164 7.506 -9.295 1.00 88.06 290 CYS A N 1
ATOM 2170 C CA . CYS A 1 290 ? -7.257 8.172 -8.370 1.00 88.06 290 CYS A CA 1
ATOM 2171 C C . CYS A 1 290 ? -5.813 8.153 -8.923 1.00 88.06 290 CYS A C 1
ATOM 2173 O O . CYS A 1 290 ? -5.581 8.391 -10.113 1.00 88.06 290 CYS A O 1
ATOM 2175 N N . HIS A 1 291 ? -4.829 7.892 -8.061 1.00 89.12 291 HIS A N 1
ATOM 2176 C CA . HIS A 1 291 ? -3.408 7.896 -8.395 1.00 89.12 291 HIS A CA 1
ATOM 2177 C C . HIS A 1 291 ? -3.052 6.847 -9.451 1.00 89.12 291 HIS A C 1
ATOM 2179 O O . HIS A 1 291 ? -3.657 5.780 -9.506 1.00 89.12 291 HIS A O 1
ATOM 2185 N N . THR A 1 292 ? -2.026 7.124 -10.251 1.00 93.62 292 THR A N 1
ATOM 2186 C CA . THR A 1 292 ? -1.458 6.163 -11.200 1.00 93.62 292 THR A CA 1
ATOM 2187 C C . THR A 1 292 ? 0.041 6.075 -10.978 1.00 93.62 292 THR A C 1
ATOM 2189 O O . THR A 1 292 ? 0.711 7.104 -10.898 1.00 93.62 292 THR A O 1
ATOM 2192 N N . ALA A 1 293 ? 0.570 4.859 -10.877 1.00 95.88 293 ALA A N 1
ATOM 2193 C CA . ALA A 1 293 ? 1.991 4.628 -10.678 1.00 95.88 293 ALA A CA 1
ATOM 2194 C C . ALA A 1 293 ? 2.501 3.408 -11.451 1.00 95.88 293 ALA A C 1
ATOM 2196 O O . ALA A 1 293 ? 1.778 2.442 -11.702 1.00 95.88 293 ALA A O 1
ATOM 2197 N N . ILE A 1 294 ? 3.779 3.458 -11.807 1.00 98.38 294 ILE A N 1
ATOM 2198 C CA . ILE A 1 294 ? 4.519 2.353 -12.410 1.00 98.38 294 ILE A CA 1
ATOM 2199 C C . ILE A 1 294 ? 5.627 1.968 -11.429 1.00 98.38 294 ILE A C 1
ATOM 2201 O O . ILE A 1 294 ? 6.383 2.827 -10.976 1.00 98.38 294 ILE A O 1
ATOM 2205 N N . LEU A 1 295 ? 5.707 0.682 -11.089 1.00 97.81 295 LEU A N 1
ATOM 2206 C CA . LEU A 1 295 ? 6.731 0.116 -10.210 1.00 97.81 295 LEU A CA 1
ATOM 2207 C C . LEU A 1 295 ? 7.711 -0.663 -11.082 1.00 97.81 295 LEU A C 1
ATOM 2209 O O . LEU A 1 295 ? 7.404 -1.767 -11.524 1.00 97.81 295 LEU A O 1
ATOM 2213 N N . PHE A 1 296 ? 8.866 -0.072 -11.358 1.00 97.69 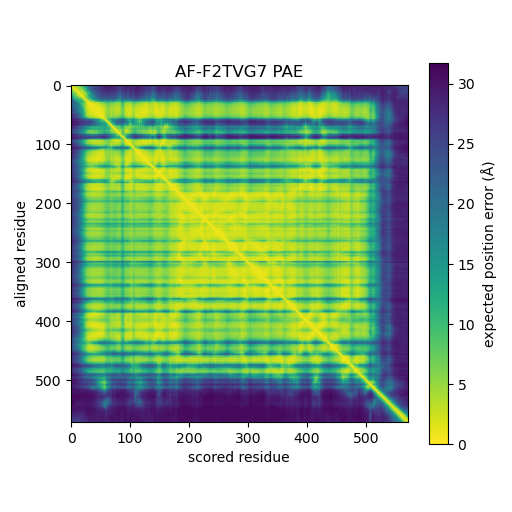296 PHE A N 1
ATOM 2214 C CA . PHE A 1 296 ? 9.877 -0.608 -12.261 1.00 97.69 296 PHE A CA 1
ATOM 2215 C C . PHE A 1 296 ? 10.975 -1.336 -11.479 1.00 97.69 296 PHE A C 1
ATOM 2217 O O . PHE A 1 296 ? 11.642 -0.741 -10.636 1.00 97.69 296 PHE A O 1
ATOM 2224 N N . MET A 1 297 ? 11.153 -2.626 -11.746 1.00 95.81 297 MET A N 1
ATOM 2225 C CA . MET A 1 297 ? 12.022 -3.533 -10.994 1.00 95.81 297 MET A CA 1
ATOM 2226 C C . MET A 1 297 ? 13.064 -4.145 -11.934 1.00 95.81 297 MET A C 1
ATOM 2228 O O . MET A 1 297 ? 12.685 -4.865 -12.853 1.00 95.81 297 MET A O 1
ATOM 2232 N N . THR A 1 298 ? 14.353 -3.858 -11.727 1.00 95.06 298 THR A N 1
ATOM 2233 C CA . THR A 1 298 ? 15.456 -4.250 -12.634 1.00 95.06 298 THR A CA 1
ATOM 2234 C C . THR A 1 298 ? 16.789 -4.413 -11.895 1.00 95.06 298 THR A C 1
ATOM 2236 O O . THR A 1 298 ? 16.952 -3.878 -10.801 1.00 95.06 298 THR A O 1
ATOM 2239 N N . ASP A 1 299 ? 17.768 -5.112 -12.480 1.00 89.12 299 ASP A N 1
ATOM 2240 C CA . ASP A 1 299 ? 19.181 -5.033 -12.065 1.00 89.12 299 ASP A CA 1
ATOM 2241 C C . ASP A 1 299 ? 20.048 -4.099 -12.944 1.00 89.12 299 ASP A C 1
ATOM 2243 O O . ASP A 1 299 ? 21.249 -3.940 -12.710 1.00 89.12 299 ASP A O 1
ATOM 2247 N N . GLY A 1 300 ? 19.411 -3.367 -13.864 1.00 73.12 300 GLY A N 1
ATOM 2248 C CA . GLY A 1 300 ? 19.751 -1.976 -14.180 1.00 73.12 300 GLY A CA 1
ATOM 2249 C C . GLY A 1 300 ? 20.325 -1.687 -15.569 1.00 73.12 300 GLY A C 1
ATOM 2250 O O . GLY A 1 300 ? 20.216 -0.554 -16.034 1.00 73.12 300 GLY A O 1
ATOM 2251 N N . MET A 1 301 ? 20.926 -2.665 -16.251 1.00 86.69 301 MET A N 1
ATOM 2252 C CA . MET A 1 301 ? 21.704 -2.396 -17.469 1.00 86.69 301 MET A CA 1
ATOM 2253 C C . MET A 1 301 ? 20.897 -2.620 -18.752 1.00 86.69 301 MET A C 1
ATOM 2255 O O . MET A 1 301 ? 20.639 -3.758 -19.135 1.00 86.69 301 MET A O 1
ATOM 2259 N N . ILE A 1 302 ? 20.578 -1.541 -19.473 1.00 89.62 302 ILE A N 1
ATOM 2260 C CA . ILE A 1 302 ? 20.012 -1.631 -20.827 1.00 89.62 302 ILE A CA 1
ATOM 2261 C C . ILE A 1 302 ? 21.009 -2.349 -21.745 1.00 89.62 302 ILE A C 1
ATOM 2263 O O . ILE A 1 302 ? 22.193 -2.015 -21.780 1.00 89.62 302 ILE A O 1
ATOM 2267 N N . THR A 1 303 ? 20.526 -3.339 -22.496 1.00 89.69 303 THR A N 1
ATOM 2268 C CA . THR A 1 303 ? 21.322 -4.084 -23.489 1.00 89.69 303 THR A CA 1
ATOM 2269 C C . THR A 1 303 ? 20.630 -4.213 -24.853 1.00 89.69 303 THR A C 1
ATOM 2271 O O . THR A 1 303 ? 21.194 -4.799 -25.780 1.00 89.69 303 THR A O 1
ATOM 2274 N N . ALA A 1 304 ? 19.421 -3.657 -24.999 1.00 87.62 304 ALA A N 1
ATOM 2275 C CA . ALA A 1 304 ? 18.703 -3.502 -26.261 1.00 87.62 304 ALA A CA 1
ATOM 2276 C C . ALA A 1 304 ? 17.710 -2.321 -26.193 1.00 87.62 304 ALA A C 1
ATOM 2278 O O . ALA A 1 304 ? 17.145 -2.054 -25.137 1.00 87.62 304 ALA A O 1
ATOM 2279 N N . GLY A 1 305 ? 17.446 -1.670 -27.331 1.00 91.00 305 GLY A N 1
ATOM 2280 C CA . GLY A 1 305 ? 16.537 -0.515 -27.426 1.00 91.00 305 GLY A CA 1
ATOM 2281 C C . GLY A 1 305 ? 17.259 0.830 -27.303 1.00 91.00 305 GLY A C 1
ATOM 2282 O O . GLY A 1 305 ? 18.450 0.931 -27.605 1.00 91.00 305 GLY A O 1
ATOM 2283 N N . LEU A 1 306 ? 16.528 1.871 -26.903 1.00 92.62 306 LEU A N 1
ATOM 2284 C CA . LEU A 1 306 ? 17.088 3.185 -26.561 1.00 92.62 306 LEU A CA 1
ATOM 2285 C C . LEU A 1 306 ? 17.912 3.136 -25.261 1.00 92.62 306 LEU A C 1
ATOM 2287 O O . LEU A 1 306 ? 17.535 2.465 -24.307 1.00 92.62 306 LEU A O 1
ATOM 2291 N N . GLU A 1 307 ? 19.002 3.906 -25.207 1.00 90.50 307 GLU A N 1
ATOM 2292 C CA . GLU A 1 307 ? 19.917 4.004 -24.060 1.00 90.50 307 GLU A CA 1
ATOM 2293 C C . GLU A 1 307 ? 20.094 5.462 -23.600 1.00 90.50 307 GLU A C 1
ATOM 2295 O O . GLU A 1 307 ? 19.965 6.404 -24.389 1.00 90.50 307 GLU A O 1
ATOM 2300 N N . GLY A 1 308 ? 20.460 5.655 -22.327 1.00 90.44 308 GLY A N 1
ATOM 2301 C CA . GLY A 1 308 ? 20.808 6.971 -21.784 1.00 90.44 308 GLY A CA 1
ATOM 2302 C C . GLY A 1 308 ? 19.665 7.985 -21.889 1.00 90.44 308 GLY A C 1
ATOM 2303 O O . GLY A 1 308 ? 18.492 7.642 -21.751 1.00 90.44 308 GLY A O 1
ATOM 2304 N N . ASN A 1 309 ? 20.012 9.241 -22.183 1.00 92.44 309 ASN A N 1
ATOM 2305 C CA . ASN A 1 309 ? 19.036 10.324 -22.322 1.00 92.44 309 ASN A CA 1
ATOM 2306 C C . ASN A 1 309 ? 17.972 10.042 -23.390 1.00 92.44 309 ASN A C 1
ATOM 2308 O O . ASN A 1 309 ? 16.831 10.413 -23.184 1.00 92.44 309 ASN A O 1
ATOM 2312 N N . ALA A 1 310 ? 18.294 9.333 -24.480 1.00 96.12 310 ALA A N 1
ATOM 2313 C CA . ALA A 1 310 ? 17.307 9.039 -25.522 1.00 96.12 310 ALA A CA 1
ATOM 2314 C C . ALA A 1 310 ? 16.165 8.135 -25.020 1.00 96.12 310 ALA A C 1
ATOM 2316 O O . ALA A 1 310 ? 15.055 8.204 -25.537 1.00 96.12 310 ALA A O 1
ATOM 2317 N N . PHE A 1 311 ? 16.430 7.298 -24.011 1.00 96.12 311 PHE A N 1
ATOM 2318 C CA . PHE A 1 311 ? 15.395 6.526 -23.328 1.00 96.12 311 PHE A CA 1
ATOM 2319 C C . PHE A 1 311 ? 14.615 7.374 -22.308 1.00 96.12 311 PHE A C 1
ATOM 2321 O O . PHE A 1 311 ? 13.403 7.215 -22.204 1.00 96.12 311 PHE A O 1
ATOM 2328 N N . LEU A 1 312 ? 15.274 8.298 -21.598 1.00 95.81 312 LEU A N 1
ATOM 2329 C CA . LEU A 1 312 ? 14.593 9.227 -20.684 1.00 95.81 312 LEU A CA 1
ATOM 2330 C C . LEU A 1 312 ? 13.642 10.166 -21.449 1.00 95.81 312 LEU A C 1
ATOM 2332 O O . LEU A 1 312 ? 12.466 10.227 -21.106 1.00 95.81 312 LEU A O 1
ATOM 2336 N N . ASP A 1 313 ? 14.112 10.775 -22.544 1.00 97.31 313 ASP A N 1
ATOM 2337 C CA . ASP A 1 313 ? 13.312 11.611 -23.452 1.00 97.31 313 ASP A CA 1
ATOM 2338 C C . ASP A 1 313 ? 12.077 10.841 -23.980 1.00 97.31 313 ASP A C 1
ATOM 2340 O O . ASP A 1 313 ? 10.980 11.387 -24.073 1.00 97.31 313 ASP A O 1
ATOM 2344 N N . PHE A 1 314 ? 12.232 9.544 -24.285 1.00 98.06 314 PHE A N 1
ATOM 2345 C CA . PHE A 1 314 ? 11.126 8.673 -24.701 1.00 98.06 314 PHE A CA 1
ATOM 2346 C C . PHE A 1 314 ? 10.082 8.449 -23.588 1.00 98.06 314 PHE A C 1
ATOM 2348 O O . PHE A 1 314 ? 8.884 8.389 -23.871 1.00 98.06 314 PHE A O 1
ATOM 2355 N N . VAL A 1 315 ? 10.505 8.327 -22.325 1.00 98.06 315 VAL A N 1
ATOM 2356 C CA . VAL A 1 315 ? 9.572 8.186 -21.193 1.00 98.06 315 VAL A CA 1
ATOM 2357 C C . VAL A 1 315 ? 8.862 9.512 -20.891 1.00 98.06 315 VAL A C 1
ATOM 2359 O O . VAL A 1 315 ? 7.672 9.485 -20.579 1.00 98.06 315 VAL A O 1
ATOM 2362 N N . ASP A 1 316 ? 9.529 10.658 -21.055 1.00 97.75 316 ASP A N 1
ATOM 2363 C CA . ASP A 1 316 ? 8.888 11.981 -21.001 1.00 97.75 316 ASP A CA 1
ATOM 2364 C C . ASP A 1 316 ? 7.786 12.123 -22.075 1.00 97.75 316 ASP A C 1
ATOM 2366 O O . ASP A 1 316 ? 6.646 12.462 -21.742 1.00 97.75 316 ASP A O 1
ATOM 2370 N N . ASP A 1 317 ? 8.070 11.765 -23.336 1.00 98.12 317 ASP A N 1
ATOM 2371 C CA . ASP A 1 317 ? 7.085 11.755 -24.436 1.00 98.12 317 ASP A CA 1
ATOM 2372 C C . ASP A 1 317 ? 5.875 10.836 -24.137 1.00 98.12 317 ASP A C 1
ATOM 2374 O O . ASP A 1 317 ? 4.722 11.172 -24.433 1.00 98.12 317 ASP A O 1
ATOM 2378 N N . GLU A 1 318 ? 6.105 9.666 -23.533 1.00 98.19 318 GLU A N 1
ATOM 2379 C CA . GLU A 1 318 ? 5.038 8.740 -23.135 1.00 98.19 318 GLU A CA 1
ATOM 2380 C C . GLU A 1 318 ? 4.192 9.256 -21.954 1.00 98.19 318 GLU A C 1
ATOM 2382 O O . GLU A 1 318 ? 2.981 9.015 -21.916 1.00 98.19 318 GLU A O 1
ATOM 2387 N N . GLN A 1 319 ? 4.782 10.013 -21.022 1.00 97.75 319 GLN A N 1
ATOM 2388 C CA . GLN A 1 319 ? 4.059 10.678 -19.929 1.00 97.75 319 GLN A CA 1
ATOM 2389 C C . GLN A 1 319 ? 3.176 11.818 -20.443 1.00 97.75 319 GLN A C 1
ATOM 2391 O O . GLN A 1 319 ? 2.021 11.927 -20.027 1.00 97.75 319 GLN A O 1
ATOM 2396 N N . ASP A 1 320 ? 3.679 12.625 -21.379 1.00 97.88 320 ASP A N 1
ATOM 2397 C CA . ASP A 1 320 ? 2.897 13.645 -22.087 1.00 97.88 320 ASP A CA 1
ATOM 2398 C C . ASP A 1 320 ? 1.721 13.001 -22.848 1.00 97.88 320 ASP A C 1
ATOM 2400 O O . ASP A 1 320 ? 0.582 13.478 -22.789 1.00 97.88 320 ASP A O 1
ATOM 2404 N N . ALA A 1 321 ? 1.962 11.865 -23.515 1.00 97.81 321 ALA A N 1
ATOM 2405 C CA . ALA A 1 321 ? 0.924 11.103 -24.208 1.00 97.81 321 ALA A CA 1
ATOM 2406 C C . ALA A 1 321 ? -0.102 10.462 -23.252 1.00 97.81 321 ALA A C 1
ATOM 2408 O O . ALA A 1 321 ? -1.282 10.361 -23.604 1.00 97.81 321 ALA A O 1
ATOM 2409 N N . LEU A 1 322 ? 0.316 10.028 -22.059 1.00 96.69 322 LEU A N 1
ATOM 2410 C CA . LEU A 1 322 ? -0.577 9.527 -21.013 1.00 96.69 322 LEU A CA 1
ATOM 2411 C C . LEU A 1 322 ? -1.447 10.659 -20.452 1.00 96.69 322 LEU A C 1
ATOM 2413 O O . LEU A 1 322 ? -2.670 10.521 -20.414 1.00 96.69 322 LEU A O 1
ATOM 2417 N N . GLU A 1 323 ? -0.851 11.798 -20.098 1.00 95.75 323 GLU A N 1
ATOM 2418 C CA . GLU A 1 323 ? -1.577 12.970 -19.599 1.00 95.75 323 GLU A CA 1
ATOM 2419 C C . GLU A 1 323 ? -2.614 13.464 -20.619 1.00 95.75 323 GLU A C 1
ATOM 2421 O O . GLU A 1 323 ? -3.764 13.718 -20.258 1.00 95.75 323 GLU A O 1
ATOM 2426 N N . ALA A 1 324 ? -2.262 13.497 -21.907 1.00 96.38 324 ALA A N 1
ATOM 2427 C CA . ALA A 1 324 ? -3.192 13.839 -22.982 1.00 96.38 324 ALA A CA 1
ATOM 2428 C C . ALA A 1 324 ? -4.339 12.821 -23.171 1.00 96.38 324 ALA A C 1
ATOM 2430 O O . ALA A 1 324 ? -5.404 13.192 -23.670 1.00 96.38 324 ALA A O 1
ATOM 2431 N N . ALA A 1 325 ? -4.137 11.551 -22.800 1.00 94.12 325 ALA A N 1
ATOM 2432 C CA . ALA A 1 325 ? -5.121 10.479 -22.965 1.00 94.12 325 ALA A CA 1
ATOM 2433 C C . ALA A 1 325 ? -6.068 10.319 -21.762 1.00 94.12 325 ALA A C 1
ATOM 2435 O O . ALA A 1 325 ? -7.261 10.092 -21.961 1.00 94.12 325 ALA A O 1
ATOM 2436 N N . VAL A 1 326 ? -5.550 10.419 -20.530 1.00 92.06 326 VAL A N 1
ATOM 2437 C CA . VAL A 1 326 ? -6.298 10.129 -19.287 1.00 92.06 326 VAL A CA 1
ATOM 2438 C C . VAL A 1 326 ? -6.300 11.274 -18.264 1.00 92.06 326 VAL A C 1
ATOM 2440 O O . VAL A 1 326 ? -6.881 11.129 -17.192 1.00 92.06 326 VAL A O 1
ATOM 2443 N N . GLY A 1 327 ? -5.680 12.418 -18.569 1.00 91.19 327 GLY A N 1
ATOM 2444 C CA . GLY A 1 327 ? -5.682 13.610 -17.709 1.00 91.19 327 GLY A CA 1
ATOM 2445 C C . GLY A 1 327 ? -4.762 13.539 -16.485 1.00 91.19 327 GLY A C 1
ATOM 2446 O O . GLY A 1 327 ? -4.898 14.363 -15.584 1.00 91.19 327 GLY A O 1
ATOM 2447 N N . LYS A 1 328 ? -3.856 12.555 -16.428 1.00 89.88 328 LYS A N 1
ATOM 2448 C CA . LYS A 1 328 ? -2.905 12.336 -15.326 1.00 89.88 328 LYS A CA 1
ATOM 2449 C C . LYS A 1 328 ? -1.610 11.686 -15.823 1.00 89.88 328 LYS A C 1
ATOM 2451 O O . LYS A 1 328 ? -1.654 10.876 -16.745 1.00 89.88 328 LYS A O 1
ATOM 2456 N N . ARG A 1 329 ? -0.477 12.024 -15.198 1.00 94.12 329 ARG A N 1
ATOM 2457 C CA . ARG A 1 329 ? 0.820 11.337 -15.371 1.00 94.12 329 ARG A CA 1
ATOM 2458 C C . ARG A 1 329 ? 0.946 10.166 -14.393 1.00 94.12 329 ARG A C 1
ATOM 2460 O O . ARG A 1 329 ? 0.254 10.134 -13.375 1.00 94.12 329 ARG A O 1
ATOM 2467 N N . ALA A 1 330 ? 1.840 9.225 -14.686 1.00 95.50 330 ALA A N 1
ATOM 2468 C CA . ALA A 1 330 ? 2.183 8.130 -13.787 1.00 95.50 330 ALA A CA 1
ATOM 2469 C C . ALA A 1 330 ? 3.387 8.498 -12.907 1.00 95.50 330 ALA A C 1
ATOM 2471 O O . ALA A 1 330 ? 4.400 8.981 -13.410 1.00 95.50 330 ALA A O 1
ATOM 2472 N N . VAL A 1 331 ? 3.312 8.216 -11.608 1.00 95.56 331 VAL A N 1
ATOM 2473 C CA . VAL A 1 331 ? 4.465 8.309 -10.697 1.00 95.56 331 VAL A CA 1
ATOM 2474 C C . VAL A 1 331 ? 5.374 7.097 -10.914 1.00 95.56 331 VAL A C 1
ATOM 2476 O O . VAL A 1 331 ? 4.879 5.968 -10.922 1.00 95.56 331 VAL A O 1
ATOM 2479 N N . LEU A 1 332 ? 6.684 7.295 -11.090 1.00 97.06 332 LEU A N 1
ATOM 2480 C CA . LEU A 1 332 ? 7.626 6.179 -11.268 1.00 97.06 332 LEU A CA 1
ATOM 2481 C C . LEU A 1 332 ? 8.339 5.824 -9.960 1.00 97.06 332 LEU A C 1
ATOM 2483 O O . LEU A 1 332 ? 9.173 6.582 -9.472 1.00 97.06 332 LEU A O 1
ATOM 2487 N N . PHE A 1 333 ? 8.056 4.637 -9.433 1.00 96.75 333 PHE A N 1
ATOM 2488 C CA . PHE A 1 333 ? 8.830 4.021 -8.356 1.00 96.75 333 PHE A CA 1
ATOM 2489 C C . PHE A 1 333 ? 9.808 3.031 -8.970 1.00 96.75 333 PHE A C 1
ATOM 2491 O O . PHE A 1 333 ? 9.397 2.190 -9.770 1.00 96.75 333 PHE A O 1
ATOM 2498 N N . THR A 1 334 ? 11.088 3.118 -8.624 1.00 96.00 334 THR A N 1
ATOM 2499 C CA . THR A 1 334 ? 12.124 2.294 -9.255 1.00 96.00 334 THR A CA 1
ATOM 2500 C C . THR A 1 334 ? 12.945 1.529 -8.225 1.00 96.00 334 THR A C 1
ATOM 2502 O O . THR A 1 334 ? 13.308 2.045 -7.171 1.00 96.00 334 THR A O 1
ATOM 2505 N N . PHE A 1 335 ? 13.226 0.266 -8.533 1.00 93.94 335 PHE A N 1
ATOM 2506 C CA . PHE A 1 335 ? 13.844 -0.685 -7.619 1.00 93.94 335 PHE A CA 1
ATOM 2507 C C . PHE A 1 335 ? 15.023 -1.372 -8.311 1.00 93.94 335 PHE A C 1
ATOM 2509 O O . PHE A 1 335 ? 14.833 -2.086 -9.299 1.00 93.94 335 PHE A O 1
ATOM 2516 N N . SER A 1 336 ? 16.232 -1.145 -7.790 1.00 92.88 336 SER A N 1
ATOM 2517 C CA . SER A 1 336 ? 17.481 -1.721 -8.313 1.00 92.88 336 SER A CA 1
ATOM 2518 C C . SER A 1 336 ? 17.868 -2.964 -7.502 1.00 92.88 336 SER A C 1
ATOM 2520 O O . SER A 1 336 ? 18.222 -2.845 -6.330 1.00 92.88 336 SER A O 1
ATOM 2522 N N . PHE A 1 337 ? 17.795 -4.157 -8.100 1.00 89.50 337 PHE A N 1
ATOM 2523 C CA . PHE A 1 337 ? 17.932 -5.434 -7.386 1.00 89.50 337 PHE A CA 1
ATOM 2524 C C . PHE A 1 337 ? 19.373 -5.958 -7.317 1.00 89.50 337 PHE A C 1
ATOM 2526 O O . PHE A 1 337 ? 19.990 -6.337 -8.313 1.00 89.50 337 PHE A O 1
ATOM 2533 N N . GLY A 1 338 ? 19.874 -6.103 -6.093 1.00 82.06 338 GLY A N 1
ATOM 2534 C CA . GLY A 1 338 ? 21.150 -6.723 -5.748 1.00 82.06 338 GLY A CA 1
ATOM 2535 C C . GLY A 1 338 ? 22.364 -5.807 -5.926 1.00 82.06 338 GLY A C 1
ATOM 2536 O O . GLY A 1 338 ? 22.418 -4.958 -6.812 1.00 82.06 338 GLY A O 1
ATOM 2537 N N . THR A 1 339 ? 23.390 -6.030 -5.105 1.00 77.62 339 THR A N 1
ATOM 2538 C CA . THR A 1 339 ? 24.621 -5.226 -5.067 1.00 77.62 339 THR A CA 1
ATOM 2539 C C . THR A 1 339 ? 25.259 -5.066 -6.452 1.00 77.62 339 THR A C 1
ATOM 2541 O O . THR A 1 339 ? 25.483 -6.052 -7.158 1.00 77.62 339 THR A O 1
ATOM 2544 N N . GLY A 1 340 ? 25.578 -3.825 -6.833 1.00 76.44 340 GLY A N 1
ATOM 2545 C CA . GLY A 1 340 ? 26.192 -3.510 -8.128 1.00 76.44 340 GLY A CA 1
ATOM 2546 C C . GLY A 1 340 ? 25.242 -3.593 -9.328 1.00 76.44 340 GLY A C 1
ATOM 2547 O O . GLY A 1 340 ? 25.714 -3.777 -10.448 1.00 76.44 340 GLY A O 1
ATOM 2548 N N . ALA A 1 341 ? 23.927 -3.507 -9.105 1.00 84.44 341 ALA A N 1
ATOM 2549 C CA . ALA A 1 341 ? 22.974 -3.119 -10.144 1.00 84.44 341 ALA A CA 1
ATOM 2550 C C . ALA A 1 341 ? 23.282 -1.699 -10.662 1.00 84.44 341 ALA A C 1
ATOM 2552 O O . ALA A 1 341 ? 23.837 -0.885 -9.925 1.00 84.44 341 ALA A O 1
ATOM 2553 N N . ASP A 1 342 ? 22.921 -1.393 -11.911 1.00 87.38 342 ASP A N 1
ATOM 2554 C CA . ASP A 1 342 ? 22.999 -0.012 -12.411 1.00 87.38 342 ASP A CA 1
ATOM 2555 C C . ASP A 1 342 ? 21.803 0.794 -11.879 1.00 87.38 342 ASP A C 1
ATOM 2557 O O . ASP A 1 342 ? 20.637 0.414 -12.012 1.00 87.38 342 ASP A O 1
ATOM 2561 N N . GLU A 1 343 ? 22.113 1.904 -11.225 1.00 90.00 343 GLU A N 1
ATOM 2562 C CA . GLU A 1 343 ? 21.168 2.822 -10.593 1.00 90.00 343 GLU A CA 1
ATOM 2563 C C . GLU A 1 343 ? 20.932 4.093 -11.414 1.00 90.00 343 GLU A C 1
ATOM 2565 O O . GLU A 1 343 ? 19.968 4.809 -11.159 1.00 90.00 343 GLU A O 1
ATOM 2570 N N . THR A 1 344 ? 21.749 4.358 -12.437 1.00 91.31 344 THR A N 1
ATOM 2571 C CA . THR A 1 344 ? 21.773 5.635 -13.167 1.00 91.31 344 THR A CA 1
ATOM 2572 C C . THR A 1 344 ? 20.425 5.942 -13.820 1.00 91.31 344 THR A C 1
ATOM 2574 O O . THR A 1 344 ? 19.844 7.005 -13.602 1.00 91.31 344 THR A O 1
ATOM 2577 N N . ILE A 1 345 ? 19.907 4.994 -14.607 1.00 94.00 345 ILE A N 1
ATOM 2578 C CA . ILE A 1 345 ? 18.619 5.133 -15.299 1.00 94.00 345 ILE A CA 1
ATOM 2579 C C . ILE A 1 345 ? 17.432 4.935 -14.340 1.00 94.00 345 ILE A C 1
ATOM 2581 O O . ILE A 1 345 ? 16.550 5.795 -14.347 1.00 94.00 345 ILE A O 1
ATOM 2585 N N . PRO A 1 346 ? 17.386 3.898 -13.473 1.00 94.81 346 PRO A N 1
ATOM 2586 C CA . PRO A 1 346 ? 16.321 3.763 -12.477 1.00 94.81 346 PRO A CA 1
ATOM 2587 C C . PRO A 1 346 ? 16.158 4.995 -11.576 1.00 94.81 346 PRO A C 1
ATOM 2589 O O . PRO A 1 346 ? 15.030 5.449 -11.374 1.00 94.81 346 PRO A O 1
ATOM 2592 N N . LYS A 1 347 ? 17.252 5.585 -11.078 1.00 93.38 347 LYS A N 1
ATOM 2593 C CA . LYS A 1 347 ? 17.194 6.797 -10.255 1.00 93.38 347 LYS A CA 1
ATOM 2594 C C . LYS A 1 347 ? 16.697 7.997 -11.063 1.00 93.38 347 LYS A C 1
ATOM 2596 O O . LYS A 1 347 ? 15.768 8.665 -10.619 1.00 93.38 347 LYS A O 1
ATOM 2601 N N . ALA A 1 348 ? 17.233 8.230 -12.265 1.00 93.75 348 ALA A N 1
ATOM 2602 C CA . ALA A 1 348 ? 16.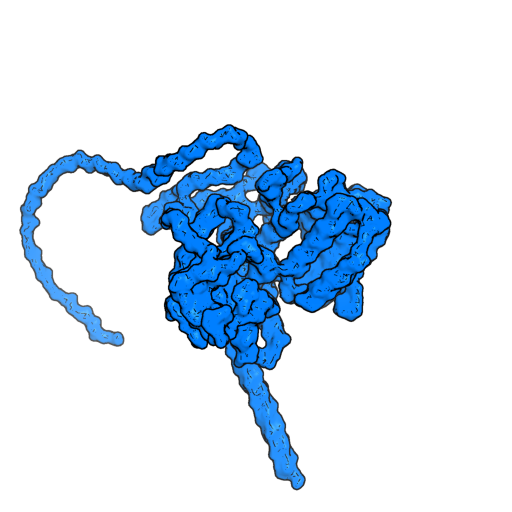785 9.323 -13.134 1.00 93.75 348 ALA A CA 1
ATOM 2603 C C . ALA A 1 348 ? 15.277 9.250 -13.452 1.00 93.75 348 ALA A C 1
ATOM 2605 O O . ALA A 1 348 ? 14.587 10.263 -13.370 1.00 93.75 348 ALA A O 1
ATOM 2606 N N . LEU A 1 349 ? 14.745 8.051 -13.719 1.00 95.25 349 LEU A N 1
ATOM 2607 C CA . LEU A 1 349 ? 13.307 7.822 -13.907 1.00 95.25 349 LEU A CA 1
ATOM 2608 C C . LEU A 1 349 ? 12.479 8.232 -12.674 1.00 95.25 349 LEU A C 1
ATOM 2610 O O . LEU A 1 349 ? 11.507 8.974 -12.801 1.00 95.25 349 LEU A O 1
ATOM 2614 N N . ALA A 1 350 ? 12.854 7.786 -11.472 1.00 95.00 350 ALA A N 1
ATOM 2615 C CA . ALA A 1 350 ? 12.138 8.171 -10.251 1.00 95.00 350 ALA A CA 1
ATOM 2616 C C . ALA A 1 350 ? 12.207 9.685 -9.987 1.00 95.00 350 ALA A C 1
ATOM 2618 O O . ALA A 1 350 ? 11.217 10.294 -9.568 1.00 95.00 350 ALA A O 1
ATOM 2619 N N . CYS A 1 351 ? 13.362 10.294 -10.267 1.00 93.75 351 CYS A N 1
ATOM 2620 C CA . CYS A 1 351 ? 13.595 11.725 -10.118 1.00 93.75 351 CYS A CA 1
ATOM 2621 C C . CYS A 1 351 ? 12.719 12.565 -11.051 1.00 93.75 351 CYS A C 1
ATOM 2623 O O . CYS A 1 351 ? 11.985 13.428 -10.566 1.00 93.75 351 CYS A O 1
ATOM 2625 N N . ASN A 1 352 ? 12.746 12.280 -12.357 1.00 94.06 352 ASN A N 1
ATOM 2626 C CA . ASN A 1 352 ? 12.024 13.043 -13.382 1.00 94.06 352 ASN A CA 1
ATOM 2627 C C . ASN A 1 352 ? 10.495 12.932 -13.250 1.00 94.06 352 ASN A C 1
ATOM 2629 O O . ASN A 1 352 ? 9.765 13.813 -13.702 1.00 94.06 352 ASN A O 1
ATOM 2633 N N . HIS A 1 353 ? 9.999 11.866 -12.615 1.00 94.44 353 HIS A N 1
ATOM 2634 C CA . HIS A 1 353 ? 8.574 11.533 -12.568 1.00 94.44 353 HIS A CA 1
ATOM 2635 C C . HIS A 1 353 ? 8.015 11.419 -11.138 1.00 94.44 353 HIS A C 1
ATOM 2637 O O . HIS A 1 353 ? 7.141 10.594 -10.865 1.00 94.44 353 HIS A O 1
ATOM 2643 N N . ASN A 1 354 ? 8.502 12.279 -10.233 1.00 92.25 354 ASN A N 1
ATOM 2644 C CA . ASN A 1 354 ? 7.949 12.531 -8.892 1.00 92.25 354 ASN A CA 1
ATOM 2645 C C . ASN A 1 354 ? 7.761 11.294 -7.988 1.00 92.25 354 ASN A C 1
ATOM 2647 O O . ASN A 1 354 ? 6.891 11.311 -7.117 1.00 92.25 354 ASN A O 1
ATOM 2651 N N . GLY A 1 355 ? 8.547 10.231 -8.182 1.00 93.88 355 GLY A N 1
ATOM 2652 C CA . GLY A 1 355 ? 8.512 9.018 -7.356 1.00 93.88 355 GLY A CA 1
ATOM 2653 C C . GLY A 1 355 ? 9.828 8.769 -6.622 1.00 93.88 355 GLY A C 1
ATOM 2654 O O . GLY A 1 355 ? 10.650 9.677 -6.481 1.00 93.88 355 GLY A O 1
ATOM 2655 N N . THR A 1 356 ? 10.041 7.552 -6.124 1.00 93.75 356 THR A N 1
ATOM 2656 C CA . THR A 1 356 ? 11.223 7.204 -5.315 1.00 93.75 356 THR A CA 1
ATOM 2657 C C . THR A 1 356 ? 12.035 6.085 -5.956 1.00 93.75 356 THR A C 1
ATOM 2659 O O . THR A 1 356 ? 11.471 5.147 -6.519 1.00 93.75 356 THR A O 1
ATOM 2662 N N . TRP A 1 357 ? 13.358 6.173 -5.832 1.00 93.75 357 TRP A N 1
ATOM 2663 C CA . TRP A 1 357 ? 14.273 5.080 -6.143 1.00 93.75 357 TRP A CA 1
ATOM 2664 C C . TRP A 1 357 ? 14.706 4.398 -4.845 1.00 93.75 357 TRP A C 1
ATOM 2666 O O . TRP A 1 357 ? 15.074 5.082 -3.889 1.00 93.75 357 TRP A O 1
ATOM 2676 N N . SER A 1 358 ? 14.665 3.067 -4.820 1.00 90.75 358 SER A N 1
ATOM 2677 C CA . SER A 1 358 ? 15.051 2.261 -3.661 1.00 90.75 358 SER A CA 1
ATOM 2678 C C . SER A 1 358 ? 15.989 1.121 -4.099 1.00 90.75 358 SER A C 1
ATOM 2680 O O . SER A 1 358 ? 15.603 0.292 -4.930 1.00 90.75 358 SER A O 1
ATOM 2682 N N . PRO A 1 359 ? 17.216 1.026 -3.560 1.00 88.06 359 PRO A N 1
ATOM 2683 C CA . PRO A 1 359 ? 18.068 -0.143 -3.758 1.00 88.06 359 PRO A CA 1
ATOM 2684 C C . PRO A 1 359 ? 17.507 -1.337 -2.971 1.00 88.06 359 PRO A C 1
ATOM 2686 O O . PRO A 1 359 ? 17.120 -1.190 -1.813 1.00 88.06 359 PRO A O 1
ATOM 2689 N N . VAL A 1 360 ? 17.467 -2.522 -3.588 1.00 86.38 360 VAL A N 1
ATOM 2690 C CA . VAL A 1 360 ? 16.922 -3.744 -2.976 1.00 86.38 360 VAL A CA 1
ATOM 2691 C C . VAL A 1 360 ? 18.029 -4.781 -2.801 1.00 86.38 360 VAL A C 1
ATOM 2693 O O . VAL A 1 360 ? 18.518 -5.374 -3.762 1.00 86.38 360 VAL A O 1
ATOM 2696 N N . GLU A 1 361 ? 18.424 -5.016 -1.555 1.00 78.00 361 GLU A N 1
ATOM 2697 C CA . GLU A 1 361 ? 19.435 -5.988 -1.147 1.00 78.00 361 GLU A CA 1
ATOM 2698 C C . GLU A 1 361 ? 18.822 -7.349 -0.751 1.00 78.00 361 GLU A C 1
ATOM 2700 O O . GLU A 1 361 ? 17.624 -7.494 -0.495 1.00 78.00 361 GLU A O 1
ATOM 2705 N N . TYR A 1 362 ? 19.665 -8.383 -0.718 1.00 69.56 362 TYR A N 1
ATOM 2706 C CA . TYR A 1 362 ? 19.271 -9.775 -0.479 1.00 69.56 362 TYR A CA 1
ATOM 2707 C C . TYR A 1 362 ? 19.122 -10.103 1.027 1.00 69.56 362 TYR A C 1
ATOM 2709 O O . TYR A 1 362 ? 19.888 -9.616 1.855 1.00 69.56 362 TYR A O 1
ATOM 2717 N N . ASN A 1 363 ? 18.187 -10.999 1.378 1.00 63.31 363 ASN A N 1
ATOM 2718 C CA . ASN A 1 363 ? 17.806 -11.422 2.749 1.00 63.31 363 ASN A CA 1
ATOM 2719 C C . ASN A 1 363 ? 17.122 -10.375 3.658 1.00 63.31 363 ASN A C 1
ATOM 2721 O O . ASN A 1 363 ? 16.988 -10.628 4.857 1.00 63.31 363 ASN A O 1
ATOM 2725 N N . ILE A 1 364 ? 16.678 -9.226 3.146 1.00 66.75 364 ILE A N 1
ATOM 2726 C CA . ILE A 1 364 ? 15.974 -8.212 3.952 1.00 66.75 364 ILE A CA 1
ATOM 2727 C C . ILE A 1 364 ? 14.458 -8.303 3.709 1.00 66.75 364 ILE A C 1
ATOM 2729 O O . ILE A 1 364 ? 14.018 -8.701 2.632 1.00 66.75 364 ILE A O 1
ATOM 2733 N N . ASN A 1 365 ? 13.645 -7.934 4.707 1.00 73.06 365 ASN A N 1
ATOM 2734 C CA . ASN A 1 365 ? 12.191 -7.833 4.562 1.00 73.06 365 ASN A CA 1
ATOM 2735 C C . ASN A 1 365 ? 11.841 -6.886 3.398 1.00 73.06 365 ASN A C 1
ATOM 2737 O O . ASN A 1 365 ? 12.094 -5.684 3.464 1.00 73.06 365 ASN A O 1
ATOM 2741 N N . LEU A 1 366 ? 11.258 -7.428 2.329 1.00 76.12 366 LEU A N 1
ATOM 2742 C CA . LEU A 1 366 ? 10.998 -6.682 1.098 1.00 76.12 366 LEU A CA 1
ATOM 2743 C C . LEU A 1 366 ? 10.035 -5.516 1.284 1.00 76.12 366 LEU A C 1
ATOM 2745 O O . LEU A 1 366 ? 10.277 -4.439 0.747 1.00 76.12 366 LEU A O 1
ATOM 2749 N N . ARG A 1 367 ? 9.003 -5.679 2.118 1.00 75.69 367 ARG A N 1
ATOM 2750 C CA . ARG A 1 367 ? 8.096 -4.577 2.449 1.00 75.69 367 ARG A CA 1
ATOM 2751 C C . ARG A 1 367 ? 8.849 -3.409 3.086 1.00 75.69 367 ARG A C 1
ATOM 2753 O O . ARG A 1 367 ? 8.553 -2.261 2.774 1.00 75.69 367 ARG A O 1
ATOM 2760 N N . GLN A 1 368 ? 9.813 -3.709 3.956 1.00 76.00 368 GLN A N 1
ATOM 2761 C CA . GLN A 1 368 ? 10.659 -2.699 4.579 1.00 76.00 368 GLN A CA 1
ATOM 2762 C C . GLN A 1 368 ? 11.501 -1.975 3.513 1.00 76.00 368 GLN A C 1
ATOM 2764 O O . GLN A 1 368 ? 11.449 -0.756 3.447 1.00 76.00 368 GLN A O 1
ATOM 2769 N N . GLN A 1 369 ? 12.167 -2.694 2.601 1.00 78.50 369 GLN A N 1
ATOM 2770 C CA . GLN A 1 369 ? 12.945 -2.072 1.509 1.00 78.50 369 GLN A CA 1
ATOM 2771 C C . GLN A 1 369 ? 12.096 -1.222 0.547 1.00 78.50 369 GLN A C 1
ATOM 2773 O O . GLN A 1 369 ? 12.585 -0.254 -0.024 1.00 78.50 369 GLN A O 1
ATOM 2778 N N . MET A 1 370 ? 10.810 -1.546 0.402 1.00 85.06 370 MET A N 1
ATOM 2779 C CA . MET A 1 370 ? 9.831 -0.753 -0.350 1.00 85.06 370 MET A CA 1
ATOM 2780 C C . MET A 1 370 ? 9.173 0.360 0.491 1.00 85.06 370 MET A C 1
ATOM 2782 O O . MET A 1 370 ? 8.154 0.918 0.085 1.00 85.06 370 MET A O 1
ATOM 2786 N N . GLY A 1 371 ? 9.725 0.701 1.660 1.00 85.44 371 GLY A N 1
ATOM 2787 C CA . GLY A 1 371 ? 9.153 1.673 2.594 1.00 85.44 371 GLY A CA 1
ATOM 2788 C C . GLY A 1 371 ? 8.871 3.040 1.967 1.00 85.44 371 GLY A C 1
ATOM 2789 O O . GLY A 1 371 ? 7.782 3.573 2.160 1.00 85.44 371 GLY A O 1
ATOM 2790 N N . ASN A 1 372 ? 9.772 3.559 1.120 1.00 90.06 372 ASN A N 1
ATOM 2791 C CA . ASN A 1 372 ? 9.593 4.859 0.453 1.00 90.06 372 ASN A CA 1
ATOM 2792 C C . ASN A 1 372 ? 8.323 4.897 -0.430 1.00 90.06 372 ASN A C 1
ATOM 2794 O O . ASN A 1 372 ? 7.655 5.927 -0.499 1.00 90.06 372 ASN A O 1
ATOM 2798 N N . TYR A 1 373 ? 7.943 3.770 -1.050 1.00 91.50 373 TYR A N 1
ATOM 2799 C CA . TYR A 1 373 ? 6.688 3.641 -1.803 1.00 91.50 373 TYR A CA 1
ATOM 2800 C C . TYR A 1 373 ? 5.465 3.717 -0.877 1.00 91.50 373 TYR A C 1
ATOM 2802 O O . TYR A 1 373 ? 4.522 4.452 -1.167 1.00 91.50 373 TYR A O 1
ATOM 2810 N N . TYR A 1 374 ? 5.473 3.010 0.258 1.00 88.88 374 TYR A N 1
ATOM 2811 C CA . TYR A 1 374 ? 4.347 3.052 1.198 1.00 88.88 374 TYR A CA 1
ATOM 2812 C C . TYR A 1 374 ? 4.192 4.430 1.850 1.00 88.88 374 TYR A C 1
ATOM 2814 O O . TYR A 1 374 ? 3.066 4.923 1.954 1.00 88.88 374 TYR A O 1
ATOM 2822 N N . ASP A 1 375 ? 5.300 5.067 2.229 1.00 88.38 375 ASP A N 1
ATOM 2823 C CA . ASP A 1 375 ? 5.290 6.384 2.865 1.00 88.38 375 ASP A CA 1
ATOM 2824 C C . ASP A 1 375 ? 4.884 7.498 1.895 1.00 88.38 375 ASP A C 1
ATOM 2826 O O . ASP A 1 375 ? 4.142 8.391 2.295 1.00 88.38 375 ASP A O 1
ATOM 2830 N N . TYR A 1 376 ? 5.233 7.396 0.604 1.00 91.06 376 TYR A N 1
ATOM 2831 C CA . TYR A 1 376 ? 4.706 8.286 -0.436 1.00 91.06 376 TYR A CA 1
ATOM 2832 C C . TYR A 1 376 ? 3.173 8.325 -0.424 1.00 91.06 376 TYR A C 1
ATOM 2834 O O . TYR A 1 376 ? 2.566 9.385 -0.258 1.00 91.06 376 TYR A O 1
ATOM 2842 N N . PHE A 1 377 ? 2.530 7.161 -0.548 1.00 89.69 377 PHE A N 1
ATOM 2843 C CA . PHE A 1 377 ? 1.069 7.086 -0.563 1.00 89.69 377 PHE A CA 1
ATOM 2844 C C . PHE A 1 377 ? 0.447 7.446 0.798 1.00 89.69 377 PHE A C 1
ATOM 2846 O O . PHE A 1 377 ? -0.603 8.092 0.821 1.00 89.69 377 PHE A O 1
ATOM 2853 N N . ALA A 1 378 ? 1.112 7.119 1.915 1.00 89.19 378 ALA A N 1
ATOM 2854 C CA . ALA A 1 378 ? 0.708 7.554 3.254 1.00 89.19 378 ALA A CA 1
ATOM 2855 C C . ALA A 1 378 ? 0.689 9.085 3.380 1.00 89.19 378 ALA A C 1
ATOM 2857 O O . ALA A 1 378 ? -0.300 9.652 3.847 1.00 89.19 378 ALA A O 1
ATOM 2858 N N . SER A 1 379 ? 1.732 9.772 2.906 1.00 86.88 379 SER A N 1
ATOM 2859 C CA . SER A 1 379 ? 1.802 11.236 2.915 1.00 86.88 379 SER A CA 1
ATOM 2860 C C . SER A 1 379 ? 0.725 11.878 2.032 1.00 86.88 379 SER A C 1
ATOM 2862 O O . SER A 1 379 ? 0.092 12.840 2.462 1.00 86.88 379 SER A O 1
ATOM 2864 N N . LEU A 1 380 ? 0.396 11.299 0.867 1.00 84.19 380 LEU A N 1
ATOM 2865 C CA . LEU A 1 380 ? -0.730 11.763 0.034 1.00 84.19 380 LEU A CA 1
ATOM 2866 C C . LEU A 1 380 ? -2.103 11.667 0.726 1.00 84.19 380 LEU A C 1
ATOM 2868 O O . LEU A 1 380 ? -3.056 12.332 0.314 1.00 84.19 380 LEU A O 1
ATOM 2872 N N . ARG A 1 381 ? -2.233 10.850 1.778 1.00 83.50 381 ARG A N 1
ATOM 2873 C CA . ARG A 1 381 ? -3.464 10.697 2.573 1.00 83.50 381 ARG A CA 1
ATOM 2874 C C . ARG A 1 381 ? -3.427 11.427 3.914 1.00 83.50 381 ARG A C 1
ATOM 2876 O O . ARG A 1 381 ? -4.428 11.401 4.639 1.00 83.50 381 ARG A O 1
ATOM 2883 N N . ALA A 1 382 ? -2.327 12.108 4.228 1.00 81.31 382 ALA A N 1
ATOM 2884 C CA . ALA A 1 382 ? -2.066 12.705 5.529 1.00 81.31 382 ALA A CA 1
ATOM 2885 C C . ALA A 1 382 ? -2.810 14.035 5.754 1.00 81.31 382 ALA A C 1
ATOM 2887 O O . ALA A 1 382 ? -2.229 15.113 5.855 1.00 81.31 382 ALA A O 1
ATOM 2888 N N . THR A 1 383 ? -4.136 13.949 5.867 1.00 71.38 383 THR A N 1
ATOM 2889 C CA . THR A 1 383 ? -5.014 15.079 6.206 1.00 71.38 383 THR A CA 1
ATOM 2890 C C . THR A 1 383 ? -5.615 14.929 7.597 1.00 71.38 383 THR A C 1
ATOM 2892 O O . THR A 1 383 ? -5.765 13.826 8.121 1.00 71.38 383 THR A O 1
ATOM 2895 N N . THR A 1 384 ? -6.060 16.047 8.173 1.00 63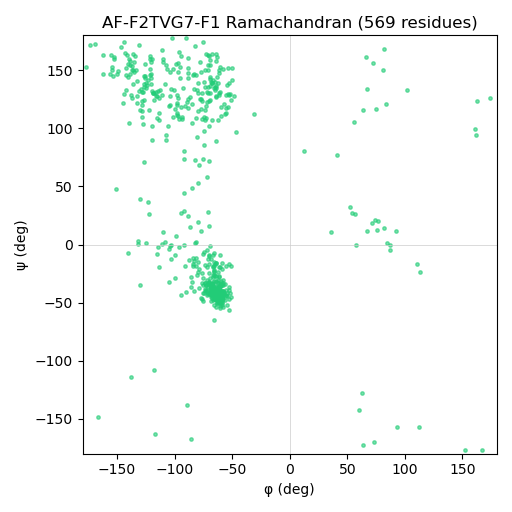.50 384 THR A N 1
ATOM 2896 C CA . THR A 1 384 ? -6.859 16.070 9.411 1.00 63.50 384 THR A CA 1
ATOM 2897 C C . THR A 1 384 ? -8.251 15.440 9.253 1.00 63.50 384 THR A C 1
ATOM 2899 O O . THR A 1 384 ? -8.956 15.261 10.243 1.00 63.50 384 THR A O 1
ATOM 2902 N N . SER A 1 385 ? -8.650 15.084 8.028 1.00 69.44 385 SER A N 1
ATOM 2903 C CA . SER A 1 385 ? -9.939 14.483 7.682 1.00 69.44 385 SER A CA 1
ATOM 2904 C C . SER A 1 385 ? -9.775 13.233 6.808 1.00 69.44 385 SER A C 1
ATOM 2906 O O . SER A 1 385 ? -10.546 13.039 5.866 1.00 69.44 385 SER A O 1
ATOM 2908 N N . SER A 1 386 ? -8.763 12.399 7.079 1.00 80.00 386 SER A N 1
ATOM 2909 C CA . SER A 1 386 ? -8.584 11.118 6.383 1.00 80.00 386 SER A CA 1
ATOM 2910 C C . SER A 1 386 ? -9.884 10.293 6.465 1.00 80.00 386 SER A C 1
ATOM 2912 O O . SER A 1 386 ? -10.452 10.164 7.553 1.00 80.00 386 SER A O 1
ATOM 2914 N N . PRO A 1 387 ? -10.424 9.775 5.347 1.00 87.12 387 PRO A N 1
ATOM 2915 C CA . PRO A 1 387 ? -11.692 9.058 5.383 1.00 87.12 387 PRO A CA 1
ATOM 2916 C C . PRO A 1 387 ? -11.513 7.674 6.013 1.00 87.12 387 PRO A C 1
ATOM 2918 O O . PRO A 1 387 ? -10.457 7.050 5.865 1.00 87.12 387 PRO A O 1
ATOM 2921 N N . VAL A 1 388 ? -12.568 7.180 6.667 1.00 91.25 388 VAL A N 1
ATOM 2922 C CA . VAL A 1 388 ? -12.704 5.744 6.939 1.00 91.25 388 VAL A CA 1
ATOM 2923 C C . VAL A 1 388 ? -12.819 5.022 5.597 1.00 91.25 388 VAL A C 1
ATOM 2925 O O . VAL A 1 388 ? -13.544 5.469 4.709 1.00 91.25 388 VAL A O 1
ATOM 2928 N N . VAL A 1 389 ? -12.092 3.922 5.445 1.00 91.31 389 VAL A N 1
ATOM 2929 C CA . VAL A 1 389 ? -12.144 3.046 4.273 1.00 91.31 389 VAL A CA 1
ATOM 2930 C C . VAL A 1 389 ? -12.539 1.639 4.690 1.00 91.31 389 VAL A C 1
ATOM 2932 O O . VAL A 1 389 ? -12.427 1.270 5.858 1.00 91.31 389 VAL A O 1
ATOM 2935 N N . TRP A 1 390 ? -12.980 0.859 3.715 1.00 90.94 390 TRP A N 1
ATOM 2936 C CA . TRP A 1 390 ? -13.331 -0.541 3.867 1.00 90.94 390 TRP A CA 1
ATOM 2937 C C . TRP A 1 390 ? -12.470 -1.404 2.947 1.00 90.94 390 TRP A C 1
ATOM 2939 O O . TRP A 1 390 ? -11.959 -0.937 1.929 1.00 90.94 390 TRP A O 1
ATOM 2949 N N . VAL A 1 391 ? -12.334 -2.677 3.302 1.00 89.56 391 VAL A N 1
ATOM 2950 C CA . VAL A 1 391 ? -11.674 -3.697 2.475 1.00 89.56 391 VAL A CA 1
ATOM 2951 C C . VAL A 1 391 ? -12.624 -4.843 2.168 1.00 89.56 391 VAL A C 1
ATOM 2953 O O . VAL A 1 391 ? -13.611 -5.051 2.877 1.00 89.56 391 VAL A O 1
ATOM 2956 N N . GLU A 1 392 ? -12.330 -5.602 1.120 1.00 87.31 392 GLU A N 1
ATOM 2957 C CA . GLU A 1 392 ? -13.020 -6.856 0.834 1.00 87.31 392 GLU A CA 1
ATOM 2958 C C . GLU A 1 392 ? -12.998 -7.826 2.028 1.00 87.31 392 GLU A C 1
ATOM 2960 O O . GLU A 1 392 ? -12.070 -7.784 2.838 1.00 87.31 392 GLU A O 1
ATOM 2965 N N . PRO A 1 393 ? -13.996 -8.718 2.163 1.00 89.06 393 PRO A N 1
ATOM 2966 C CA . PRO A 1 393 ? -13.972 -9.734 3.204 1.00 89.06 393 PRO A CA 1
ATOM 2967 C C . PRO A 1 393 ? -12.768 -10.686 3.073 1.00 89.06 393 PRO A C 1
ATOM 2969 O O . PRO A 1 393 ? -12.531 -11.258 2.009 1.00 89.06 393 PRO A O 1
ATOM 2972 N N . TYR A 1 394 ? -12.033 -10.890 4.168 1.00 87.94 394 TYR A N 1
ATOM 2973 C CA . TYR A 1 394 ? -10.819 -11.708 4.250 1.00 87.94 394 TYR A CA 1
ATOM 2974 C C . TYR A 1 394 ? -10.815 -12.597 5.506 1.00 87.94 394 TYR A C 1
ATOM 2976 O O . TYR A 1 394 ? -11.597 -12.394 6.434 1.00 87.94 394 TYR A O 1
ATOM 2984 N N . GLU A 1 395 ? -9.950 -13.614 5.538 1.00 88.50 395 GLU A N 1
ATOM 2985 C CA . GLU A 1 395 ? -9.854 -14.551 6.668 1.00 88.50 395 GLU A CA 1
ATOM 2986 C C . GLU A 1 395 ? -9.103 -13.916 7.855 1.00 88.50 395 GLU A C 1
ATOM 2988 O O . GLU A 1 395 ? -7.961 -13.468 7.721 1.00 88.50 395 GLU A O 1
ATOM 2993 N N . ASP A 1 396 ? -9.725 -13.902 9.034 1.00 87.62 396 ASP A N 1
ATOM 2994 C CA . ASP A 1 396 ? -9.152 -13.326 10.250 1.00 87.62 396 ASP A CA 1
ATOM 2995 C C . ASP A 1 396 ? -7.882 -14.051 10.730 1.00 87.62 396 ASP A C 1
ATOM 2997 O O . ASP A 1 396 ? -7.892 -15.246 11.035 1.00 87.62 396 ASP A O 1
ATOM 3001 N N . ALA A 1 397 ? -6.809 -13.292 10.960 1.00 84.06 397 ALA A N 1
ATOM 3002 C CA . ALA A 1 397 ? -5.575 -13.785 11.573 1.00 84.06 397 ALA A CA 1
ATOM 3003 C C . ALA A 1 397 ? -5.726 -14.205 13.053 1.00 84.06 397 ALA A C 1
ATOM 3005 O O . ALA A 1 397 ? -4.875 -14.927 13.575 1.00 84.06 397 ALA A O 1
ATOM 3006 N N . SER A 1 398 ? -6.781 -13.757 13.740 1.00 81.44 398 SER A N 1
ATOM 3007 C CA . SER A 1 398 ? -7.191 -14.223 15.074 1.00 81.44 398 SER A CA 1
ATOM 3008 C C . SER A 1 398 ? -8.208 -15.379 15.014 1.00 81.44 398 SER A C 1
ATOM 3010 O O . SER A 1 398 ? -8.589 -15.922 16.059 1.00 81.44 398 SER A O 1
ATOM 3012 N N . GLY A 1 399 ? -8.604 -15.808 13.806 1.00 81.88 399 GLY A N 1
ATOM 3013 C CA . GLY A 1 399 ? -9.411 -16.990 13.488 1.00 81.88 399 GLY A CA 1
ATOM 3014 C C . GLY A 1 399 ? -10.921 -16.883 13.743 1.00 81.88 399 GLY A C 1
ATOM 3015 O O . GLY A 1 399 ? -11.563 -17.916 13.963 1.00 81.88 399 GLY A O 1
ATOM 3016 N N . ALA A 1 400 ? -11.495 -15.682 13.837 1.00 81.88 400 ALA A N 1
ATOM 3017 C CA . ALA A 1 400 ? -12.939 -15.465 13.967 1.00 81.88 400 ALA A CA 1
ATOM 3018 C C . ALA A 1 400 ? -13.731 -15.911 12.719 1.00 81.88 400 ALA A C 1
ATOM 3020 O O . ALA A 1 400 ? -14.939 -16.124 12.815 1.00 81.88 400 ALA A O 1
ATOM 3021 N N . GLY A 1 401 ? -13.036 -16.136 11.600 1.00 87.00 401 GLY A N 1
ATOM 3022 C CA . GLY A 1 401 ? -13.573 -16.532 10.301 1.00 87.00 401 GLY A CA 1
ATOM 3023 C C . GLY A 1 401 ? -13.390 -15.408 9.286 1.00 87.00 401 GLY A C 1
AT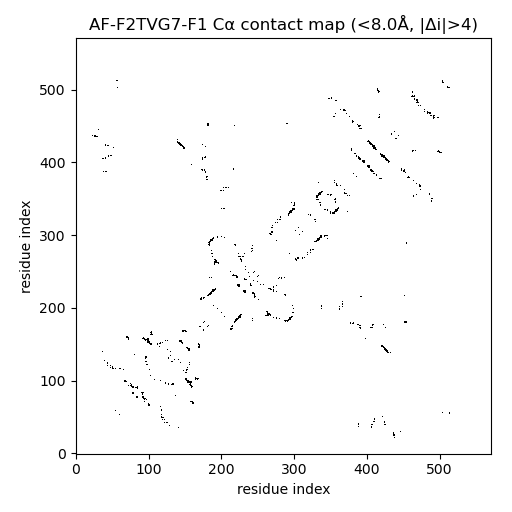OM 3024 O O . GLY A 1 401 ? -12.543 -14.535 9.472 1.00 87.00 401 GLY A O 1
ATOM 3025 N N . VAL A 1 402 ? -14.207 -15.405 8.235 1.00 89.06 402 VAL A N 1
ATOM 3026 C CA . VAL A 1 402 ? -14.215 -14.319 7.247 1.00 89.06 402 VAL A CA 1
ATOM 3027 C C . VAL A 1 402 ? -14.827 -13.054 7.858 1.00 89.06 402 VAL A C 1
ATOM 3029 O O . VAL A 1 402 ? -15.922 -13.100 8.427 1.00 89.06 402 VAL A O 1
ATOM 3032 N N . LEU A 1 403 ? -14.140 -11.922 7.718 1.00 90.88 403 LEU A N 1
ATOM 3033 C CA . LEU A 1 403 ? -14.555 -10.606 8.207 1.00 90.88 403 LEU A CA 1
ATOM 3034 C C . LEU A 1 403 ? -14.159 -9.488 7.236 1.00 90.88 403 LEU A C 1
ATOM 3036 O O . LEU A 1 403 ? -13.337 -9.695 6.353 1.00 90.88 403 LEU A O 1
ATOM 3040 N N . THR A 1 404 ? -14.740 -8.304 7.398 1.00 91.81 404 THR A N 1
ATOM 3041 C CA . THR A 1 404 ? -14.288 -7.060 6.751 1.00 91.81 404 THR A CA 1
ATOM 3042 C C . THR A 1 404 ? -13.949 -6.031 7.824 1.00 91.81 404 THR A C 1
ATOM 3044 O O . THR A 1 404 ? -14.540 -6.043 8.908 1.00 91.81 404 THR A O 1
ATOM 3047 N N . THR A 1 405 ? -13.020 -5.132 7.511 1.00 94.12 405 THR A N 1
ATOM 3048 C CA . THR A 1 405 ? -12.553 -4.077 8.413 1.00 94.12 405 THR A CA 1
ATOM 3049 C C . THR A 1 405 ? -12.969 -2.706 7.893 1.00 94.12 405 THR A C 1
ATOM 3051 O O . THR A 1 405 ? -12.701 -2.380 6.736 1.00 94.12 405 THR A O 1
ATOM 3054 N N . ALA A 1 406 ? -13.521 -1.872 8.776 1.00 94.62 406 ALA A N 1
ATOM 3055 C CA . ALA A 1 406 ? -13.512 -0.420 8.625 1.00 94.62 406 ALA A CA 1
ATOM 3056 C C . ALA A 1 406 ? -12.230 0.133 9.253 1.00 94.62 406 ALA A C 1
ATOM 3058 O O . ALA A 1 406 ? -11.970 -0.135 10.428 1.00 94.62 406 ALA A O 1
ATOM 3059 N N . SER A 1 407 ? -11.430 0.903 8.518 1.00 95.25 407 SER A N 1
ATOM 3060 C CA . SER A 1 407 ? -10.147 1.409 9.017 1.00 95.25 407 SER A CA 1
ATOM 3061 C C . SER A 1 407 ? -9.883 2.874 8.685 1.00 95.25 407 SER A C 1
ATOM 3063 O O . SER A 1 407 ? -10.404 3.428 7.718 1.00 95.25 407 SER A O 1
ATOM 3065 N N . LYS A 1 408 ? -9.062 3.529 9.513 1.00 93.94 408 LYS A N 1
ATOM 3066 C CA . LYS A 1 408 ? -8.675 4.937 9.352 1.00 93.94 408 LYS A CA 1
ATOM 3067 C C . LYS A 1 408 ? -7.231 5.171 9.780 1.00 93.94 408 LYS A C 1
ATOM 3069 O O . LYS A 1 408 ? -6.835 4.803 10.885 1.00 93.94 408 LYS A O 1
ATOM 3074 N N . ALA A 1 409 ? -6.461 5.819 8.910 1.00 93.88 409 ALA A N 1
ATOM 3075 C CA . ALA A 1 409 ? -5.093 6.241 9.189 1.00 93.88 409 ALA A CA 1
ATOM 3076 C C . ALA A 1 409 ? -5.081 7.574 9.954 1.00 93.88 409 ALA A C 1
ATOM 3078 O O . ALA A 1 409 ? -5.789 8.516 9.587 1.00 93.88 409 ALA A O 1
ATOM 3079 N N . VAL A 1 410 ? -4.274 7.645 11.011 1.00 93.38 410 VAL A N 1
ATOM 3080 C CA . VAL A 1 410 ? -4.128 8.794 11.909 1.00 93.38 410 VAL A CA 1
ATOM 3081 C C . VAL A 1 410 ? -2.708 9.337 11.775 1.00 93.38 410 VAL A C 1
ATOM 3083 O O . VAL A 1 410 ? -1.733 8.594 11.892 1.00 93.38 410 VAL A O 1
ATOM 3086 N N . TYR A 1 411 ? -2.594 10.640 11.528 1.00 90.81 411 TYR A N 1
ATOM 3087 C CA . TYR A 1 411 ? -1.344 11.297 11.146 1.00 90.81 411 TYR A CA 1
ATOM 3088 C C . TYR A 1 411 ? -0.920 12.372 12.145 1.00 90.81 411 TYR A C 1
ATOM 3090 O O . TYR A 1 411 ? -1.745 12.915 12.887 1.00 90.81 411 TYR A O 1
ATOM 3098 N N . ASP A 1 412 ? 0.367 12.719 12.113 1.00 87.25 412 ASP A N 1
ATOM 3099 C CA . ASP A 1 412 ? 0.935 13.886 12.762 1.00 87.25 412 ASP A CA 1
ATOM 3100 C C . ASP A 1 412 ? 1.336 14.994 11.795 1.00 87.25 412 ASP A C 1
ATOM 3102 O O . ASP A 1 412 ? 2.456 15.056 11.291 1.00 87.25 412 ASP A O 1
ATOM 3106 N N . THR A 1 413 ? 0.396 15.921 11.613 1.00 85.12 413 THR A N 1
ATOM 3107 C CA . THR A 1 413 ? 0.499 17.114 10.766 1.00 85.12 413 THR A CA 1
ATOM 3108 C C . THR A 1 413 ? 1.326 18.247 11.390 1.00 85.12 413 THR A C 1
ATOM 3110 O O . THR A 1 413 ? 1.274 19.376 10.911 1.00 85.12 413 THR A O 1
ATOM 3113 N N . ARG A 1 414 ? 2.059 17.986 12.485 1.00 80.94 414 ARG A N 1
ATOM 3114 C CA . ARG A 1 414 ? 3.106 18.890 13.009 1.00 80.94 414 ARG A CA 1
ATOM 3115 C C . ARG A 1 414 ? 4.398 18.818 12.184 1.00 80.94 414 ARG A C 1
ATOM 3117 O O . ARG A 1 414 ? 5.187 19.767 12.186 1.00 80.94 414 ARG A O 1
ATOM 3124 N N . PHE A 1 415 ? 4.601 17.692 11.504 1.00 80.88 415 PHE A N 1
ATOM 3125 C CA . PHE A 1 415 ? 5.732 17.411 10.625 1.00 80.88 415 PHE A CA 1
ATOM 3126 C C . PHE A 1 415 ? 5.367 17.676 9.159 1.00 80.88 415 PHE A C 1
ATOM 3128 O O . PHE A 1 415 ? 4.191 17.618 8.797 1.00 80.88 415 PHE A O 1
ATOM 3135 N N . SER A 1 416 ? 6.382 17.941 8.334 1.00 80.75 416 SER A N 1
ATOM 3136 C CA . SER A 1 416 ? 6.277 18.059 6.875 1.00 80.75 416 SER A CA 1
ATOM 3137 C C . SER A 1 416 ? 7.339 17.138 6.247 1.00 80.75 416 SER A C 1
ATOM 3139 O O . SER A 1 416 ? 8.527 17.431 6.403 1.00 80.75 416 SER A O 1
ATOM 3141 N N . PRO A 1 417 ? 6.963 16.015 5.605 1.00 83.75 417 PRO A N 1
ATOM 3142 C CA . PRO A 1 417 ? 5.598 15.521 5.427 1.00 83.75 417 PRO A CA 1
ATOM 3143 C C . PRO A 1 417 ? 4.983 15.045 6.752 1.00 83.75 417 PRO A C 1
ATOM 3145 O O . PRO A 1 417 ? 5.679 14.734 7.723 1.00 83.75 417 PRO A O 1
ATOM 3148 N N . ALA A 1 418 ? 3.654 14.987 6.801 1.00 85.31 418 ALA A N 1
ATOM 3149 C CA . ALA A 1 418 ? 2.932 14.564 7.994 1.00 85.31 418 ALA A CA 1
ATOM 3150 C C . ALA A 1 418 ? 3.135 13.060 8.275 1.00 85.31 418 ALA A C 1
ATOM 3152 O O . ALA A 1 418 ? 2.866 12.204 7.430 1.00 85.31 418 ALA A O 1
ATOM 3153 N N . ARG A 1 419 ? 3.602 12.728 9.485 1.00 85.12 419 ARG A N 1
ATOM 3154 C CA . ARG A 1 419 ? 4.033 11.364 9.853 1.00 85.12 419 ARG A CA 1
ATOM 3155 C C . ARG A 1 419 ? 2.848 10.455 10.171 1.00 85.12 419 ARG A C 1
ATOM 3157 O O . ARG A 1 419 ? 1.935 10.866 10.879 1.00 85.12 419 ARG A O 1
ATOM 3164 N N . LEU A 1 420 ? 2.865 9.199 9.732 1.00 89.69 420 LEU A N 1
ATOM 3165 C CA . LEU A 1 420 ? 1.852 8.218 10.134 1.00 89.69 420 LEU A CA 1
ATOM 3166 C C . LEU A 1 420 ? 2.062 7.792 11.600 1.00 89.69 420 LEU A C 1
ATOM 3168 O O . LEU A 1 420 ? 3.095 7.211 11.934 1.00 89.69 420 LEU A O 1
ATOM 3172 N N . ILE A 1 421 ? 1.069 8.036 12.462 1.00 91.38 421 ILE A N 1
ATOM 3173 C CA . ILE A 1 421 ? 1.038 7.507 13.840 1.00 91.38 421 ILE A CA 1
ATOM 3174 C C . ILE A 1 421 ? 0.633 6.031 13.795 1.00 91.38 421 ILE A C 1
ATOM 3176 O O . ILE A 1 421 ? 1.244 5.172 14.427 1.00 91.38 421 ILE A O 1
ATOM 3180 N N . GLY A 1 422 ? -0.406 5.727 13.018 1.00 93.06 422 GLY A N 1
ATOM 3181 C CA . GLY A 1 422 ? -0.911 4.375 12.849 1.00 93.06 422 GLY A CA 1
ATOM 3182 C C . GLY A 1 422 ? -2.272 4.337 12.177 1.00 93.06 422 GLY A C 1
ATOM 3183 O O . GLY A 1 422 ? -2.835 5.363 11.797 1.00 93.06 422 GLY A O 1
ATOM 3184 N N . VAL A 1 423 ? -2.813 3.134 12.058 1.00 95.88 423 VAL A N 1
ATOM 3185 C CA . VAL A 1 423 ? -4.139 2.853 11.526 1.00 95.88 423 VAL A CA 1
ATOM 3186 C C . VAL A 1 423 ? -4.981 2.206 12.621 1.00 95.88 423 VAL A C 1
ATOM 3188 O O . VAL A 1 423 ? -4.557 1.243 13.263 1.00 95.88 423 VAL A O 1
ATOM 3191 N N . ILE A 1 424 ? -6.181 2.740 12.824 1.00 96.94 424 ILE A N 1
ATOM 3192 C CA . ILE A 1 424 ? -7.247 2.122 13.615 1.00 96.94 424 ILE A CA 1
ATOM 3193 C C . ILE A 1 424 ? -8.071 1.213 12.708 1.00 96.94 424 ILE A C 1
ATOM 3195 O O . ILE A 1 424 ? -8.339 1.589 11.567 1.00 96.94 424 ILE A O 1
ATOM 3199 N N . GLY A 1 425 ? -8.527 0.071 13.224 1.00 96.44 425 GLY A N 1
ATOM 3200 C CA . GLY A 1 425 ? -9.528 -0.766 12.564 1.00 96.44 425 GLY A CA 1
ATOM 3201 C C . GLY A 1 425 ? -10.596 -1.295 13.519 1.00 96.44 425 GLY A C 1
ATOM 3202 O O . GLY A 1 425 ? -10.335 -1.503 14.707 1.00 96.44 425 GLY A O 1
ATOM 3203 N N . ILE A 1 426 ? -11.797 -1.505 12.978 1.00 95.81 426 ILE A N 1
ATOM 3204 C CA . ILE A 1 426 ? -12.892 -2.248 13.605 1.00 95.81 426 ILE A CA 1
ATOM 3205 C C . ILE A 1 426 ? -13.439 -3.261 12.602 1.00 95.81 426 ILE A C 1
ATOM 3207 O O . ILE A 1 426 ? -13.762 -2.900 11.469 1.00 95.81 426 ILE A O 1
ATOM 3211 N N . ASP A 1 427 ? -13.604 -4.502 13.049 1.00 94.25 427 ASP A N 1
ATOM 3212 C CA . ASP A 1 427 ? -14.107 -5.591 12.217 1.00 94.25 427 ASP A CA 1
ATOM 3213 C C . ASP A 1 427 ? -15.609 -5.850 12.374 1.00 94.25 427 ASP A C 1
ATOM 3215 O O . ASP A 1 427 ? -16.179 -5.734 13.467 1.00 94.25 427 ASP A O 1
ATOM 3219 N N . ILE A 1 428 ? -16.218 -6.303 11.274 1.00 91.06 428 ILE A N 1
ATOM 3220 C CA . ILE A 1 428 ? -17.512 -6.992 11.231 1.00 91.06 428 ILE A CA 1
ATOM 3221 C C . ILE A 1 428 ? -17.294 -8.391 10.638 1.00 91.06 428 ILE A C 1
ATOM 3223 O O . ILE A 1 428 ? -16.688 -8.519 9.574 1.00 91.06 428 ILE A O 1
ATOM 3227 N N . LEU A 1 429 ? -17.832 -9.442 11.269 1.00 88.69 429 LEU A N 1
ATOM 3228 C CA . LEU A 1 429 ? -17.867 -10.773 10.647 1.00 88.69 429 LEU A CA 1
ATOM 3229 C C . LEU A 1 429 ? -18.728 -10.765 9.377 1.00 88.69 429 LEU A C 1
ATOM 3231 O O . LEU A 1 429 ? -19.801 -10.164 9.341 1.00 88.69 429 LEU A O 1
ATOM 3235 N N . ALA A 1 430 ? -18.324 -11.535 8.367 1.00 85.44 430 ALA A N 1
ATOM 3236 C CA . ALA A 1 430 ? -19.126 -11.724 7.162 1.00 85.44 430 ALA A CA 1
ATOM 3237 C C . ALA A 1 430 ? -20.493 -12.374 7.457 1.00 85.44 430 ALA A C 1
ATOM 3239 O O . ALA A 1 430 ? -21.449 -12.106 6.736 1.00 85.44 430 ALA A O 1
ATOM 3240 N N . SER A 1 431 ? -20.623 -13.166 8.533 1.00 80.69 431 SER A N 1
ATOM 3241 C CA . SER A 1 431 ? -21.918 -13.680 9.012 1.00 80.69 431 SER A CA 1
ATOM 3242 C C . SER A 1 431 ? -22.888 -12.560 9.381 1.00 80.69 431 SER A C 1
ATOM 3244 O O . SER A 1 431 ? -24.036 -12.565 8.951 1.00 80.69 431 SER A O 1
ATOM 3246 N N . ASP A 1 432 ? -22.402 -11.568 10.125 1.00 82.00 432 ASP A N 1
ATOM 3247 C CA . ASP A 1 432 ? -23.209 -10.464 10.649 1.00 82.00 432 ASP A CA 1
ATOM 3248 C C . ASP A 1 432 ? -23.621 -9.495 9.525 1.00 82.00 432 ASP A C 1
ATOM 3250 O O . ASP A 1 432 ? -24.576 -8.735 9.670 1.00 82.00 432 ASP A O 1
ATOM 3254 N N . LEU A 1 433 ? -22.906 -9.532 8.394 1.00 80.44 433 LEU A N 1
ATOM 3255 C CA . LEU A 1 433 ? -23.266 -8.836 7.160 1.00 80.44 433 LEU A CA 1
ATOM 3256 C C . LEU A 1 433 ? -24.226 -9.646 6.286 1.00 80.44 433 LEU A C 1
ATOM 3258 O O . LEU A 1 433 ? -25.123 -9.054 5.699 1.00 80.44 433 LEU A O 1
ATOM 3262 N N . GLN A 1 434 ? -24.092 -10.974 6.213 1.00 71.75 434 GLN A N 1
ATOM 3263 C CA . GLN A 1 434 ? -25.004 -11.846 5.453 1.00 71.75 434 GLN A CA 1
ATOM 3264 C C . GLN A 1 434 ? -26.438 -11.839 6.001 1.00 71.75 434 GLN A C 1
ATOM 3266 O O . GLN A 1 434 ? -27.379 -12.021 5.234 1.00 71.75 434 GLN A O 1
ATOM 3271 N N . ASP A 1 435 ? -26.623 -11.570 7.295 1.00 68.00 435 ASP A N 1
ATOM 3272 C CA . ASP A 1 435 ? -27.950 -11.374 7.896 1.00 68.00 435 ASP A CA 1
ATOM 3273 C C . ASP A 1 435 ? -28.637 -10.055 7.457 1.00 68.00 435 ASP A C 1
ATOM 3275 O O . ASP A 1 435 ? -29.813 -9.838 7.764 1.00 68.00 435 ASP A O 1
ATOM 3279 N N . VAL A 1 436 ? -27.921 -9.158 6.759 1.00 67.44 436 VAL A N 1
ATOM 3280 C CA . VAL A 1 436 ? -28.357 -7.779 6.457 1.00 67.44 436 VAL A CA 1
ATOM 3281 C C . VAL A 1 436 ? -28.222 -7.396 4.972 1.00 67.44 436 VAL A C 1
ATOM 3283 O O . VAL A 1 436 ? -29.047 -6.638 4.457 1.00 67.44 436 VAL A O 1
ATOM 3286 N N . ALA A 1 437 ? -27.201 -7.900 4.278 1.00 67.12 437 ALA A N 1
ATOM 3287 C CA . ALA A 1 437 ? -26.972 -7.706 2.849 1.00 67.12 437 ALA A CA 1
ATOM 3288 C C . ALA A 1 437 ? -27.907 -8.589 2.002 1.00 67.12 437 ALA A C 1
ATOM 3290 O O . ALA A 1 437 ? -28.283 -9.687 2.410 1.00 67.12 437 ALA A O 1
ATOM 3291 N N . VAL A 1 438 ? -28.283 -8.104 0.816 1.00 62.59 438 VAL A N 1
ATOM 3292 C CA . VAL A 1 438 ? -29.201 -8.814 -0.094 1.00 62.59 438 VAL A CA 1
ATOM 3293 C C . VAL A 1 438 ? -28.447 -9.847 -0.945 1.00 62.59 438 VAL A C 1
ATOM 3295 O O . VAL A 1 438 ? -28.929 -10.970 -1.097 1.00 62.59 438 VAL A O 1
ATOM 3298 N N . ASP A 1 439 ? -27.248 -9.499 -1.421 1.00 76.44 439 ASP A N 1
ATOM 3299 C CA . ASP A 1 439 ? -26.267 -10.404 -2.035 1.00 76.44 439 ASP A CA 1
ATOM 3300 C C . ASP A 1 439 ? -24.822 -9.939 -1.719 1.00 76.44 439 ASP A C 1
ATOM 3302 O O . ASP A 1 439 ? -24.599 -8.848 -1.187 1.00 76.44 439 ASP A O 1
ATOM 3306 N N . TYR A 1 440 ? -23.828 -10.770 -2.037 1.00 77.00 440 TYR A N 1
ATOM 3307 C CA . TYR A 1 440 ? -22.400 -10.492 -1.839 1.00 77.00 440 TYR A CA 1
ATOM 3308 C C . TYR A 1 440 ? -21.883 -9.356 -2.736 1.00 77.00 440 TYR A C 1
ATOM 3310 O O . TYR A 1 440 ? -21.083 -8.538 -2.285 1.00 77.00 440 TYR A O 1
ATOM 3318 N N . GLU A 1 441 ? -22.374 -9.262 -3.974 1.00 79.25 441 GLU A N 1
ATOM 3319 C CA . GLU A 1 441 ? -22.007 -8.182 -4.903 1.00 79.25 441 GLU A CA 1
ATOM 3320 C C . GLU A 1 441 ? -22.495 -6.812 -4.394 1.00 79.25 441 GLU A C 1
ATOM 3322 O O . GLU A 1 441 ? -21.716 -5.863 -4.371 1.00 79.25 441 GLU A O 1
ATOM 3327 N N . ASP A 1 442 ? -23.728 -6.721 -3.870 1.00 79.06 442 ASP A N 1
ATOM 3328 C CA . ASP A 1 442 ? -24.261 -5.484 -3.266 1.00 79.06 442 ASP A CA 1
ATOM 3329 C C . ASP A 1 442 ? -23.417 -5.017 -2.067 1.00 79.06 442 ASP A C 1
ATOM 3331 O O . ASP A 1 442 ? -23.254 -3.816 -1.832 1.00 79.06 442 ASP A O 1
ATOM 3335 N N . LEU A 1 443 ? -22.877 -5.967 -1.290 1.00 82.44 443 LEU A N 1
ATOM 3336 C CA . LEU A 1 443 ? -21.937 -5.665 -0.215 1.00 82.44 443 LEU A CA 1
ATOM 3337 C C . LEU A 1 443 ? -20.631 -5.103 -0.790 1.00 82.44 443 LEU A C 1
ATOM 3339 O O . LEU A 1 443 ? -20.205 -4.037 -0.350 1.00 82.44 443 LEU A O 1
ATOM 3343 N N . LEU A 1 444 ? -20.007 -5.776 -1.762 1.00 82.19 444 LEU A N 1
ATOM 3344 C CA . LEU A 1 444 ? -18.761 -5.300 -2.371 1.00 82.19 444 LEU A CA 1
ATOM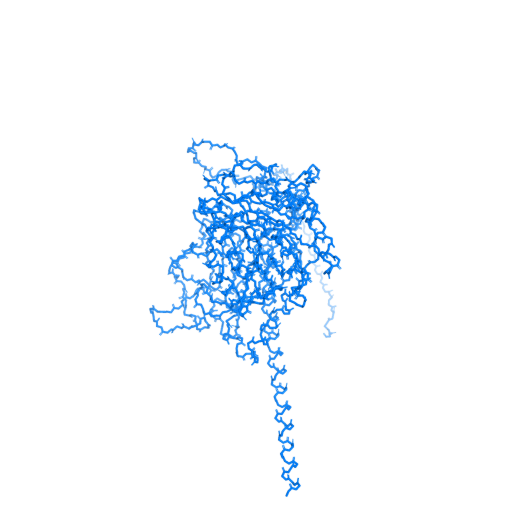 3345 C C . LEU A 1 444 ? -18.922 -3.901 -2.982 1.00 82.19 444 LEU A C 1
ATOM 3347 O O . LEU A 1 444 ? -18.113 -3.026 -2.677 1.00 82.19 444 LEU A O 1
ATOM 3351 N N . ASP A 1 445 ? -19.987 -3.653 -3.745 1.00 82.44 445 ASP A N 1
ATOM 3352 C CA . ASP A 1 445 ? -20.287 -2.336 -4.320 1.00 82.44 445 ASP A CA 1
ATOM 3353 C C . ASP A 1 445 ? -20.433 -1.255 -3.234 1.00 82.44 445 ASP A C 1
ATOM 3355 O O . ASP A 1 445 ? -19.884 -0.156 -3.366 1.00 82.44 445 ASP A O 1
ATOM 3359 N N . ALA A 1 446 ? -21.101 -1.561 -2.115 1.00 83.56 446 ALA A N 1
ATOM 3360 C CA . ALA A 1 446 ? -21.239 -0.631 -0.994 1.00 83.56 446 ALA A CA 1
ATOM 3361 C C . ALA A 1 446 ? -19.896 -0.316 -0.300 1.00 83.56 446 ALA A C 1
ATOM 3363 O O . ALA A 1 446 ? -19.662 0.838 0.081 1.00 83.56 446 ALA A O 1
ATOM 3364 N N . LEU A 1 447 ? -19.007 -1.307 -0.149 1.00 86.31 447 LEU A N 1
ATOM 3365 C CA . LEU A 1 447 ? -17.666 -1.131 0.430 1.00 86.31 447 LEU A CA 1
ATOM 3366 C C . LEU A 1 447 ? -16.736 -0.353 -0.522 1.00 86.31 447 LEU A C 1
ATOM 3368 O O . LEU A 1 447 ? -16.030 0.562 -0.086 1.00 86.31 447 LEU A O 1
ATOM 3372 N N . VAL A 1 448 ? -16.785 -0.647 -1.826 1.00 83.25 448 VAL A N 1
ATOM 3373 C CA . VAL A 1 448 ? -16.053 0.075 -2.883 1.00 83.25 448 VAL A CA 1
ATOM 3374 C C . VAL A 1 448 ? -16.496 1.537 -2.939 1.00 83.25 448 VAL A C 1
ATOM 3376 O O . VAL A 1 448 ? -15.661 2.439 -2.866 1.00 83.25 448 VAL A O 1
ATOM 3379 N N . GLN A 1 449 ? -17.807 1.804 -2.975 1.00 83.62 449 GLN A N 1
ATOM 3380 C CA . GLN A 1 449 ? -18.342 3.169 -3.035 1.00 83.62 449 GLN A CA 1
ATOM 3381 C C . GLN A 1 449 ? -17.880 4.038 -1.853 1.00 83.62 449 GLN A C 1
ATOM 3383 O O . GLN A 1 449 ? -17.652 5.236 -2.021 1.00 83.62 449 GLN A O 1
ATOM 3388 N N . ARG A 1 450 ? -17.719 3.443 -0.665 1.00 84.62 450 ARG A N 1
ATOM 3389 C CA . ARG A 1 450 ? -17.212 4.125 0.539 1.00 84.62 450 ARG A CA 1
ATOM 3390 C C . ARG A 1 450 ? -15.712 4.398 0.490 1.00 84.62 450 ARG A C 1
ATOM 3392 O O . ARG A 1 450 ? -15.256 5.418 0.999 1.00 84.62 450 ARG A O 1
ATOM 3399 N N . SER A 1 451 ? -14.958 3.514 -0.152 1.00 81.75 451 SER A N 1
ATOM 3400 C CA . SER A 1 451 ? -13.491 3.532 -0.147 1.00 81.75 451 SER A CA 1
ATOM 3401 C C . SER A 1 451 ? -12.884 4.344 -1.298 1.00 81.75 451 SER A C 1
ATOM 3403 O O . SER A 1 451 ? -11.747 4.802 -1.191 1.00 81.75 451 SER A O 1
ATOM 3405 N N . ASN A 1 452 ? -13.662 4.620 -2.350 1.00 76.19 452 ASN A N 1
ATOM 3406 C CA . ASN A 1 452 ? -13.265 5.349 -3.566 1.00 76.19 452 ASN A CA 1
ATOM 3407 C C . ASN A 1 452 ? -13.023 6.869 -3.391 1.00 76.19 452 ASN A C 1
ATOM 3409 O O . ASN A 1 452 ? -13.192 7.651 -4.327 1.00 76.19 452 ASN A O 1
ATOM 3413 N N . THR A 1 453 ? -12.618 7.327 -2.204 1.00 76.69 453 THR A N 1
ATOM 3414 C CA . THR A 1 453 ? -12.250 8.735 -1.988 1.00 76.69 453 THR A CA 1
ATOM 3415 C C . THR A 1 453 ? -10.789 8.970 -2.374 1.00 76.69 453 THR A C 1
ATOM 3417 O O . THR A 1 453 ? -9.881 8.621 -1.613 1.00 76.69 453 THR A O 1
ATOM 3420 N N . CYS A 1 454 ? -10.562 9.607 -3.528 1.00 75.88 454 CYS A N 1
ATOM 3421 C CA . CYS A 1 454 ? -9.251 10.120 -3.932 1.00 75.88 454 CYS A CA 1
ATOM 3422 C C . CYS A 1 454 ? -8.929 11.427 -3.172 1.00 75.88 454 CYS A C 1
ATOM 3424 O O . CYS A 1 454 ? -9.626 12.425 -3.382 1.00 75.88 454 CYS A O 1
ATOM 3426 N N . PRO A 1 455 ? -7.881 11.494 -2.333 1.00 67.88 455 PRO A N 1
ATOM 3427 C CA . PRO A 1 455 ? -7.348 12.772 -1.875 1.00 67.88 455 PRO A CA 1
ATOM 3428 C C . PRO A 1 455 ? -6.615 13.460 -3.030 1.00 67.88 455 PRO A C 1
ATOM 3430 O O . PRO A 1 455 ? -5.783 12.848 -3.692 1.00 67.88 455 PRO A O 1
ATOM 3433 N N . THR A 1 456 ? -6.899 14.739 -3.271 1.00 61.72 456 THR A N 1
ATOM 3434 C CA . THR A 1 456 ? -6.152 15.548 -4.247 1.00 61.72 456 THR A CA 1
ATOM 3435 C C . THR A 1 456 ? -5.004 16.259 -3.536 1.00 61.72 456 THR A C 1
ATOM 3437 O O . THR A 1 456 ? -5.131 17.419 -3.148 1.00 61.72 456 THR A O 1
ATOM 3440 N N . ILE A 1 457 ? -3.903 15.542 -3.315 1.00 64.25 457 ILE A N 1
ATOM 3441 C CA . ILE A 1 457 ? -2.688 16.076 -2.690 1.00 64.25 457 ILE A CA 1
ATOM 3442 C C . ILE A 1 457 ? -1.503 15.808 -3.612 1.00 64.25 457 ILE A C 1
ATOM 3444 O O . ILE A 1 457 ? -1.435 14.784 -4.284 1.00 64.25 457 ILE A O 1
ATOM 3448 N N . THR A 1 458 ? -0.584 16.763 -3.658 1.00 73.75 458 THR A N 1
ATOM 3449 C CA . THR A 1 458 ? 0.710 16.654 -4.329 1.00 73.75 458 THR A CA 1
ATOM 3450 C C . THR A 1 458 ? 1.764 17.012 -3.301 1.00 73.75 458 THR A C 1
ATOM 3452 O O . THR A 1 458 ? 1.682 18.103 -2.737 1.00 73.75 458 THR A O 1
ATOM 3455 N N . LEU A 1 459 ? 2.724 16.119 -3.068 1.00 82.94 459 LEU A N 1
ATOM 3456 C CA . LEU A 1 459 ? 3.854 16.405 -2.187 1.00 82.94 459 LEU A CA 1
ATOM 3457 C C . LEU A 1 459 ? 4.674 17.561 -2.759 1.00 82.94 459 LEU A C 1
ATOM 3459 O O . LEU A 1 459 ? 4.904 17.613 -3.973 1.00 82.94 459 LEU A O 1
ATOM 3463 N N . ASP A 1 460 ? 5.125 18.471 -1.901 1.00 85.19 460 ASP A N 1
ATOM 3464 C CA . ASP A 1 460 ? 6.129 19.451 -2.307 1.00 85.19 460 ASP A CA 1
ATOM 3465 C C . ASP A 1 460 ? 7.540 18.827 -2.397 1.00 85.19 460 ASP A C 1
ATOM 3467 O O . ASP A 1 460 ? 7.764 17.657 -2.071 1.00 85.19 460 ASP A O 1
ATOM 3471 N N . ARG A 1 461 ? 8.517 19.606 -2.879 1.00 86.00 461 ARG A N 1
ATOM 3472 C CA . ARG A 1 461 ? 9.906 19.141 -3.058 1.00 86.00 461 ARG A CA 1
ATOM 3473 C C . ARG A 1 461 ? 10.575 18.699 -1.746 1.00 86.00 461 ARG A C 1
ATOM 3475 O O . ARG A 1 461 ? 11.389 17.784 -1.759 1.00 86.00 461 ARG A O 1
ATOM 3482 N N . CYS A 1 462 ? 10.247 19.349 -0.629 1.00 85.62 462 CYS A N 1
ATOM 3483 C CA . CYS A 1 462 ? 10.792 19.036 0.688 1.00 85.62 462 CYS A CA 1
ATOM 3484 C C . CYS A 1 462 ? 10.153 17.759 1.237 1.00 85.62 462 CYS A C 1
ATOM 3486 O O . CYS A 1 462 ? 10.848 16.905 1.782 1.00 85.62 462 CYS A O 1
ATOM 3488 N N . GLU A 1 463 ? 8.840 17.613 1.052 1.00 87.56 463 GLU A N 1
ATOM 3489 C CA . GLU A 1 463 ? 8.100 16.412 1.429 1.00 87.56 463 GLU A CA 1
ATOM 3490 C C . GLU A 1 463 ? 8.589 15.184 0.657 1.00 87.56 463 GLU A C 1
ATOM 3492 O O . GLU A 1 463 ? 8.932 14.169 1.261 1.00 87.56 463 GLU A O 1
ATOM 3497 N N . LEU A 1 464 ? 8.695 15.287 -0.671 1.00 89.88 464 LEU A N 1
ATOM 3498 C CA . LEU A 1 464 ? 9.188 14.200 -1.514 1.00 89.88 464 LEU A CA 1
ATOM 3499 C C . LEU A 1 464 ? 10.668 13.883 -1.245 1.00 89.88 464 LEU A C 1
ATOM 3501 O O . LEU A 1 464 ? 11.032 12.710 -1.172 1.00 89.88 464 LEU A O 1
ATOM 3505 N N . GLY A 1 465 ? 11.506 14.903 -1.039 1.00 89.50 465 GLY A N 1
ATOM 3506 C CA . GLY A 1 465 ? 12.912 14.728 -0.669 1.00 89.50 465 GLY A CA 1
ATOM 3507 C C . GLY A 1 465 ? 13.087 13.977 0.657 1.00 89.50 465 GLY A C 1
ATOM 3508 O O . GLY A 1 465 ? 13.867 13.031 0.718 1.00 89.50 465 GLY A O 1
ATOM 3509 N N . ALA A 1 466 ? 12.298 14.306 1.687 1.00 88.06 466 ALA A N 1
ATOM 3510 C CA . ALA A 1 466 ? 12.310 13.593 2.970 1.00 88.06 466 ALA A CA 1
ATOM 3511 C C . ALA A 1 466 ? 11.864 12.120 2.848 1.00 88.06 466 ALA A C 1
ATOM 3513 O O . ALA A 1 466 ? 12.422 11.233 3.498 1.00 88.06 466 ALA A O 1
ATOM 3514 N N . ILE A 1 467 ? 10.890 11.825 1.979 1.00 89.75 467 ILE A N 1
ATOM 3515 C CA . ILE A 1 467 ? 10.491 10.436 1.697 1.00 89.75 467 ILE A CA 1
ATOM 3516 C C . ILE A 1 467 ? 11.600 9.693 0.940 1.00 89.75 467 ILE A C 1
ATOM 3518 O O . ILE A 1 467 ? 11.825 8.516 1.216 1.00 89.75 467 ILE A O 1
ATOM 3522 N N . ARG A 1 468 ? 12.328 10.358 0.030 1.00 90.88 468 ARG A N 1
ATOM 3523 C CA . ARG A 1 468 ? 13.470 9.778 -0.705 1.00 90.88 468 ARG A CA 1
ATOM 3524 C C . ARG A 1 468 ? 14.677 9.481 0.197 1.00 90.88 468 ARG A C 1
ATOM 3526 O O . ARG A 1 468 ? 15.308 8.444 0.007 1.00 90.88 468 ARG A O 1
ATOM 3533 N N . THR A 1 469 ? 14.995 10.330 1.179 1.00 87.88 469 THR A N 1
ATOM 3534 C CA . THR A 1 469 ? 16.143 10.097 2.082 1.00 87.88 469 THR A CA 1
ATOM 3535 C C . THR A 1 469 ? 15.894 9.022 3.132 1.00 87.88 469 THR A C 1
ATOM 3537 O O . THR A 1 469 ? 16.849 8.362 3.539 1.00 87.88 469 THR A O 1
ATOM 3540 N N . THR A 1 470 ? 14.638 8.815 3.548 1.00 84.81 470 THR A N 1
ATOM 3541 C CA . THR A 1 470 ? 14.281 7.881 4.630 1.00 84.81 470 THR A CA 1
ATOM 3542 C C . THR A 1 470 ? 14.900 6.495 4.414 1.00 84.81 470 THR A C 1
ATOM 3544 O O . THR A 1 470 ? 14.692 5.865 3.369 1.00 84.81 470 THR A O 1
ATOM 3547 N N . ASP A 1 471 ? 15.662 6.013 5.407 1.00 80.38 471 ASP A N 1
ATOM 3548 C CA . ASP A 1 471 ? 16.325 4.712 5.340 1.00 80.38 471 ASP A CA 1
ATOM 3549 C C . ASP A 1 471 ? 15.569 3.585 6.036 1.00 80.38 471 ASP A C 1
ATOM 3551 O O . ASP A 1 471 ? 15.257 3.632 7.223 1.00 80.38 471 ASP A O 1
ATOM 3555 N N . TYR A 1 472 ? 15.343 2.532 5.257 1.00 77.81 472 TYR A N 1
ATOM 3556 C CA . TYR A 1 472 ? 14.688 1.303 5.663 1.00 77.81 472 TYR A CA 1
ATOM 3557 C C . TYR A 1 472 ? 15.658 0.112 5.730 1.00 77.81 472 TYR A C 1
ATOM 3559 O O . TYR A 1 472 ? 15.213 -1.027 5.878 1.00 77.81 472 TYR A O 1
ATOM 3567 N N . SER A 1 473 ? 16.976 0.328 5.639 1.00 67.94 473 SER A N 1
ATOM 3568 C CA . SER A 1 473 ? 17.956 -0.741 5.868 1.00 67.94 473 SER A CA 1
ATOM 3569 C C . SER A 1 473 ? 17.812 -1.363 7.270 1.00 67.94 473 SER A C 1
ATOM 3571 O O . SER A 1 473 ? 17.308 -0.741 8.209 1.00 67.94 473 SER A O 1
ATOM 3573 N N . THR A 1 474 ? 18.165 -2.645 7.421 1.00 63.28 474 THR A N 1
ATOM 3574 C CA . THR A 1 474 ? 17.964 -3.358 8.696 1.00 63.28 474 THR A CA 1
ATOM 3575 C C . THR A 1 474 ? 19.147 -3.193 9.640 1.00 63.28 474 THR A C 1
ATOM 3577 O O . THR A 1 474 ? 20.308 -3.144 9.233 1.00 63.28 474 THR A O 1
ATOM 3580 N N . SER A 1 475 ? 18.873 -3.169 10.946 1.00 54.72 475 SER A N 1
ATOM 3581 C CA . SER A 1 475 ? 19.908 -3.097 11.976 1.00 54.72 475 SER A CA 1
ATOM 3582 C C . SER A 1 475 ? 20.865 -4.299 11.889 1.00 54.72 475 SER A C 1
ATOM 3584 O O . SER A 1 475 ? 20.513 -5.442 12.174 1.00 54.72 475 SER A O 1
ATOM 3586 N N . GLY A 1 476 ? 22.107 -4.028 11.473 1.00 54.22 476 GLY A N 1
ATOM 3587 C CA . GLY A 1 476 ? 23.141 -5.038 11.200 1.00 54.22 476 GLY A CA 1
ATOM 3588 C C . GLY A 1 476 ? 23.505 -5.199 9.718 1.00 54.22 476 GLY A C 1
ATOM 3589 O O . GLY A 1 476 ? 24.596 -5.690 9.431 1.00 54.22 476 GLY A O 1
ATOM 3590 N N . PHE A 1 477 ? 22.661 -4.711 8.806 1.00 60.38 477 PHE A N 1
ATOM 3591 C CA . PHE A 1 477 ? 22.909 -4.594 7.366 1.00 60.38 477 PHE A CA 1
ATOM 3592 C C . PHE A 1 477 ? 22.638 -3.143 6.928 1.00 60.38 477 PHE A C 1
ATOM 3594 O O . PHE A 1 477 ? 21.611 -2.873 6.304 1.00 60.38 477 PHE A O 1
ATOM 3601 N N . PRO A 1 478 ? 23.507 -2.187 7.321 1.00 63.16 478 PRO A N 1
ATOM 3602 C CA . PRO A 1 478 ? 23.336 -0.789 6.950 1.00 63.16 478 PRO A CA 1
ATOM 3603 C C . PRO A 1 478 ? 23.482 -0.627 5.438 1.00 63.16 478 PRO A C 1
ATOM 3605 O O . PRO A 1 478 ? 24.374 -1.229 4.836 1.00 63.16 478 PRO A O 1
ATOM 3608 N N . SER A 1 479 ? 22.641 0.224 4.853 1.00 69.38 479 SER A N 1
ATOM 3609 C CA . SER A 1 479 ? 22.721 0.563 3.434 1.00 69.38 479 SER A CA 1
ATOM 3610 C C . SER A 1 479 ? 24.122 1.036 3.039 1.00 69.38 479 SER A C 1
ATOM 3612 O O . SER A 1 479 ? 24.740 1.839 3.741 1.00 69.38 479 SER A O 1
ATOM 3614 N N . GLN A 1 480 ? 24.600 0.600 1.871 1.00 74.50 480 GLN A N 1
ATOM 3615 C CA . GLN A 1 480 ? 25.803 1.176 1.259 1.00 74.50 480 GLN A CA 1
ATOM 3616 C C . GLN A 1 480 ? 25.595 2.616 0.737 1.00 74.50 480 GLN A C 1
ATOM 3618 O O . GLN A 1 480 ? 26.570 3.270 0.373 1.00 74.50 480 GLN A O 1
ATOM 3623 N N . TYR A 1 481 ? 24.346 3.094 0.704 1.00 80.62 481 TYR A N 1
ATOM 3624 C CA . TYR A 1 481 ? 23.931 4.390 0.169 1.00 80.62 481 TYR A CA 1
ATOM 3625 C C . TYR A 1 481 ? 23.643 5.396 1.282 1.00 80.62 481 TYR A C 1
ATOM 3627 O O . TYR A 1 481 ? 22.916 5.093 2.228 1.00 80.62 481 TYR A O 1
ATOM 3635 N N . THR A 1 482 ? 24.161 6.612 1.128 1.00 83.62 482 THR A N 1
ATOM 3636 C CA . THR A 1 482 ? 23.864 7.760 1.992 1.00 83.62 482 THR A CA 1
ATOM 3637 C C . THR A 1 482 ? 22.555 8.448 1.589 1.00 83.62 482 THR A C 1
ATOM 3639 O O . THR A 1 482 ? 21.994 8.179 0.527 1.00 83.62 482 THR A O 1
ATOM 3642 N N . GLU A 1 483 ? 22.078 9.386 2.410 1.00 80.94 483 GLU A N 1
ATOM 3643 C CA . GLU A 1 483 ? 20.902 10.212 2.090 1.00 80.94 483 GLU A CA 1
ATOM 3644 C C . GLU A 1 483 ? 21.083 10.994 0.774 1.00 80.94 483 GLU A C 1
ATOM 3646 O O . GLU A 1 483 ? 20.190 11.010 -0.074 1.00 80.94 483 GLU A O 1
ATOM 3651 N N . ASN A 1 484 ? 22.280 11.549 0.544 1.00 82.94 484 ASN A N 1
ATOM 3652 C CA . ASN A 1 484 ? 22.626 12.257 -0.695 1.00 82.94 484 ASN A CA 1
ATOM 3653 C C . ASN A 1 484 ? 22.596 11.344 -1.930 1.00 82.94 484 ASN A C 1
ATOM 3655 O O . ASN A 1 484 ? 22.234 11.790 -3.017 1.00 82.94 484 ASN A O 1
ATOM 3659 N N . ASP A 1 485 ? 22.926 10.059 -1.776 1.00 85.31 485 ASP A N 1
ATOM 3660 C CA . ASP A 1 485 ? 22.869 9.101 -2.885 1.00 85.31 485 ASP A CA 1
ATOM 3661 C C . ASP A 1 485 ? 21.422 8.785 -3.299 1.00 85.31 485 ASP A C 1
ATOM 3663 O O . ASP A 1 485 ? 21.196 8.317 -4.414 1.00 85.31 485 ASP A O 1
ATOM 3667 N N . ARG A 1 486 ? 20.426 9.092 -2.455 1.00 86.25 486 ARG A N 1
ATOM 3668 C CA . ARG A 1 486 ? 18.993 8.860 -2.719 1.00 86.25 486 ARG A CA 1
ATOM 3669 C C . ARG A 1 486 ? 18.246 10.103 -3.191 1.00 86.25 486 ARG A C 1
ATOM 3671 O O . ARG A 1 486 ? 17.295 9.972 -3.959 1.00 86.25 486 ARG A O 1
ATOM 3678 N N . LEU A 1 487 ? 18.692 11.291 -2.783 1.00 87.44 487 LEU A N 1
ATOM 3679 C CA . LEU A 1 487 ? 18.156 12.565 -3.266 1.00 87.44 487 LEU A CA 1
ATOM 3680 C C . LEU A 1 487 ? 18.343 12.730 -4.775 1.00 87.44 487 LEU A C 1
ATOM 3682 O O . LEU A 1 487 ? 19.337 12.285 -5.354 1.00 87.44 487 LEU A O 1
ATOM 3686 N N . CYS A 1 488 ? 17.394 13.412 -5.406 1.00 87.56 488 CYS A N 1
ATOM 3687 C CA . CYS A 1 488 ? 17.529 13.879 -6.777 1.00 87.56 488 CYS A CA 1
ATOM 3688 C C . CYS A 1 488 ? 18.180 15.266 -6.807 1.00 87.56 488 CYS A C 1
ATOM 3690 O O . CYS A 1 488 ? 17.976 16.065 -5.898 1.00 87.56 488 CYS A O 1
ATOM 3692 N N . ASP A 1 489 ? 18.888 15.603 -7.888 1.00 78.31 489 ASP A N 1
ATOM 3693 C CA . ASP A 1 489 ? 19.570 16.905 -8.028 1.00 78.31 489 ASP A CA 1
ATOM 3694 C C . ASP A 1 489 ? 18.614 18.117 -7.930 1.00 78.31 489 ASP A C 1
ATOM 3696 O O . ASP A 1 489 ? 19.040 19.232 -7.636 1.00 78.31 489 ASP A O 1
ATOM 3700 N N . ALA A 1 490 ? 17.314 17.908 -8.171 1.00 69.25 490 ALA A N 1
ATOM 3701 C CA . ALA A 1 490 ? 16.261 18.917 -8.043 1.00 69.25 490 ALA A CA 1
ATOM 3702 C C . ALA A 1 490 ? 15.718 19.092 -6.604 1.00 69.25 490 ALA A C 1
ATOM 3704 O O . ALA A 1 490 ? 15.012 20.066 -6.331 1.00 69.25 490 ALA A O 1
ATOM 3705 N N . ASP A 1 491 ? 16.050 18.184 -5.682 1.00 69.25 491 ASP A N 1
ATOM 3706 C CA . ASP A 1 491 ? 15.487 18.109 -4.327 1.00 69.25 491 ASP A CA 1
ATOM 3707 C C . ASP A 1 491 ? 16.260 18.964 -3.308 1.00 69.25 491 ASP A C 1
ATOM 3709 O O . ASP A 1 491 ? 16.238 18.648 -2.126 1.00 69.25 491 ASP A O 1
ATOM 3713 N N . GLU A 1 492 ? 16.968 20.019 -3.738 1.00 64.56 492 GLU A N 1
ATOM 3714 C CA . GLU A 1 492 ? 17.873 20.833 -2.903 1.00 64.56 492 GLU A CA 1
ATOM 3715 C C . GLU A 1 492 ? 17.225 21.225 -1.555 1.00 64.56 492 GLU A C 1
ATOM 3717 O O . GLU A 1 492 ? 16.450 22.187 -1.475 1.00 64.56 492 GLU A O 1
ATOM 3722 N N . LEU A 1 493 ? 17.530 20.457 -0.498 1.00 68.81 493 LEU A N 1
ATOM 3723 C CA . LEU A 1 493 ? 16.836 20.510 0.797 1.00 68.81 493 LEU A CA 1
ATOM 3724 C C . LEU A 1 493 ? 17.157 21.776 1.606 1.00 68.81 493 LEU A C 1
ATOM 3726 O O . LEU A 1 493 ? 16.553 22.014 2.655 1.00 68.81 493 LEU A O 1
ATOM 3730 N N . ASP A 1 494 ? 18.069 22.619 1.120 1.00 68.69 494 ASP A N 1
ATOM 3731 C CA . ASP A 1 494 ? 18.396 23.901 1.730 1.00 68.69 494 ASP A CA 1
ATOM 3732 C C . ASP A 1 494 ? 17.132 24.769 1.880 1.00 68.69 494 ASP A C 1
ATOM 3734 O O . ASP A 1 494 ? 16.449 25.146 0.921 1.00 68.69 494 ASP A O 1
ATOM 3738 N N . GLY A 1 495 ? 16.807 25.076 3.138 1.00 67.38 495 GLY A N 1
ATOM 3739 C CA . GLY A 1 495 ? 15.616 25.833 3.524 1.00 67.38 495 GLY A CA 1
ATOM 3740 C C . GLY A 1 495 ? 14.342 25.005 3.740 1.00 67.38 495 GLY A C 1
ATOM 3741 O O . GLY A 1 495 ? 13.320 25.590 4.101 1.00 67.38 495 GLY A O 1
ATOM 3742 N N . CYS A 1 496 ? 14.375 23.680 3.573 1.00 75.75 496 CYS A N 1
ATOM 3743 C CA . CYS A 1 496 ? 13.284 22.804 3.999 1.00 75.75 496 CYS A CA 1
ATOM 3744 C C . CYS A 1 496 ? 13.205 22.743 5.536 1.00 75.75 496 CYS A C 1
ATOM 3746 O O . CYS A 1 496 ? 14.218 22.628 6.222 1.00 75.75 496 CYS A O 1
ATOM 3748 N N . SER A 1 497 ? 11.991 22.815 6.089 1.00 67.44 497 SER A N 1
ATOM 3749 C CA . SER A 1 497 ? 11.737 22.727 7.534 1.00 67.44 497 SER A CA 1
ATOM 3750 C C . SER A 1 497 ? 10.839 21.527 7.811 1.00 67.44 497 SER A C 1
ATOM 3752 O O . SER A 1 497 ? 9.631 21.600 7.608 1.00 67.44 497 SER A O 1
ATOM 3754 N N . THR A 1 498 ? 11.423 20.432 8.293 1.00 64.62 498 THR A N 1
ATOM 3755 C CA . THR A 1 498 ? 10.725 19.155 8.536 1.00 64.62 498 THR A CA 1
ATOM 3756 C C . THR A 1 498 ? 9.809 19.176 9.764 1.00 64.62 498 THR A C 1
ATOM 3758 O O . THR A 1 498 ? 8.901 18.350 9.885 1.00 64.62 498 THR A O 1
ATOM 3761 N N . THR A 1 499 ? 9.997 20.149 10.660 1.00 59.81 499 THR A N 1
ATOM 3762 C CA . THR A 1 499 ? 9.244 20.282 11.913 1.00 59.81 499 THR A CA 1
ATOM 3763 C C . THR A 1 499 ? 8.676 21.685 12.058 1.00 59.81 499 THR A C 1
ATOM 3765 O O . THR A 1 499 ? 9.423 22.662 12.138 1.00 59.81 499 THR A O 1
ATOM 3768 N N . THR A 1 500 ? 7.358 21.802 12.224 1.00 55.19 500 THR A N 1
ATOM 3769 C CA . THR A 1 500 ? 6.825 22.944 12.971 1.00 55.19 500 THR A CA 1
ATOM 3770 C C . THR A 1 500 ? 6.957 22.605 14.454 1.00 55.19 500 THR A C 1
ATOM 3772 O O . THR A 1 500 ? 6.267 21.724 14.961 1.00 55.19 500 THR A O 1
ATOM 3775 N N . ASN A 1 501 ? 7.880 23.270 15.159 1.00 53.59 501 ASN A N 1
ATOM 3776 C CA . ASN A 1 501 ? 8.022 23.151 16.617 1.00 53.59 501 ASN A CA 1
ATOM 3777 C C . ASN A 1 501 ? 6.820 23.818 17.309 1.00 53.59 501 ASN A C 1
ATOM 3779 O O . ASN A 1 501 ? 6.918 24.908 17.876 1.00 53.59 501 ASN A O 1
ATOM 3783 N N . LEU A 1 502 ? 5.661 23.171 17.205 1.00 60.47 502 LEU A N 1
ATOM 3784 C CA . LEU A 1 502 ? 4.430 23.574 17.859 1.00 60.47 502 LEU A CA 1
ATOM 3785 C C . LEU A 1 502 ? 4.566 23.283 19.360 1.00 60.47 502 LEU A C 1
ATOM 3787 O O . LEU A 1 502 ? 4.859 22.148 19.739 1.00 60.47 502 LEU A O 1
ATOM 3791 N N . PRO A 1 503 ? 4.404 24.296 20.226 1.00 63.56 503 PRO A N 1
ATOM 3792 C CA . PRO A 1 503 ? 4.570 24.106 21.655 1.00 63.56 503 PRO A CA 1
ATOM 3793 C C . PRO A 1 503 ? 3.416 23.281 22.226 1.00 63.56 503 PRO A C 1
ATOM 3795 O O . PRO A 1 503 ? 2.279 23.362 21.758 1.00 63.56 503 PRO A O 1
ATOM 3798 N N . CYS A 1 504 ? 3.703 22.541 23.290 1.00 68.19 504 CYS A N 1
ATOM 3799 C CA . CYS A 1 504 ? 2.682 21.901 24.101 1.00 68.19 504 CYS A CA 1
ATOM 3800 C C . CYS A 1 504 ? 1.878 22.963 24.854 1.00 68.19 504 CYS A C 1
ATOM 3802 O O . CYS A 1 504 ? 2.435 23.944 25.356 1.00 68.19 504 CYS A O 1
ATOM 3804 N N . VAL A 1 505 ? 0.564 22.765 24.928 1.00 64.19 505 VAL A N 1
ATOM 3805 C CA . VAL A 1 505 ? -0.366 23.675 25.601 1.00 64.19 505 VAL A CA 1
ATOM 3806 C C . VAL A 1 505 ? -1.205 22.863 26.577 1.00 64.19 505 VAL A C 1
ATOM 3808 O O . VAL A 1 505 ? -1.911 21.949 26.162 1.00 64.19 505 VAL A O 1
ATOM 3811 N N . ASP A 1 506 ? -1.123 23.198 27.864 1.00 59.19 506 ASP A N 1
ATOM 3812 C CA . ASP A 1 506 ? -2.095 22.765 28.872 1.00 59.19 506 ASP A CA 1
ATOM 3813 C C . ASP A 1 506 ? -3.075 23.907 29.203 1.00 59.19 506 ASP A C 1
ATOM 3815 O O . ASP A 1 506 ? -2.943 25.018 28.683 1.00 59.19 506 ASP A O 1
ATOM 3819 N N . ASP A 1 507 ? -4.056 23.649 30.075 1.00 49.75 507 ASP A N 1
ATOM 3820 C CA . ASP A 1 507 ? -5.112 24.605 30.452 1.00 49.75 507 ASP A CA 1
ATOM 3821 C C . ASP A 1 507 ? -4.611 25.999 30.892 1.00 49.75 507 ASP A C 1
ATOM 3823 O O . ASP A 1 507 ? -5.413 26.934 30.942 1.00 49.75 507 ASP A O 1
ATOM 3827 N N . ASN A 1 508 ? -3.332 26.170 31.270 1.00 48.81 508 ASN A N 1
ATOM 3828 C CA . ASN A 1 508 ? -2.779 27.473 31.666 1.00 48.81 508 ASN A CA 1
ATOM 3829 C C . ASN A 1 508 ? -1.346 27.782 31.180 1.00 48.81 508 ASN A C 1
ATOM 3831 O O . ASN A 1 508 ? -0.901 28.915 31.378 1.00 48.81 508 ASN A O 1
ATOM 3835 N N . ASN A 1 509 ? -0.612 26.846 30.568 1.00 54.25 509 ASN A N 1
ATOM 3836 C CA . ASN A 1 509 ? 0.782 27.041 30.158 1.00 54.25 509 ASN A CA 1
ATOM 3837 C C . ASN A 1 509 ? 1.070 26.594 28.721 1.00 54.25 509 ASN A C 1
ATOM 3839 O O . ASN A 1 509 ? 0.667 25.522 28.280 1.00 54.25 509 ASN A O 1
ATOM 3843 N N . ILE A 1 510 ? 1.901 27.391 28.045 1.00 65.88 510 ILE A N 1
ATOM 3844 C CA . ILE A 1 510 ? 2.602 27.019 26.814 1.00 65.88 510 ILE A CA 1
ATOM 3845 C C . ILE A 1 510 ? 4.016 26.588 27.216 1.00 65.88 510 ILE A C 1
ATOM 3847 O O . ILE A 1 510 ? 4.745 27.381 27.817 1.00 65.88 510 ILE A O 1
ATOM 3851 N N . TYR A 1 511 ? 4.415 25.361 26.890 1.00 63.97 511 TYR A N 1
ATOM 3852 C CA . TYR A 1 511 ? 5.759 24.848 27.157 1.00 63.97 511 TYR A CA 1
ATOM 3853 C C . TYR A 1 511 ? 6.348 24.144 25.934 1.00 63.97 511 TYR A C 1
ATOM 3855 O O . TYR A 1 511 ? 5.642 23.581 25.101 1.00 63.97 511 TYR A O 1
ATOM 3863 N N . THR A 1 512 ? 7.672 24.189 25.801 1.00 56.34 512 THR A N 1
ATOM 3864 C CA . THR A 1 512 ? 8.372 23.332 24.839 1.00 56.34 512 THR A CA 1
ATOM 3865 C C . THR A 1 512 ? 8.208 21.881 25.287 1.00 56.34 512 THR A C 1
ATOM 3867 O O . THR A 1 512 ? 8.431 21.639 26.481 1.00 56.34 512 THR A O 1
ATOM 3870 N N . PRO A 1 513 ? 7.881 20.922 24.397 1.00 54.84 513 PRO A N 1
ATOM 3871 C CA . PRO A 1 513 ? 7.964 19.507 24.754 1.00 54.84 513 PRO A CA 1
ATOM 3872 C C . PRO A 1 513 ? 9.342 19.209 25.373 1.00 54.84 513 PRO A C 1
ATOM 3874 O O . PRO A 1 513 ? 10.313 19.921 25.067 1.00 54.84 513 PRO A O 1
ATOM 3877 N N . PRO A 1 514 ? 9.462 18.198 26.258 1.00 51.38 514 PRO A N 1
ATOM 3878 C CA . PRO A 1 514 ? 10.779 17.730 26.678 1.00 51.38 514 PRO A CA 1
ATOM 3879 C C . PRO A 1 514 ? 11.606 17.478 25.418 1.00 51.38 514 PRO A C 1
ATOM 3881 O O . PRO A 1 514 ? 11.052 17.034 24.415 1.00 51.38 514 PRO A O 1
ATOM 3884 N N . SER A 1 515 ? 12.900 17.802 25.442 1.00 39.12 515 SER A N 1
ATOM 3885 C CA . SER A 1 515 ? 13.759 17.634 24.271 1.00 39.12 515 SER A CA 1
ATOM 3886 C C . SER A 1 515 ? 13.857 16.151 23.920 1.00 39.12 515 SER A C 1
ATOM 3888 O O . SER A 1 515 ? 14.746 15.449 24.407 1.00 39.12 515 SER A O 1
ATOM 3890 N N . ILE A 1 516 ? 12.926 15.696 23.080 1.00 36.72 516 ILE A N 1
ATOM 3891 C CA . ILE A 1 516 ? 13.063 14.506 22.258 1.00 36.72 516 ILE A CA 1
ATOM 3892 C C . ILE A 1 516 ? 14.434 14.676 21.598 1.00 36.72 516 ILE A C 1
ATOM 3894 O O . ILE A 1 516 ? 14.692 15.771 21.078 1.00 36.72 516 ILE A O 1
ATOM 3898 N N . PRO A 1 517 ? 15.345 13.687 21.667 1.00 27.61 517 PRO A N 1
ATOM 3899 C CA . PRO A 1 517 ? 16.542 13.755 20.850 1.00 27.61 517 PRO A CA 1
ATOM 3900 C C . PRO A 1 517 ? 16.053 13.967 19.423 1.00 27.61 517 PRO A C 1
ATOM 3902 O O . PRO A 1 517 ? 15.264 13.168 18.914 1.00 27.61 517 PRO A O 1
ATOM 3905 N N . ALA A 1 518 ? 16.435 15.092 18.819 1.00 26.92 518 ALA A N 1
ATOM 3906 C CA . ALA A 1 518 ? 16.152 15.284 17.415 1.00 26.92 518 ALA A CA 1
ATOM 3907 C C . ALA A 1 518 ? 16.731 14.066 16.695 1.00 26.92 518 ALA A C 1
ATOM 3909 O O . ALA A 1 518 ? 17.849 13.643 17.003 1.00 26.92 518 ALA A O 1
ATOM 3910 N N . THR A 1 519 ? 15.996 13.514 15.737 1.00 34.09 519 THR A N 1
ATOM 3911 C CA . THR A 1 519 ? 16.581 12.624 14.735 1.00 34.09 519 THR A CA 1
ATOM 3912 C C . THR A 1 519 ? 17.430 13.468 13.776 1.00 34.09 519 THR A C 1
ATOM 3914 O O . THR A 1 519 ? 17.169 13.525 12.581 1.00 34.09 519 THR A O 1
ATOM 3917 N N . GLU A 1 520 ? 18.411 14.178 14.341 1.00 26.42 520 GLU A N 1
ATOM 3918 C CA . GLU A 1 520 ? 19.605 14.664 13.668 1.00 26.42 520 GLU A CA 1
ATOM 3919 C C . GLU A 1 520 ? 20.531 13.451 13.510 1.00 26.42 520 GLU A C 1
ATOM 3921 O O . GLU A 1 520 ? 21.074 12.926 14.486 1.00 26.42 520 GLU A O 1
ATOM 3926 N N . GLU A 1 521 ? 20.648 12.982 12.268 1.00 33.84 521 GLU A N 1
ATOM 3927 C CA . GLU A 1 521 ? 21.783 12.250 11.692 1.00 33.84 521 GLU A CA 1
ATOM 3928 C C . GLU A 1 521 ? 22.857 11.726 12.681 1.00 33.84 521 GLU A C 1
ATOM 3930 O O . GLU A 1 521 ? 23.933 12.307 12.800 1.00 33.84 521 GLU A O 1
ATOM 3935 N N . THR A 1 522 ? 22.654 10.590 13.364 1.00 27.22 522 THR A N 1
ATOM 3936 C CA . THR A 1 522 ? 23.772 9.887 14.048 1.00 27.22 522 THR A CA 1
ATOM 3937 C C . THR A 1 522 ? 23.606 8.363 14.167 1.00 27.22 522 THR A C 1
ATOM 3939 O O . THR A 1 522 ? 23.951 7.752 15.178 1.00 27.22 522 THR A O 1
ATOM 3942 N N . HIS A 1 523 ? 23.237 7.679 13.079 1.00 33.00 523 HIS A N 1
ATOM 3943 C CA . HIS A 1 523 ? 23.558 6.247 12.930 1.00 33.00 523 HIS A CA 1
ATOM 3944 C C . HIS A 1 523 ? 24.966 6.018 12.353 1.00 33.00 523 HIS A C 1
ATOM 3946 O O . HIS A 1 523 ? 25.187 5.202 11.462 1.00 33.00 523 HIS A O 1
ATOM 3952 N N . SER A 1 524 ? 25.966 6.698 12.927 1.00 28.84 524 SER A N 1
ATOM 3953 C CA . SER A 1 524 ? 27.375 6.347 12.737 1.00 28.84 524 SER A CA 1
ATOM 3954 C C . SER A 1 524 ? 28.155 6.423 14.055 1.00 28.84 524 SER A C 1
ATOM 3956 O O . SER A 1 524 ? 28.145 7.423 14.761 1.00 28.84 524 SER A O 1
ATOM 3958 N N . HIS A 1 525 ? 28.834 5.317 14.375 1.00 25.55 525 HIS A N 1
ATOM 3959 C CA . HIS A 1 525 ? 29.740 5.127 15.518 1.00 25.55 525 HIS A CA 1
ATOM 3960 C C . HIS A 1 525 ? 29.196 5.398 16.939 1.00 25.55 525 HIS A C 1
ATOM 3962 O O . HIS A 1 525 ? 29.323 6.495 17.465 1.00 25.55 525 HIS A O 1
ATOM 3968 N N . PHE A 1 526 ? 28.937 4.316 17.685 1.00 23.98 526 PHE A N 1
ATOM 3969 C CA . PHE A 1 526 ? 29.724 4.084 18.906 1.00 23.98 526 PHE A CA 1
ATOM 3970 C C . PHE A 1 526 ? 29.965 2.592 19.155 1.00 23.98 526 PHE A C 1
ATOM 3972 O O . PHE A 1 526 ? 29.045 1.788 19.278 1.00 23.98 526 PHE A O 1
ATOM 3979 N N . GLY A 1 527 ? 31.240 2.210 19.226 1.00 21.78 527 GLY A N 1
ATOM 3980 C CA . GLY A 1 527 ? 31.636 0.839 19.516 1.00 21.78 527 GLY A CA 1
ATOM 3981 C C . GLY A 1 527 ? 31.587 0.525 21.012 1.00 21.78 527 GLY A C 1
ATOM 3982 O O . GLY A 1 527 ? 32.168 1.240 21.820 1.00 21.78 527 GLY A O 1
ATOM 3983 N N . ASN A 1 528 ? 30.976 -0.612 21.342 1.00 26.23 528 ASN A N 1
ATOM 3984 C CA . ASN A 1 528 ? 31.379 -1.522 22.417 1.00 26.23 528 ASN A CA 1
ATOM 3985 C C . ASN A 1 528 ? 31.834 -0.885 23.753 1.00 26.23 528 ASN A C 1
ATOM 3987 O O . ASN A 1 528 ? 33.016 -0.916 24.105 1.00 26.23 528 ASN A O 1
ATOM 3991 N N . SER A 1 529 ? 30.881 -0.426 24.570 1.00 21.70 529 SER A N 1
ATOM 3992 C CA . SER A 1 529 ? 31.082 -0.393 26.023 1.00 21.70 529 SER A CA 1
ATOM 3993 C C . SER A 1 529 ? 29.798 -0.758 26.769 1.00 21.70 529 SER A C 1
ATOM 3995 O O . SER A 1 529 ? 28.718 -0.266 26.458 1.00 21.70 529 SER A O 1
ATOM 3997 N N . ARG A 1 530 ? 29.909 -1.648 27.762 1.00 28.73 530 ARG A N 1
ATOM 3998 C CA . ARG A 1 530 ? 28.837 -1.881 28.738 1.00 28.73 530 ARG A CA 1
ATOM 3999 C C . ARG A 1 530 ? 28.798 -0.693 29.698 1.00 28.73 530 ARG A C 1
ATOM 4001 O O . ARG A 1 530 ? 29.646 -0.625 30.587 1.00 28.73 530 ARG A O 1
ATOM 4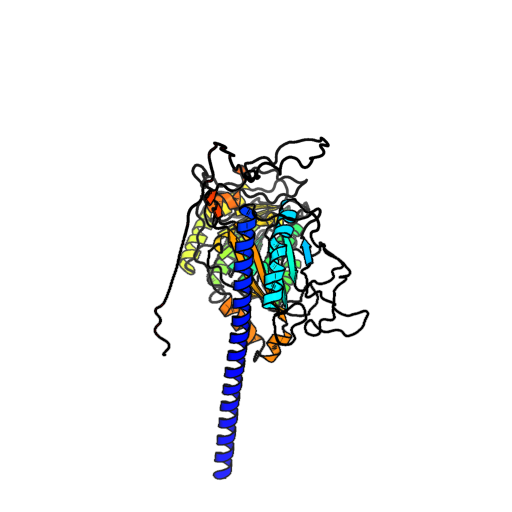008 N N . SER A 1 531 ? 27.798 0.171 29.583 1.00 22.56 531 SER A N 1
ATOM 4009 C CA . SER A 1 531 ? 27.409 1.097 30.648 1.00 22.56 531 SER A CA 1
ATOM 4010 C C . SER A 1 531 ? 25.976 0.802 31.092 1.00 22.56 531 SER A C 1
ATOM 4012 O O . SER A 1 531 ? 25.039 0.749 30.302 1.00 22.56 531 SER A O 1
ATOM 4014 N N . SER A 1 532 ? 25.808 0.560 32.389 1.00 24.47 532 SER A N 1
ATOM 4015 C CA . SER A 1 532 ? 24.496 0.470 33.022 1.00 24.47 532 SER A CA 1
ATOM 4016 C C . SER A 1 532 ? 23.918 1.877 33.164 1.00 24.47 532 SER A C 1
ATOM 4018 O O . SER A 1 532 ? 24.413 2.647 33.989 1.00 24.47 532 SER A O 1
ATOM 4020 N N . TYR A 1 533 ? 22.882 2.211 32.397 1.00 24.48 533 TYR A N 1
ATOM 4021 C CA . TYR A 1 533 ? 22.142 3.455 32.601 1.00 24.48 533 TYR A CA 1
ATOM 4022 C C . TYR A 1 533 ? 21.287 3.354 33.867 1.00 24.48 533 TYR A C 1
ATOM 4024 O O . TYR A 1 533 ? 20.304 2.619 33.926 1.00 24.48 533 TYR A O 1
ATOM 4032 N N . THR A 1 534 ? 21.692 4.087 34.901 1.00 25.56 534 THR A N 1
ATOM 4033 C CA . THR A 1 534 ? 20.958 4.235 36.160 1.00 25.56 534 THR A CA 1
ATOM 4034 C C . THR A 1 534 ? 20.076 5.480 36.114 1.00 25.56 534 THR A C 1
ATOM 4036 O O . THR A 1 534 ? 20.609 6.583 36.154 1.00 25.56 534 THR A O 1
ATOM 4039 N N . ASP A 1 535 ? 18.758 5.279 36.012 1.00 30.22 535 ASP A N 1
ATOM 4040 C CA . ASP A 1 535 ? 17.618 5.924 36.716 1.00 30.22 535 ASP A CA 1
ATOM 4041 C C . ASP A 1 535 ? 17.622 7.436 37.100 1.00 30.22 535 ASP A C 1
ATOM 4043 O O . ASP A 1 535 ? 16.766 7.888 37.859 1.00 30.22 535 ASP A O 1
ATOM 4047 N N . GLU A 1 536 ? 18.564 8.255 36.625 1.00 26.44 536 GLU A N 1
ATOM 4048 C CA . GLU A 1 536 ? 18.833 9.590 37.194 1.00 26.44 536 GLU A CA 1
ATOM 4049 C C . GLU A 1 536 ? 18.537 10.759 36.231 1.00 26.44 536 GLU A C 1
ATOM 4051 O O . GLU A 1 536 ? 18.486 11.914 36.653 1.00 26.44 536 GLU A O 1
ATOM 4056 N N . ALA A 1 537 ? 18.231 10.475 34.958 1.00 26.36 537 ALA A N 1
ATOM 4057 C CA . ALA A 1 537 ? 17.837 11.487 33.966 1.00 26.36 537 ALA A CA 1
ATOM 4058 C C . ALA A 1 537 ? 16.367 11.957 34.092 1.00 26.36 537 ALA A C 1
ATOM 4060 O O . ALA A 1 537 ? 16.032 13.058 33.663 1.00 26.36 537 ALA A O 1
ATOM 4061 N N . CYS A 1 538 ? 15.488 11.177 34.734 1.00 29.12 538 CYS A N 1
ATOM 4062 C CA . CYS A 1 538 ? 14.039 11.440 34.816 1.00 29.12 538 CYS A CA 1
ATOM 4063 C C . CYS A 1 538 ? 13.593 12.259 36.051 1.00 29.12 538 CYS A C 1
ATOM 4065 O O . CYS A 1 538 ? 12.474 12.101 36.538 1.00 29.12 538 CYS A O 1
ATOM 4067 N N . ARG A 1 539 ? 14.451 13.138 36.594 1.00 24.92 539 ARG A N 1
ATOM 4068 C CA . ARG A 1 539 ? 14.137 13.951 37.795 1.00 24.92 539 ARG A CA 1
ATOM 4069 C C . ARG A 1 539 ? 14.045 15.466 37.586 1.00 24.92 539 ARG A C 1
ATOM 4071 O O . ARG A 1 539 ? 13.721 16.169 38.538 1.00 24.92 539 ARG A O 1
ATOM 4078 N N . SER A 1 540 ? 14.283 15.991 36.384 1.00 27.42 540 SER A N 1
ATOM 4079 C CA . SER A 1 540 ? 14.287 17.446 36.133 1.00 27.42 540 SER A CA 1
ATOM 4080 C C . SER A 1 540 ? 12.906 18.068 35.870 1.00 27.42 540 SER A C 1
ATOM 4082 O O . SER A 1 540 ? 12.754 19.273 36.055 1.00 27.42 540 SER A O 1
ATOM 4084 N N . CYS A 1 541 ? 11.870 17.285 35.544 1.00 28.73 541 CYS A N 1
ATOM 4085 C CA . CYS A 1 541 ? 10.494 17.783 35.353 1.00 28.73 541 CYS A CA 1
ATOM 4086 C C . CYS A 1 541 ? 9.719 18.022 36.671 1.00 28.73 541 CYS A C 1
ATOM 4088 O O . CYS A 1 541 ? 8.490 18.107 36.685 1.00 28.73 541 CYS A O 1
ATOM 4090 N N . SER A 1 542 ? 10.411 18.154 37.807 1.00 27.31 542 SER A N 1
ATOM 4091 C CA . SER A 1 542 ? 9.793 18.545 39.075 1.00 27.31 542 SER A CA 1
ATOM 4092 C C . SER A 1 542 ? 9.569 20.061 39.140 1.00 27.31 542 SER A C 1
ATOM 4094 O O . SER A 1 542 ? 10.528 20.829 39.210 1.00 27.31 542 SER A O 1
ATOM 4096 N N . LYS A 1 543 ? 8.293 20.473 39.176 1.00 30.69 543 LYS A N 1
ATOM 4097 C CA . LYS A 1 543 ? 7.801 21.856 39.349 1.00 30.69 543 LYS A CA 1
ATOM 4098 C C . LYS A 1 543 ? 8.719 22.736 40.214 1.00 30.69 543 LYS A C 1
ATOM 4100 O O . LYS A 1 543 ? 8.766 22.575 41.436 1.00 30.69 543 LYS A O 1
ATOM 4105 N N . SER A 1 544 ? 9.350 23.742 39.610 1.00 24.72 544 SER A N 1
ATOM 4106 C CA . SER A 1 544 ? 10.098 24.779 40.327 1.00 24.72 544 SER A CA 1
ATOM 4107 C C . SER A 1 544 ? 9.151 25.785 40.998 1.00 24.72 544 SER A C 1
ATOM 4109 O O . SER A 1 544 ? 9.003 26.924 40.554 1.00 24.72 544 SER A O 1
ATOM 4111 N N . VAL A 1 545 ? 8.501 25.378 42.091 1.00 27.67 545 VAL A N 1
ATOM 4112 C CA . VAL A 1 545 ? 7.805 26.316 42.984 1.00 27.67 545 VAL A CA 1
ATOM 4113 C C . VAL A 1 545 ? 8.863 27.060 43.797 1.00 27.67 545 VAL A C 1
ATOM 4115 O O . VAL A 1 545 ? 9.368 26.556 44.799 1.00 27.67 545 VAL A O 1
ATOM 4118 N N . SER A 1 546 ? 9.221 28.266 43.360 1.00 26.98 546 SER A N 1
ATOM 4119 C CA . SER A 1 546 ? 10.158 29.129 44.078 1.00 26.98 546 SER A CA 1
ATOM 4120 C C . SER A 1 546 ? 9.544 29.608 45.397 1.00 26.98 546 SER A C 1
ATOM 4122 O O . SER A 1 546 ? 8.660 30.468 45.415 1.00 26.98 546 SER A O 1
ATOM 4124 N N . SER A 1 547 ? 10.025 29.067 46.517 1.00 26.31 547 SER A N 1
ATOM 4125 C CA . SER A 1 547 ? 9.593 29.445 47.863 1.00 26.31 547 SER A CA 1
ATOM 4126 C C . SER A 1 547 ? 10.158 30.811 48.279 1.00 26.31 547 SER A C 1
ATOM 4128 O O . SER A 1 547 ? 11.196 30.895 48.938 1.00 26.31 547 SER A O 1
ATOM 4130 N N . GLY A 1 548 ? 9.462 31.888 47.913 1.00 25.12 548 GLY A N 1
ATOM 4131 C CA . GLY A 1 548 ? 9.690 33.225 48.462 1.00 25.12 548 GLY A CA 1
ATOM 4132 C C . GLY A 1 548 ? 9.007 33.379 49.821 1.00 25.12 548 GLY A C 1
ATOM 4133 O O . GLY A 1 548 ? 7.829 33.722 49.882 1.00 25.12 548 GLY A O 1
ATOM 4134 N N . ALA A 1 549 ? 9.727 33.109 50.910 1.00 25.64 549 ALA A N 1
ATOM 4135 C CA . ALA A 1 549 ? 9.219 33.309 52.265 1.00 25.64 549 ALA A CA 1
ATOM 4136 C C . ALA A 1 549 ? 9.617 34.691 52.808 1.00 25.64 549 ALA A C 1
ATOM 4138 O O . ALA A 1 549 ? 10.769 34.893 53.184 1.00 25.64 549 ALA A O 1
ATOM 4139 N N . GLU A 1 550 ? 8.651 35.602 52.946 1.00 26.14 550 GLU A N 1
ATOM 4140 C CA . GLU A 1 550 ? 8.757 36.728 53.880 1.00 26.14 550 GLU A CA 1
ATOM 4141 C C . GLU A 1 550 ? 7.542 36.796 54.813 1.00 26.14 550 GLU A C 1
ATOM 4143 O O . GLU A 1 550 ? 6.415 36.431 54.478 1.00 26.14 550 GLU A O 1
ATOM 4148 N N . HIS A 1 551 ? 7.809 37.214 56.049 1.00 26.52 551 HIS A N 1
ATOM 4149 C CA . HIS A 1 551 ? 6.851 37.242 57.148 1.00 26.52 551 HIS A CA 1
ATOM 4150 C C . HIS A 1 551 ? 5.782 38.338 56.964 1.00 26.52 551 HIS A C 1
ATOM 4152 O O . HIS A 1 551 ? 6.105 39.432 56.510 1.00 26.52 551 HIS A O 1
ATOM 4158 N N . THR A 1 552 ? 4.587 38.162 57.556 1.00 25.98 552 THR A N 1
ATOM 4159 C CA . THR A 1 552 ? 4.200 38.865 58.815 1.00 25.98 552 THR A CA 1
ATOM 4160 C C . THR A 1 552 ? 2.677 38.858 59.092 1.00 25.98 552 THR A C 1
ATOM 4162 O O . THR A 1 552 ? 1.900 39.437 58.351 1.00 25.98 552 THR A O 1
ATOM 4165 N N . ARG A 1 553 ? 2.304 38.333 60.277 1.00 25.41 553 ARG A N 1
ATOM 4166 C CA . ARG A 1 553 ? 1.070 38.568 61.082 1.00 25.41 553 ARG A CA 1
ATOM 4167 C C . ARG A 1 553 ? -0.318 38.173 60.543 1.00 25.41 553 ARG A C 1
ATOM 4169 O O . ARG A 1 553 ? -0.929 38.845 59.725 1.00 25.41 553 ARG A O 1
ATOM 4176 N N . VAL A 1 554 ? -0.906 37.215 61.263 1.00 27.30 554 VAL A N 1
ATOM 4177 C CA . VAL A 1 554 ? -2.357 37.076 61.473 1.00 27.30 554 VAL A CA 1
ATOM 4178 C C . VAL A 1 554 ? -2.850 38.134 62.471 1.00 27.30 554 VAL A C 1
ATOM 4180 O O . VAL A 1 554 ? -2.203 38.352 63.496 1.00 27.30 554 VAL A O 1
ATOM 4183 N N . SER A 1 555 ? -4.024 38.724 62.224 1.00 25.81 555 SER A N 1
ATOM 4184 C CA . SER A 1 555 ? -4.913 39.261 63.269 1.00 25.81 555 SER A CA 1
ATOM 4185 C C . SER A 1 555 ? -6.364 39.319 62.763 1.00 25.81 555 SER A C 1
ATOM 4187 O O . SER A 1 555 ? -6.589 39.497 61.569 1.00 25.81 555 SER A O 1
ATOM 4189 N N . ALA A 1 556 ? -7.341 39.111 63.650 1.00 27.72 556 ALA A N 1
ATOM 4190 C CA . ALA A 1 556 ? -8.749 38.841 63.311 1.00 27.72 556 ALA A CA 1
ATOM 4191 C C . ALA A 1 556 ? -9.674 40.081 63.339 1.00 27.72 556 ALA A C 1
ATOM 4193 O O . ALA A 1 556 ? -9.297 41.085 63.933 1.00 27.72 556 ALA A O 1
ATOM 4194 N N . VAL A 1 557 ? -10.886 39.960 62.754 1.00 25.89 557 VAL A N 1
ATOM 4195 C CA . VAL A 1 557 ? -12.175 40.696 62.981 1.00 25.89 557 VAL A CA 1
ATOM 4196 C C . VAL A 1 557 ? -13.167 40.203 61.880 1.00 25.89 557 VAL A C 1
ATOM 4198 O O . VAL A 1 557 ? -12.732 40.066 60.745 1.00 25.89 557 VAL A O 1
ATOM 4201 N N . VAL A 1 558 ? -14.405 39.699 62.079 1.00 25.95 558 VAL A N 1
ATOM 4202 C CA . VAL A 1 558 ? -15.640 40.145 62.792 1.00 25.95 558 VAL A CA 1
ATOM 4203 C C . VAL A 1 558 ? -16.514 41.110 61.945 1.00 25.95 558 VAL A C 1
ATOM 4205 O O . VAL A 1 558 ? -16.033 42.184 61.618 1.00 25.95 558 VAL A O 1
ATOM 4208 N N . VAL A 1 559 ? -17.803 40.872 61.604 1.00 25.69 559 VAL A N 1
ATOM 4209 C CA . VAL A 1 559 ? -18.710 39.681 61.628 1.00 25.69 559 VAL A CA 1
ATOM 4210 C C . VAL A 1 559 ? -20.029 39.994 60.837 1.00 25.69 559 VAL A C 1
ATOM 4212 O O . VAL A 1 559 ? -20.250 41.167 60.552 1.00 25.69 559 VAL A O 1
ATOM 4215 N N . VAL A 1 560 ? -20.943 39.014 60.599 1.00 25.70 560 VAL A N 1
ATOM 4216 C CA . VAL A 1 560 ? -22.386 39.184 60.174 1.00 25.70 560 VAL A CA 1
ATOM 4217 C C . VAL A 1 560 ? -22.654 39.647 58.709 1.00 25.70 560 VAL A C 1
ATOM 4219 O O . VAL A 1 560 ? -21.816 40.327 58.140 1.00 25.70 560 VAL A O 1
ATOM 4222 N N . ALA A 1 561 ? -23.800 39.411 58.027 1.00 26.56 561 ALA A N 1
ATOM 4223 C CA . ALA A 1 561 ? -24.800 38.311 57.938 1.00 26.56 561 ALA A CA 1
ATOM 4224 C C . ALA A 1 561 ? -25.833 38.615 56.803 1.00 26.56 561 ALA A C 1
ATOM 4226 O O . ALA A 1 561 ? -25.904 39.760 56.373 1.00 26.56 561 ALA A O 1
ATOM 4227 N N . ALA A 1 562 ? -26.715 37.646 56.465 1.00 26.67 562 ALA A N 1
ATOM 4228 C CA . ALA A 1 562 ? -28.062 37.824 55.850 1.00 26.67 562 ALA A CA 1
ATOM 4229 C C . ALA A 1 562 ? -28.170 38.389 54.397 1.00 26.67 562 ALA A C 1
ATOM 4231 O O . ALA A 1 562 ? -27.278 39.082 53.936 1.00 26.67 562 ALA A O 1
ATOM 4232 N N . LEU A 1 563 ? -29.274 38.240 53.634 1.00 26.22 563 LEU A N 1
ATOM 4233 C CA . LEU A 1 563 ? -30.247 37.144 53.361 1.00 26.22 563 LEU A CA 1
ATOM 4234 C C . LEU A 1 563 ? -31.260 37.644 52.280 1.00 26.22 563 LEU A C 1
ATOM 4236 O O . LEU A 1 563 ? -31.578 38.826 52.275 1.00 26.22 563 LEU A O 1
ATOM 4240 N N . ILE A 1 564 ? -31.855 36.729 51.490 1.00 27.83 564 ILE A N 1
ATOM 4241 C CA . ILE A 1 564 ? -33.146 36.854 50.739 1.00 27.83 564 ILE A CA 1
ATOM 4242 C C . ILE A 1 564 ? -33.207 37.707 49.443 1.00 27.83 564 ILE A C 1
ATOM 4244 O O . ILE A 1 564 ? -33.153 38.930 49.495 1.00 27.83 564 ILE A O 1
ATOM 4248 N N . ALA A 1 565 ? -33.506 37.029 48.315 1.00 28.39 565 ALA A N 1
ATOM 4249 C CA . ALA A 1 565 ? -34.634 37.250 47.363 1.00 28.39 565 ALA A CA 1
ATOM 4250 C C . ALA A 1 565 ? -34.301 36.541 46.017 1.00 28.39 565 ALA A C 1
ATOM 4252 O O . ALA A 1 565 ? -33.456 37.027 45.281 1.00 28.39 565 ALA A O 1
ATOM 4253 N N . LEU A 1 566 ? -34.704 35.299 45.712 1.00 29.05 566 LEU A N 1
ATOM 4254 C CA . LEU A 1 566 ? -36.042 34.728 45.445 1.00 29.05 566 LEU A CA 1
ATOM 4255 C C . LEU A 1 566 ? -36.722 35.236 44.147 1.00 29.05 566 LEU A C 1
ATOM 4257 O O . LEU A 1 566 ? -36.806 36.442 43.937 1.00 29.05 566 LEU A O 1
ATOM 4261 N N . SER A 1 567 ? -37.283 34.290 43.367 1.00 30.84 567 SER A N 1
ATOM 4262 C CA . SER A 1 567 ? -37.999 34.389 42.061 1.00 30.84 567 SER A CA 1
ATOM 4263 C C . SER A 1 567 ? -37.149 33.995 40.821 1.00 30.84 567 SER A C 1
ATOM 4265 O O . SER A 1 567 ? -35.999 34.401 40.735 1.00 30.84 567 SER A O 1
ATOM 4267 N N . MET A 1 568 ? -37.601 33.168 39.857 1.00 32.56 568 MET A N 1
ATOM 4268 C CA . MET A 1 568 ? -38.872 32.423 39.690 1.00 32.56 568 MET A CA 1
ATOM 4269 C C . MET A 1 568 ? -38.658 30.973 39.204 1.00 32.56 568 MET A C 1
ATOM 4271 O O . MET A 1 568 ? -37.753 30.698 38.424 1.00 32.56 568 MET A O 1
ATOM 4275 N N . LEU A 1 569 ? -39.574 30.081 39.596 1.00 41.59 569 LEU A N 1
ATOM 4276 C CA . LEU A 1 569 ? -39.943 28.876 38.840 1.00 41.59 569 LEU A CA 1
ATOM 4277 C C . LEU A 1 569 ? -41.035 29.260 37.830 1.00 41.59 569 LEU A C 1
ATOM 4279 O O . LEU A 1 569 ? -42.040 29.811 38.277 1.00 41.59 569 LEU A O 1
ATOM 4283 N N . ALA A 1 570 ? -40.849 28.943 36.541 1.00 43.72 570 ALA A N 1
ATOM 4284 C CA . ALA A 1 570 ? -41.883 28.549 35.562 1.00 43.72 570 ALA A CA 1
ATOM 4285 C C . ALA A 1 570 ? -41.379 28.717 34.113 1.00 43.72 570 ALA A C 1
ATOM 4287 O O . ALA A 1 570 ? -41.442 29.823 33.578 1.00 43.72 570 ALA A O 1
ATOM 4288 N N . PHE A 1 571 ? -40.935 27.628 33.481 1.00 41.03 571 PHE A N 1
ATOM 4289 C CA . PHE A 1 571 ? -41.514 27.086 32.241 1.00 41.03 571 PHE A CA 1
ATOM 4290 C C . PHE A 1 571 ? -40.962 25.679 31.973 1.00 41.03 571 PHE A C 1
ATOM 4292 O O . PHE A 1 571 ? -39.847 25.402 32.471 1.00 41.03 571 PHE A O 1
#

pLDDT: mean 77.37, std 21.04, range [21.7, 98.5]

Sequence (571 aa):
MRAVAAAGLALCTATVVLMVAVDVHGQTTLLNLLQAREQEVEQLATALRGLYDDAYCGSASCASDVAACESELLTSTCASTFGGCRSKTENRRLDFSSSVMRTASTPFDDDVRQEACWTRQLDNTFISINGGTSENTDTATKWQYVGTSSGFYRIYPGVPQQDCNAYDPRLRPWYVAATSGPKDIVIVLDRSGSMATNNRWETAMDAAETVLETLTIADFVAIVVFDTSASQVCGTTIPCGSLVQATADNVGTLRTLLANFNPDGSTNFESAFQVAFSVLKQTGERTSNCHTAILFMTDGMITAGLEGNAFLDFVDDEQDALEAAVGKRAVLFTFSFGTGADETIPKALACNHNGTWSPVEYNINLRQQMGNYYDYFASLRATTSSPVVWVEPYEDASGAGVLTTASKAVYDTRFSPARLIGVIGIDILASDLQDVAVDYEDLLDALVQRSNTCPTITLDRCELGAIRTTDYSTSGFPSQYTENDRLCDADELDGCSTTTNLPCVDDNNIYTPPSIPATEETHSHFGNSRSSYTDEACRSCSKSVSSGAEHTRVSAVVVVAALIALSMLAF

Nearest PDB structures (foldseek):
  8x93-assembly1_B  TM=7.731E-01  e=1.338E-25  Homo sapiens
  8if4-assembly1_A  TM=7.803E-01  e=6.590E-25  Homo sapiens
  8if3-assembly1_A  TM=7.924E-01  e=9.818E-25  Homo sapiens
  5gjw-assembly1_F  TM=6.853E-01  e=3.638E-24  Oryctolagus cuniculus
  8s7c-assembly3_G  TM=7.296E-01  e=5.877E-18  Mus musculus

Organism: Salpingoeca rosetta (strain ATCC 50818 / BSB-021) (NCBI:txid946362)

Secondary structure (DSSP, 8-state):
-HHHHHHHHHHHHHHHHHHHHHHHHHHHHHHHHHHHHHHHHHHHHHHHHHHHHHHHTT-----S------SS-TT-EE-TTTT----TTT--EEBTT--EEEESSSSPPHHHHHHHHHGGGGHHHHHHHHTSSS--SS--EEEEEEEESSSEEEEESB---S-SSS--STTSHHHHHHHH-SEEEEEEEE-SGGGGSTTHHHHHHHHHHHHHTT--TT-EEEEEEESSSEEE---SSSPTTS-EE--HHHHHHHHHHHTT----S---HHHHHHHHHHHHHH-TT-S-SSEEEEEEEE-----SS--THHHHHHHHHHHHHHHHHHS-PPEEEEEEESTT---HHHHHHHHHTT--EEEE-TTS-HHHHTHHHHHHHHHHT-STTPPPEE---EE-TTSS-EEEEEEEEEEETTBSSPEEEEEEEEEEEHHHHHTT-S-HHHHHHHHHHHH---------HHHHHHHHH----BTTB--S--HHHHS-TT---TT---B--PPEE-SS-EEPPP-PPP--S--S----------S-STTTTS-----------------------------